Protein AF-A0A4S2LRI4-F1 (afdb_monomer_lite)

Foldseek 3Di:
DDDDDDDDDDPPPPPPPPQDFLLAQFQKFFAWDFRRQARPPDQQAKTWHDQFQKGKIKGFSQFWWQWQKKKFWAHQDPVVPCPQAPDFKWKAFDRADAARLCPCVPPPGHTQGGRDGHHDHGDMDMTGDPDTGRMIMMIHHDPPPGRGDGTNMTRYITTGGGGPGGHPQPDQDDFDDQDDDPLLVLLCLQCPPQFKDWAFQFQKAWDDDVVQPWHQQDDDPLGGAWIWGDDQLATEIEGAAQVCLVQLQPHPNCVRNNQSNLCSRLVNPCNPAGEDEQVDDHFFSHEYREEQPDDDDLVVVLVCRNVSSYYYYYHYYDDDDDGSVNVNCVVRVTDMDGHPDGDGIDMTGSVVVSPDCSRPQPLSVLLSLLVGLNSLLQPADDPPDALVSLPDPSNLVSLVSSCVPCVSVLLNQFAAQSRWRFDDSSPLSNLQSNVVNQLSHWDQFGAARHSQVRLPQAFAPPFFWDKFKDKDAAQAFAAFAFDQWKAHAGGKKKKAWPDKPDQVQVQKKKKFAQDDAQQSPDGTHNHRRDQMHIHGDHRIDMGHRSNMHTIGMGDHHGMITIMMMGRTGGAQEAELVDPVSLVCRQVRLVVRVRGQWHWYHYQAEIETDGSSVCVVLDSVLVSVLSVVVNVVVCVVCVVVVHDSNSDHHAYEYEGCDGNDDQWAADRHTYGYPVVVVVSSVPPNPPVVVVRVVVRD

Sequence (696 aa):
MLPVILLSLCCQMLAVDALENVAFKKRPAGEGQWLEQLTDGDPIRPFAPWPIEFPYYYVDLGGVYNLTSINLHLQDVWSFGDQGINETFDVHTYGEYVAPCYFRQRYPWDVLAKGIMFTRKGEEIILHPKKPVQLIIIGRENPNSPAPIKPIIMSEVQAFGTLLREAFVPAMPPEEPTPESYYVETRRAVVGTQKTLFVQPIWMEWRPRADYKDVVLGIVQNRAVAMAVKRQNARMIVIHGIQVIDELPNGTKYDDWRHTLKEWLTNGQHKCADFVRIESAYKPGDIILIKRTDKFDVEKVYSQLISGENSAVVGFIHGDAEDNLSQLLERLEIEYARNDIWTHEQDIDLQSMITNLRLIPLEYVLHQIVSSWTLFRTKRLEDQWSWDEWRKPEVQQVIQLMVERFDPFMRHIAPCHICPYRKDPHTDTAVYNYNVILLRQTGETCTTLPGLYYNSLDVAPTMKPTSITTSIHAPFHSSFFPTTAYAKPGQGFSWTILETSHPNFHDQFIRVNCQTDGIEHHDPWLRTPVVTTVMPLSAQGQVCSPHGGPIFLQLPAGVNITIRLENVYKHPYVDLRDPKSIERFPDEVEKNRGVFWTLVNGDNLITALLTGDVIRFNATSVVHSGKYMDQMIKMIHNYRGTDHTKAGQMAFACDVQISAGWGHAGYPMMGFFGMERDLFQLGRLIILWRQLLFCT

InterPro domains:
  IPR031161 Peptidase family M60 domain [PS51723] (478-696)
  IPR031161 Peptidase family M60 domain [SM01276] (478-696)
  IPR035423 M60-like domain, N-terminal [PF17291] (478-556)
  IPR051244 TRPM8 Channel-Associated Factors [PTHR15730] (443-670)

Structure (mmCIF, N/CA/C/O backbone):
data_AF-A0A4S2LRI4-F1
#
_entry.id   AF-A0A4S2LRI4-F1
#
loop_
_atom_site.group_PDB
_atom_site.id
_atom_site.type_symbol
_atom_site.label_atom_id
_atom_site.label_alt_id
_atom_site.label_comp_id
_atom_site.label_asym_id
_atom_site.label_entity_id
_atom_site.label_seq_id
_atom_site.pdbx_PDB_ins_code
_atom_site.Cartn_x
_atom_site.Cartn_y
_atom_site.Cartn_z
_atom_site.occupancy
_atom_site.B_iso_or_equiv
_atom_site.auth_seq_id
_atom_site.auth_comp_id
_atom_site.auth_asym_id
_atom_site.auth_atom_id
_atom_site.pdbx_PDB_model_num
ATOM 1 N N . MET A 1 1 ? 81.720 35.247 23.823 1.00 35.41 1 MET A N 1
ATOM 2 C CA . MET A 1 1 ? 82.323 36.135 22.805 1.00 35.41 1 MET A CA 1
ATOM 3 C C . MET A 1 1 ? 81.204 36.544 21.857 1.00 35.41 1 MET A C 1
ATOM 5 O O . MET A 1 1 ? 80.358 35.703 21.591 1.00 35.41 1 MET A O 1
ATOM 9 N N . LEU A 1 2 ? 81.138 37.831 21.508 1.00 27.44 2 LEU A N 1
ATOM 10 C CA . LEU A 1 2 ? 80.008 38.531 20.877 1.00 27.44 2 LEU A CA 1
ATOM 11 C C . LEU A 1 2 ? 79.364 37.842 19.646 1.00 27.44 2 LEU A C 1
ATOM 13 O O . LEU A 1 2 ? 80.044 37.095 18.945 1.00 27.44 2 LEU A O 1
ATOM 17 N N . PRO A 1 3 ? 78.088 38.168 19.349 1.00 43.53 3 PRO A N 1
ATOM 18 C CA . PRO A 1 3 ? 77.334 37.673 18.202 1.00 43.53 3 PRO A CA 1
ATOM 19 C C . PRO A 1 3 ? 77.607 38.506 16.940 1.00 43.53 3 PRO A C 1
ATOM 21 O O . PRO A 1 3 ? 77.890 39.700 17.024 1.00 43.53 3 PRO A O 1
ATOM 24 N N . VAL A 1 4 ? 77.438 37.896 15.765 1.00 33.84 4 VAL A N 1
ATOM 25 C CA . VAL A 1 4 ? 77.269 38.623 14.500 1.00 33.84 4 VAL A CA 1
ATOM 26 C C . VAL A 1 4 ? 75.905 38.272 13.927 1.00 33.84 4 VAL A C 1
ATOM 28 O O . VAL A 1 4 ? 75.605 37.126 13.605 1.00 33.84 4 VAL A O 1
ATOM 31 N N . ILE A 1 5 ? 75.088 39.315 13.859 1.00 42.78 5 ILE A N 1
ATOM 32 C CA . ILE A 1 5 ? 73.820 39.417 13.154 1.00 42.78 5 ILE A CA 1
ATOM 33 C C . ILE A 1 5 ? 74.109 39.368 11.652 1.00 42.78 5 ILE A C 1
ATOM 35 O O . ILE A 1 5 ? 74.934 40.142 11.170 1.00 42.78 5 ILE A O 1
ATOM 39 N N . LEU A 1 6 ? 73.365 38.557 10.901 1.00 32.94 6 LEU A N 1
ATOM 40 C CA . LEU A 1 6 ? 73.058 38.904 9.519 1.00 32.94 6 LEU A CA 1
ATOM 41 C C . LEU A 1 6 ? 71.604 38.565 9.200 1.00 32.94 6 LEU A C 1
ATOM 43 O O . LEU A 1 6 ? 71.178 37.412 9.223 1.00 32.94 6 LEU A O 1
ATOM 47 N N . LEU A 1 7 ? 70.866 39.645 8.952 1.00 35.09 7 LEU A N 1
ATOM 48 C CA . LEU A 1 7 ? 69.527 39.689 8.399 1.00 35.09 7 LEU A CA 1
ATOM 49 C C . LEU A 1 7 ? 69.433 38.842 7.124 1.00 35.09 7 LEU A C 1
ATOM 51 O O . LEU A 1 7 ? 70.172 39.087 6.173 1.00 35.09 7 LEU A O 1
ATOM 55 N N . SER A 1 8 ? 68.448 37.947 7.066 1.00 33.50 8 SER A N 1
ATOM 56 C CA . SER A 1 8 ? 67.823 37.570 5.799 1.00 33.50 8 SER A CA 1
ATOM 57 C C . SER A 1 8 ? 66.414 38.143 5.803 1.00 33.50 8 SER A C 1
ATOM 59 O O . SER A 1 8 ? 65.592 37.814 6.659 1.00 33.50 8 SER A O 1
ATOM 61 N N . LEU A 1 9 ? 66.212 39.104 4.904 1.00 37.59 9 LEU A N 1
ATOM 62 C CA . LEU A 1 9 ? 64.986 39.856 4.712 1.00 37.59 9 LEU A CA 1
ATOM 63 C C . LEU A 1 9 ? 63.798 38.931 4.430 1.00 37.59 9 LEU A C 1
ATOM 65 O O . LEU A 1 9 ? 63.885 37.995 3.637 1.00 37.59 9 LEU A O 1
ATOM 69 N N . CYS A 1 10 ? 62.666 39.300 5.028 1.00 36.06 10 CYS A N 1
ATOM 70 C CA . CYS A 1 10 ? 61.325 38.862 4.681 1.00 36.06 10 CYS A CA 1
ATOM 71 C C . CYS A 1 10 ? 61.105 38.824 3.163 1.00 36.06 10 CYS A C 1
ATOM 73 O O . CYS A 1 10 ? 60.923 39.858 2.524 1.00 36.06 10 CYS A O 1
ATOM 75 N N . CYS A 1 11 ? 61.008 37.618 2.617 1.00 34.91 11 CYS A N 1
ATOM 76 C CA . CYS A 1 11 ? 60.164 37.347 1.467 1.00 34.91 11 CYS A CA 1
ATOM 77 C C . CYS A 1 11 ? 58.939 36.608 2.017 1.00 34.91 11 CYS A C 1
ATOM 79 O O . CYS A 1 11 ? 58.895 35.381 2.044 1.00 34.91 11 CYS A O 1
ATOM 81 N N . GLN A 1 12 ? 57.960 37.357 2.535 1.00 37.62 12 GLN A N 1
ATOM 82 C CA . GLN A 1 12 ? 56.595 36.843 2.617 1.00 37.62 12 GLN A CA 1
ATOM 83 C C . GLN A 1 12 ? 56.096 36.759 1.173 1.00 37.62 12 GLN A C 1
ATOM 85 O O . GLN A 1 12 ? 55.418 37.654 0.677 1.00 37.62 12 GLN A O 1
ATOM 90 N N . MET A 1 13 ? 56.488 35.693 0.471 1.00 35.28 13 MET A N 1
ATOM 91 C CA . MET A 1 13 ? 55.622 35.178 -0.572 1.00 35.28 13 MET A CA 1
ATOM 92 C C . MET A 1 13 ? 54.312 34.870 0.136 1.00 35.28 13 MET A C 1
ATOM 94 O O . MET A 1 13 ? 54.278 34.041 1.045 1.00 35.28 13 MET A O 1
ATOM 98 N N . LEU A 1 14 ? 53.270 35.612 -0.230 1.00 38.41 14 LEU A N 1
ATOM 99 C CA . LEU A 1 14 ? 51.895 35.206 -0.018 1.00 38.41 14 LEU A CA 1
ATOM 100 C C . LEU A 1 14 ? 51.835 33.742 -0.457 1.00 38.41 14 LEU A C 1
ATOM 102 O O . LEU A 1 14 ? 51.941 33.454 -1.650 1.00 38.41 14 LEU A O 1
ATOM 106 N N . ALA A 1 15 ? 51.780 32.824 0.507 1.00 39.28 15 ALA A N 1
ATOM 107 C CA . ALA A 1 15 ? 51.351 31.474 0.229 1.00 39.28 15 ALA A CA 1
ATOM 108 C C . ALA A 1 15 ? 49.934 31.662 -0.302 1.00 39.28 15 ALA A C 1
ATOM 110 O O . ALA A 1 15 ? 49.021 31.999 0.445 1.00 39.28 15 ALA A O 1
ATOM 111 N N . VAL A 1 16 ? 49.795 31.608 -1.625 1.00 43.84 16 VAL A N 1
ATOM 112 C CA . VAL A 1 16 ? 48.506 31.368 -2.250 1.00 43.84 16 VAL A CA 1
ATOM 113 C C . VAL A 1 16 ? 48.075 30.061 -1.616 1.00 43.84 16 VAL A C 1
ATOM 115 O O . VAL A 1 16 ? 48.715 29.042 -1.879 1.00 43.84 16 VAL A O 1
ATOM 118 N N . ASP A 1 17 ? 47.114 30.123 -0.692 1.00 46.25 17 ASP A N 1
ATOM 119 C CA . ASP A 1 17 ? 46.483 28.935 -0.136 1.00 46.25 17 ASP A CA 1
ATOM 120 C C . ASP A 1 17 ? 46.138 28.065 -1.337 1.00 46.25 17 ASP A C 1
ATOM 122 O O . ASP A 1 17 ? 45.338 28.463 -2.191 1.00 46.25 17 ASP A O 1
ATOM 126 N N . ALA A 1 18 ? 46.863 26.956 -1.492 1.00 57.00 18 ALA A N 1
ATOM 127 C CA . ALA A 1 18 ? 46.636 26.046 -2.592 1.00 57.00 18 ALA A CA 1
ATOM 128 C C . ALA A 1 18 ? 45.184 25.605 -2.439 1.00 57.00 18 ALA A C 1
ATOM 130 O O . ALA A 1 18 ? 44.847 24.962 -1.446 1.00 57.00 18 ALA A O 1
ATOM 131 N N . LEU A 1 19 ? 44.325 26.053 -3.360 1.00 71.44 19 LEU A N 1
ATOM 132 C CA . LEU A 1 19 ? 42.912 25.708 -3.343 1.00 71.44 19 LEU A CA 1
ATOM 133 C C . LEU A 1 19 ? 42.833 24.184 -3.254 1.00 71.44 19 LEU A C 1
ATOM 135 O O . LEU A 1 19 ? 43.359 23.476 -4.112 1.00 71.44 19 LEU A O 1
ATOM 139 N N . GLU A 1 20 ? 42.254 23.691 -2.165 1.00 86.88 20 GLU A N 1
ATOM 140 C CA . GLU A 1 20 ? 42.134 22.262 -1.922 1.00 86.88 20 GLU A CA 1
ATOM 141 C C . GLU A 1 20 ? 41.188 21.667 -2.972 1.00 86.88 20 GLU A C 1
ATOM 143 O O . GLU A 1 20 ? 40.128 22.233 -3.257 1.00 86.88 20 GLU A O 1
ATOM 148 N N . ASN A 1 21 ? 41.576 20.539 -3.575 1.00 92.25 21 ASN A N 1
ATOM 149 C CA . ASN A 1 21 ? 40.689 19.801 -4.468 1.00 92.25 21 ASN A CA 1
ATOM 150 C C . ASN A 1 21 ? 39.564 19.175 -3.631 1.00 92.25 21 ASN A C 1
ATOM 152 O O . ASN A 1 21 ? 39.740 18.117 -3.029 1.00 92.25 21 ASN A O 1
ATOM 156 N N . VAL A 1 22 ? 38.395 19.809 -3.610 1.00 93.31 22 VAL A N 1
ATOM 157 C CA . VAL A 1 22 ? 37.240 19.377 -2.811 1.00 93.31 22 VAL A CA 1
ATOM 158 C C . VAL A 1 22 ? 36.568 18.117 -3.366 1.00 93.31 22 VAL A C 1
ATOM 160 O O . VAL A 1 22 ? 35.787 17.479 -2.659 1.00 93.31 22 VAL A O 1
ATOM 163 N N . ALA A 1 23 ? 36.884 17.724 -4.605 1.00 92.06 23 ALA A N 1
ATOM 164 C CA . ALA A 1 23 ? 36.471 16.441 -5.170 1.00 92.06 23 ALA A CA 1
ATOM 165 C C . ALA A 1 23 ? 37.386 15.282 -4.738 1.00 92.06 23 ALA A C 1
ATOM 167 O O . ALA A 1 23 ? 36.988 14.130 -4.879 1.00 92.06 23 ALA A O 1
ATOM 168 N N . PHE A 1 24 ? 38.576 15.549 -4.189 1.00 91.81 24 PHE A N 1
ATOM 169 C CA . PHE A 1 24 ? 39.562 14.515 -3.878 1.00 91.81 24 PHE A CA 1
ATOM 170 C C . PHE A 1 24 ? 39.000 13.434 -2.941 1.00 91.81 24 PHE A C 1
ATOM 172 O O . PHE A 1 24 ? 38.431 13.722 -1.886 1.00 91.81 24 PHE A O 1
ATOM 179 N N . LYS A 1 25 ? 39.165 12.167 -3.338 1.00 87.44 25 LYS A N 1
ATOM 180 C CA . LYS A 1 25 ? 38.665 10.947 -2.681 1.00 87.44 25 LYS A CA 1
ATOM 181 C C . LYS A 1 25 ? 37.146 10.887 -2.477 1.00 87.44 25 LYS A C 1
ATOM 183 O O . LYS A 1 25 ? 36.664 10.011 -1.754 1.00 87.44 25 LYS A O 1
ATOM 188 N N . LYS A 1 26 ? 36.365 11.780 -3.093 1.00 87.75 26 LYS A N 1
ATOM 189 C CA . LYS A 1 26 ? 34.899 11.717 -3.039 1.00 87.75 26 LYS A CA 1
ATOM 190 C C . LYS A 1 26 ? 34.420 10.565 -3.897 1.00 87.75 26 LYS A C 1
ATOM 192 O O . LYS A 1 26 ? 34.720 10.524 -5.081 1.00 87.75 26 LYS A O 1
ATOM 197 N N . ARG A 1 27 ? 33.662 9.631 -3.331 1.00 78.38 27 ARG A N 1
ATOM 198 C CA . ARG A 1 27 ? 33.179 8.476 -4.092 1.00 78.38 27 ARG A CA 1
ATOM 199 C C . ARG A 1 27 ? 32.194 8.946 -5.169 1.00 78.38 27 ARG A C 1
ATOM 201 O O . ARG A 1 27 ? 31.124 9.437 -4.806 1.00 78.38 27 ARG A O 1
ATOM 208 N N . PRO A 1 28 ? 32.504 8.804 -6.465 1.00 78.75 28 PRO A N 1
ATOM 209 C CA . PRO A 1 28 ? 31.514 9.078 -7.487 1.00 78.75 28 PRO A CA 1
ATOM 210 C C . PRO A 1 28 ? 30.479 7.957 -7.505 1.00 78.75 28 PRO A C 1
ATOM 212 O O . PRO A 1 28 ? 30.734 6.821 -7.095 1.00 78.75 28 PRO A O 1
ATOM 215 N N . ALA A 1 29 ? 29.304 8.282 -8.012 1.00 77.12 29 ALA A N 1
ATOM 216 C CA . ALA A 1 29 ? 28.209 7.348 -8.175 1.00 77.12 29 ALA A CA 1
ATOM 217 C C . ALA A 1 29 ? 27.674 7.415 -9.607 1.00 77.12 29 ALA A C 1
ATOM 219 O O . ALA A 1 29 ? 27.728 8.444 -10.276 1.00 77.12 29 ALA A O 1
ATOM 220 N N . GLY A 1 30 ? 27.207 6.277 -10.100 1.00 72.44 30 GLY A N 1
ATOM 221 C CA . GLY A 1 30 ? 26.843 6.058 -11.495 1.00 72.44 30 GLY A CA 1
ATOM 222 C C . GLY A 1 30 ? 26.958 4.576 -11.827 1.00 72.44 30 GLY A C 1
ATOM 223 O O . GLY A 1 30 ? 27.311 3.771 -10.969 1.00 72.44 30 GLY A O 1
ATOM 224 N N . GLU A 1 31 ? 26.679 4.198 -13.066 1.00 61.94 31 GLU A N 1
ATOM 225 C CA . GLU A 1 31 ? 26.871 2.821 -13.515 1.00 61.94 31 GLU A CA 1
ATOM 226 C C . GLU A 1 31 ? 28.151 2.727 -14.325 1.00 61.94 31 GLU A C 1
ATOM 228 O O . GLU A 1 31 ? 28.209 3.236 -15.437 1.00 61.94 31 GLU A O 1
ATOM 233 N N . GLY A 1 32 ? 29.171 2.059 -13.794 1.00 62.50 32 GLY A N 1
ATOM 234 C CA . GLY A 1 32 ? 30.417 1.819 -14.510 1.00 62.50 32 GLY A CA 1
ATOM 235 C C . GLY A 1 32 ? 31.315 0.834 -13.793 1.00 62.50 32 GLY A C 1
ATOM 236 O O . GLY A 1 32 ? 31.063 0.452 -12.652 1.00 62.50 32 GLY A O 1
ATOM 237 N N . GLN A 1 33 ? 32.365 0.405 -14.479 1.00 62.69 33 GLN A N 1
ATOM 238 C CA . GLN A 1 33 ? 33.232 -0.657 -13.978 1.00 62.69 33 GLN A CA 1
ATOM 239 C C . GLN A 1 33 ? 34.201 -0.167 -12.878 1.00 62.69 33 GLN A C 1
ATOM 241 O O . GLN A 1 33 ? 34.654 -0.978 -12.075 1.00 62.69 33 GLN A O 1
ATOM 246 N N . TRP A 1 34 ? 34.484 1.144 -12.796 1.00 67.44 34 TRP A N 1
ATOM 247 C CA . TRP A 1 34 ? 35.633 1.680 -12.038 1.00 67.44 34 TRP A CA 1
ATOM 248 C C . TRP A 1 34 ? 35.358 2.987 -11.275 1.00 67.44 34 TRP A C 1
ATOM 250 O O . TRP A 1 34 ? 36.201 3.878 -11.267 1.00 67.44 34 TRP A O 1
ATOM 260 N N . LEU A 1 35 ? 34.169 3.151 -10.683 1.00 66.19 35 LEU A N 1
ATOM 261 C CA . LEU A 1 35 ? 33.732 4.430 -10.090 1.00 66.19 35 LEU A CA 1
ATOM 262 C C . LEU A 1 35 ? 34.805 5.075 -9.189 1.00 66.19 35 LEU A C 1
ATOM 264 O O . LEU A 1 35 ? 35.143 6.229 -9.382 1.00 66.19 35 LEU A O 1
ATOM 268 N N . GLU A 1 36 ? 35.420 4.333 -8.270 1.00 62.78 36 GLU A N 1
ATOM 269 C CA . GLU A 1 36 ? 36.323 4.880 -7.236 1.00 62.78 36 GLU A CA 1
ATOM 270 C C . GLU A 1 36 ? 37.599 5.580 -7.747 1.00 62.78 36 GLU A C 1
ATOM 272 O O . GLU A 1 36 ? 38.273 6.236 -6.960 1.00 62.78 36 GLU A O 1
ATOM 277 N N . GLN A 1 37 ? 37.924 5.472 -9.037 1.00 78.56 37 GLN A N 1
ATOM 278 C CA . GLN A 1 37 ? 39.159 6.009 -9.620 1.00 78.56 37 GLN A CA 1
ATOM 279 C C . GLN A 1 37 ? 39.050 7.469 -10.083 1.00 78.56 37 GLN A C 1
ATOM 281 O O . GLN A 1 37 ? 40.056 8.149 -10.194 1.00 78.56 37 GLN A O 1
ATOM 286 N N . LEU A 1 38 ? 37.843 7.990 -10.309 1.00 81.50 38 LEU A N 1
ATOM 287 C CA . LEU A 1 38 ? 37.656 9.299 -10.952 1.00 81.50 38 LEU A CA 1
ATOM 288 C C . LEU A 1 38 ? 38.131 10.501 -10.111 1.00 81.50 38 LEU A C 1
ATOM 290 O O . LEU A 1 38 ? 38.331 11.595 -10.628 1.00 81.50 38 LEU A O 1
ATOM 294 N N . THR A 1 39 ? 38.224 10.342 -8.797 1.00 84.88 39 THR A N 1
ATOM 295 C CA . THR A 1 39 ? 38.467 11.437 -7.847 1.00 84.88 39 THR A CA 1
ATOM 296 C C . THR A 1 39 ? 39.657 11.160 -6.936 1.00 84.88 39 THR A C 1
ATOM 298 O O . THR A 1 39 ? 39.881 11.884 -5.967 1.00 84.88 39 THR A O 1
ATOM 301 N N . ASP A 1 40 ? 40.426 10.104 -7.193 1.00 82.31 40 ASP A N 1
ATOM 302 C CA . ASP A 1 40 ? 41.496 9.649 -6.300 1.00 82.31 40 ASP A CA 1
ATOM 303 C C . ASP A 1 40 ? 42.811 10.439 -6.438 1.00 82.31 40 ASP A C 1
ATOM 305 O O . ASP A 1 40 ? 43.744 10.208 -5.664 1.00 82.31 40 ASP A O 1
ATOM 309 N N . GLY A 1 41 ? 42.853 11.402 -7.366 1.00 79.69 41 GLY A N 1
ATOM 310 C CA . GLY A 1 41 ? 44.013 12.236 -7.673 1.00 79.69 41 GLY A CA 1
ATOM 311 C C . GLY A 1 41 ? 45.016 11.600 -8.637 1.00 79.69 41 GLY A C 1
ATOM 312 O O . GLY A 1 41 ? 46.127 12.118 -8.756 1.00 79.69 41 GLY A O 1
ATOM 313 N N . ASP A 1 42 ? 44.681 10.467 -9.265 1.00 82.12 42 ASP A N 1
ATOM 314 C CA . ASP A 1 42 ? 45.543 9.758 -10.211 1.00 82.12 42 ASP A CA 1
ATOM 315 C C . ASP A 1 42 ? 44.998 9.860 -11.657 1.00 82.12 42 ASP A C 1
ATOM 317 O O . ASP A 1 42 ? 44.131 9.075 -12.055 1.00 82.12 42 ASP A O 1
ATOM 321 N N . PRO A 1 43 ? 45.540 10.759 -12.505 1.00 74.25 43 PRO A N 1
ATOM 322 C CA . PRO A 1 43 ? 45.050 10.986 -13.871 1.00 74.25 43 PRO A CA 1
ATOM 323 C C . PRO A 1 43 ? 45.333 9.820 -14.838 1.00 74.25 43 PRO A C 1
ATOM 325 O O . PRO A 1 43 ? 45.012 9.898 -16.028 1.00 74.25 43 PRO A O 1
ATOM 328 N N . ILE A 1 44 ? 45.947 8.735 -14.357 1.00 77.25 44 ILE A N 1
ATOM 329 C CA . ILE A 1 44 ? 46.285 7.531 -15.126 1.00 77.25 44 ILE A CA 1
ATOM 330 C C . ILE A 1 44 ? 45.176 6.469 -15.002 1.00 77.25 44 ILE A C 1
ATOM 332 O O . ILE A 1 44 ? 45.134 5.532 -15.803 1.00 77.25 44 ILE A O 1
ATOM 336 N N . ARG A 1 45 ? 44.253 6.596 -14.041 1.00 77.38 45 ARG A N 1
ATOM 337 C CA . ARG A 1 45 ? 43.221 5.586 -13.760 1.00 77.38 45 ARG A CA 1
ATOM 338 C C . ARG A 1 45 ? 41.874 5.962 -14.387 1.00 77.38 45 ARG A C 1
ATOM 340 O O . ARG A 1 45 ? 41.277 6.949 -13.977 1.00 77.38 45 ARG A O 1
ATOM 347 N N . PRO A 1 46 ? 41.371 5.217 -15.389 1.00 76.50 46 PRO A N 1
ATOM 348 C CA . PRO A 1 46 ? 40.173 5.624 -16.105 1.00 76.50 46 PRO A CA 1
ATOM 349 C C . PRO A 1 46 ? 38.881 5.079 -15.496 1.00 76.50 46 PRO A C 1
ATOM 351 O O . PRO A 1 46 ? 38.787 3.941 -15.041 1.00 76.50 46 PRO A O 1
ATOM 354 N N . PHE A 1 47 ? 37.825 5.863 -15.656 1.00 76.12 47 PHE A N 1
ATOM 355 C CA . PHE A 1 47 ? 36.447 5.452 -15.485 1.00 76.12 47 PHE A CA 1
ATOM 356 C C . PHE A 1 47 ? 35.764 5.243 -16.839 1.00 76.12 47 PHE A C 1
ATOM 358 O O . PHE A 1 47 ? 35.916 6.049 -17.755 1.00 76.12 47 PHE A O 1
ATOM 365 N N . ALA A 1 48 ? 34.953 4.189 -16.942 1.00 75.50 48 ALA A N 1
ATOM 366 C CA . ALA A 1 48 ? 34.055 3.970 -18.068 1.00 75.50 48 ALA A CA 1
ATOM 367 C C . ALA A 1 48 ? 32.673 3.543 -17.541 1.00 75.50 48 ALA A C 1
ATOM 369 O O . ALA A 1 48 ? 32.575 2.492 -16.887 1.00 75.50 48 ALA A O 1
ATOM 370 N N . PRO A 1 49 ? 31.607 4.323 -17.802 1.00 70.56 49 PRO A N 1
ATOM 371 C CA . PRO A 1 49 ? 30.261 3.907 -17.471 1.00 70.56 49 PRO A CA 1
ATOM 372 C C . PRO A 1 49 ? 29.841 2.700 -18.316 1.00 70.56 49 PRO A C 1
ATOM 374 O O . PRO A 1 49 ? 30.365 2.474 -19.407 1.00 70.56 49 PRO A O 1
ATOM 377 N N . TRP A 1 50 ? 28.884 1.909 -17.837 1.00 66.50 50 TRP A N 1
ATOM 378 C CA . TRP A 1 50 ? 28.313 0.842 -18.652 1.00 66.50 50 TRP A CA 1
ATOM 379 C C . TRP A 1 50 ? 27.542 1.441 -19.840 1.00 66.50 50 TRP A C 1
ATOM 381 O O . TRP A 1 50 ? 27.007 2.548 -19.739 1.00 66.50 50 TRP A O 1
ATOM 391 N N . PRO A 1 51 ? 27.463 0.741 -20.985 1.00 61.84 51 PRO A N 1
ATOM 392 C CA . PRO A 1 51 ? 26.620 1.172 -22.091 1.00 61.84 51 PRO A CA 1
ATOM 393 C C . PRO A 1 51 ? 25.140 1.100 -21.680 1.00 61.84 51 PRO A C 1
ATOM 395 O O . PRO A 1 51 ? 24.544 0.022 -21.670 1.00 61.84 51 PRO A O 1
ATOM 398 N N . ILE A 1 52 ? 24.558 2.248 -21.332 1.00 62.97 52 ILE A N 1
ATOM 399 C CA . ILE A 1 52 ? 23.168 2.375 -20.868 1.00 62.97 52 ILE A CA 1
ATOM 400 C C . ILE A 1 52 ? 22.417 3.497 -21.588 1.00 62.97 52 ILE A C 1
ATOM 402 O O . ILE A 1 52 ? 22.981 4.231 -22.400 1.00 62.97 52 ILE A O 1
ATOM 406 N N . GLU A 1 53 ? 21.118 3.621 -21.304 1.00 57.47 53 GLU A N 1
ATOM 407 C CA . GLU A 1 53 ? 20.231 4.633 -21.894 1.00 57.47 53 GLU A CA 1
ATOM 408 C C . GLU A 1 53 ? 20.671 6.071 -21.625 1.00 57.47 53 GLU A C 1
ATOM 410 O O . GLU A 1 53 ? 20.287 6.976 -22.343 1.00 57.47 53 GLU A O 1
ATOM 415 N N . PHE A 1 54 ? 21.444 6.311 -20.579 1.00 66.62 54 PHE A N 1
ATOM 416 C CA . PHE A 1 54 ? 21.997 7.620 -20.282 1.00 66.62 54 PHE A CA 1
ATOM 417 C C . PHE A 1 54 ? 23.276 7.349 -19.497 1.00 66.62 54 PHE A C 1
ATOM 419 O O . PHE A 1 54 ? 23.186 7.165 -18.291 1.00 66.62 54 PHE A O 1
ATOM 426 N N . PRO A 1 55 ? 24.447 7.160 -20.132 1.00 70.81 55 PRO A N 1
ATOM 427 C CA . PRO A 1 55 ? 25.675 6.932 -19.388 1.00 70.81 55 PRO A CA 1
ATOM 428 C C . PRO A 1 55 ? 26.021 8.228 -18.664 1.00 70.81 55 PRO A C 1
ATOM 430 O O . PRO A 1 55 ? 26.305 9.247 -19.294 1.00 70.81 55 PRO A O 1
ATOM 433 N N . TYR A 1 56 ? 25.965 8.186 -17.339 1.00 79.69 56 TYR A N 1
ATOM 434 C CA . TYR A 1 56 ? 26.373 9.292 -16.493 1.00 79.69 56 TYR A CA 1
ATOM 435 C C . TYR A 1 56 ? 27.079 8.784 -15.248 1.00 79.69 56 TYR A C 1
ATOM 437 O O . TYR A 1 56 ? 26.911 7.642 -14.813 1.00 79.69 56 TYR A O 1
ATOM 445 N N . TYR A 1 57 ? 27.835 9.685 -14.656 1.00 84.12 57 TYR A N 1
ATOM 446 C CA . TYR A 1 57 ? 28.322 9.581 -13.298 1.00 84.12 57 TYR A CA 1
ATOM 447 C C . TYR A 1 57 ? 28.251 10.963 -12.671 1.00 84.12 57 TYR A C 1
ATOM 449 O O . TYR A 1 57 ? 28.175 11.988 -13.356 1.00 84.12 57 TYR A O 1
ATOM 457 N N . TYR A 1 58 ? 28.243 10.988 -11.351 1.00 87.06 58 TYR A N 1
ATOM 458 C CA . TYR A 1 58 ? 28.281 12.220 -10.603 1.00 87.06 58 TYR A CA 1
ATOM 459 C C . TYR A 1 58 ? 29.230 12.113 -9.422 1.00 87.06 58 TYR A C 1
ATOM 461 O O . TYR A 1 58 ? 29.438 11.038 -8.860 1.00 87.06 58 TYR A O 1
ATOM 469 N N . VAL A 1 59 ? 29.799 13.252 -9.052 1.00 89.19 59 VAL A N 1
ATOM 470 C CA . VAL A 1 59 ? 30.633 13.426 -7.867 1.00 89.19 59 VAL A CA 1
ATOM 471 C C . VAL A 1 59 ? 29.828 14.248 -6.870 1.00 89.19 59 VAL A C 1
ATOM 473 O O . VAL A 1 59 ? 29.490 15.395 -7.162 1.00 89.19 59 VAL A O 1
ATOM 476 N N . ASP A 1 60 ? 29.506 13.664 -5.715 1.00 89.00 60 ASP A N 1
ATOM 477 C CA . ASP A 1 60 ? 28.973 14.411 -4.573 1.00 89.00 60 ASP A CA 1
ATOM 478 C C . ASP A 1 60 ? 30.135 14.965 -3.752 1.00 89.00 60 ASP A C 1
ATOM 480 O O . ASP A 1 60 ? 30.947 14.218 -3.200 1.00 89.00 60 ASP A O 1
ATOM 484 N N . LEU A 1 61 ? 30.224 16.289 -3.680 1.00 90.56 61 LEU A N 1
ATOM 485 C CA . LEU A 1 61 ? 31.276 16.976 -2.941 1.00 90.56 61 LEU A CA 1
ATOM 486 C C . LEU A 1 61 ? 31.081 16.856 -1.418 1.00 90.56 61 LEU A C 1
ATOM 488 O O . LEU A 1 61 ? 32.003 17.143 -0.655 1.00 90.56 61 LEU A O 1
ATOM 492 N N . GLY A 1 62 ? 29.918 16.393 -0.944 1.00 87.25 62 GLY A N 1
ATOM 493 C CA . GLY A 1 62 ? 29.592 16.258 0.481 1.00 87.25 62 GLY A CA 1
ATOM 494 C C . GLY A 1 62 ? 29.273 17.587 1.174 1.00 87.25 62 GLY A C 1
ATOM 495 O O . GLY A 1 62 ? 29.066 17.620 2.381 1.00 87.25 62 GLY A O 1
ATOM 496 N N . GLY A 1 63 ? 29.202 18.672 0.406 1.00 89.69 63 GLY A N 1
ATOM 497 C CA . GLY A 1 63 ? 28.903 20.029 0.845 1.00 89.69 63 GLY A CA 1
ATOM 498 C C . GLY A 1 63 ? 28.490 20.884 -0.347 1.00 89.69 63 GLY A C 1
ATOM 499 O O . GLY A 1 63 ? 28.674 20.486 -1.496 1.00 89.69 63 GLY A O 1
ATOM 500 N N . VAL A 1 64 ? 27.921 22.057 -0.091 1.00 92.12 64 VAL A N 1
ATOM 501 C CA . VAL A 1 64 ? 27.623 23.043 -1.132 1.00 92.12 64 VAL A CA 1
ATOM 502 C C . VAL A 1 64 ? 28.793 24.016 -1.209 1.00 92.12 64 VAL A C 1
ATOM 504 O O . VAL A 1 64 ? 29.111 24.672 -0.220 1.00 92.12 64 VAL A O 1
ATOM 507 N N . TYR A 1 65 ? 29.406 24.143 -2.379 1.00 94.50 65 TYR A N 1
ATOM 508 C CA . TYR A 1 65 ? 30.611 24.938 -2.602 1.00 94.50 65 TYR A CA 1
ATOM 509 C C . TYR A 1 65 ? 30.371 26.071 -3.596 1.00 94.50 65 TYR A C 1
ATOM 511 O O . TYR A 1 65 ? 29.584 25.943 -4.534 1.00 94.50 65 TYR A O 1
ATOM 519 N N . ASN A 1 66 ? 31.105 27.168 -3.433 1.00 95.12 66 ASN A N 1
ATOM 520 C CA . ASN A 1 66 ? 31.318 28.141 -4.494 1.00 95.12 66 ASN A CA 1
ATOM 521 C C . ASN A 1 66 ? 32.590 27.745 -5.251 1.00 95.12 66 ASN A C 1
ATOM 523 O O . ASN A 1 66 ? 33.702 28.038 -4.803 1.00 95.12 66 ASN A O 1
ATOM 527 N N . LEU A 1 67 ? 32.425 27.003 -6.345 1.00 96.06 67 LEU A N 1
ATOM 528 C CA . LEU A 1 67 ? 33.555 26.469 -7.099 1.00 96.06 67 LEU A CA 1
ATOM 529 C C . LEU A 1 67 ? 34.199 27.551 -7.965 1.00 96.06 67 LEU A C 1
ATOM 531 O O . LEU A 1 67 ? 33.533 28.191 -8.773 1.00 96.06 67 LEU A O 1
ATOM 535 N N . THR A 1 68 ? 35.513 27.713 -7.834 1.00 95.81 68 THR A N 1
ATOM 536 C CA . THR A 1 68 ? 36.330 28.519 -8.742 1.00 95.81 68 THR A CA 1
ATOM 537 C C . THR A 1 68 ? 36.560 27.795 -10.062 1.00 95.81 68 THR A C 1
ATOM 539 O O . THR A 1 68 ? 36.590 28.445 -11.106 1.00 95.81 68 THR A O 1
ATOM 542 N N . SER A 1 69 ? 36.700 26.465 -10.039 1.00 96.44 69 SER A N 1
ATOM 543 C CA . SER A 1 69 ? 36.799 25.652 -11.252 1.00 96.44 69 SER A CA 1
ATOM 544 C C . SER A 1 69 ? 36.405 24.188 -11.037 1.00 96.44 69 SER A C 1
ATOM 546 O O . SER A 1 69 ? 36.447 23.664 -9.922 1.00 96.44 69 SER A O 1
ATOM 548 N N . ILE A 1 70 ? 36.025 23.544 -12.139 1.00 97.12 70 ILE A N 1
ATOM 549 C CA . ILE A 1 70 ? 35.929 22.094 -12.309 1.00 97.12 70 ILE A CA 1
ATOM 550 C C . ILE A 1 70 ? 36.891 21.729 -13.436 1.00 97.12 70 ILE A C 1
ATOM 552 O O . ILE A 1 70 ? 36.740 22.247 -14.543 1.00 97.12 70 ILE A O 1
ATOM 556 N N . ASN A 1 71 ? 37.847 20.846 -13.170 1.00 95.56 71 ASN A N 1
ATOM 557 C CA . ASN A 1 71 ? 38.841 20.423 -14.148 1.00 95.56 71 ASN A CA 1
ATOM 558 C C . ASN A 1 71 ? 38.602 18.949 -14.494 1.00 95.56 71 ASN A C 1
ATOM 560 O O . ASN A 1 71 ? 38.512 18.103 -13.602 1.00 95.56 71 ASN A O 1
ATOM 564 N N . LEU A 1 72 ? 38.462 18.657 -15.784 1.00 93.88 72 LEU A N 1
ATOM 565 C CA . LEU A 1 72 ? 38.174 17.330 -16.320 1.00 93.88 72 LEU A CA 1
ATOM 566 C C . LEU A 1 72 ? 39.362 16.851 -17.139 1.00 93.88 72 LEU A C 1
ATOM 568 O O . LEU A 1 72 ? 39.772 17.553 -18.061 1.00 93.88 72 LEU A O 1
ATOM 572 N N . HIS A 1 73 ? 39.863 15.655 -16.850 1.00 91.56 73 HIS A N 1
ATOM 573 C CA . HIS A 1 73 ? 41.048 15.109 -17.508 1.00 91.56 73 HIS A CA 1
ATOM 574 C C . HIS A 1 73 ? 40.706 13.864 -18.327 1.00 91.56 73 HIS A C 1
ATOM 576 O O . HIS A 1 73 ? 40.002 12.961 -17.855 1.00 91.56 73 HIS A O 1
ATOM 582 N N . LEU A 1 74 ? 41.224 13.802 -19.558 1.00 88.44 74 LEU A N 1
ATOM 583 C CA . LEU A 1 74 ? 41.265 12.566 -20.334 1.00 88.44 74 LEU A CA 1
ATOM 584 C C . LEU A 1 74 ? 42.552 11.797 -20.035 1.00 88.44 74 LEU A C 1
ATOM 586 O O . LEU A 1 74 ? 43.642 12.361 -19.996 1.00 88.44 74 LEU A O 1
ATOM 590 N N . GLN A 1 75 ? 42.424 10.478 -19.925 1.00 80.88 75 GLN A N 1
ATOM 591 C CA . GLN A 1 75 ? 43.541 9.575 -19.681 1.00 80.88 75 GLN A CA 1
ATOM 592 C C . GLN A 1 75 ? 44.664 9.699 -20.734 1.00 80.88 75 GLN A C 1
ATOM 594 O O . GLN A 1 75 ? 44.405 9.850 -21.933 1.00 80.88 75 GLN A O 1
ATOM 599 N N . ASP A 1 76 ? 45.916 9.588 -20.282 1.00 79.25 76 ASP A N 1
ATOM 600 C CA . ASP A 1 76 ? 47.124 9.690 -21.124 1.00 79.25 76 ASP A CA 1
ATOM 601 C C . ASP A 1 76 ? 47.847 8.341 -21.321 1.00 79.25 76 ASP A C 1
ATOM 603 O O . ASP A 1 76 ? 49.017 8.262 -21.694 1.00 79.25 76 ASP A O 1
ATOM 607 N N . VAL A 1 77 ? 47.159 7.223 -21.059 1.00 76.88 77 VAL A N 1
ATOM 608 C CA . VAL A 1 77 ? 47.783 5.894 -21.072 1.00 76.88 77 VAL A CA 1
ATOM 609 C C . VAL A 1 77 ? 47.562 5.190 -22.406 1.00 76.88 77 VAL A C 1
ATOM 611 O O . VAL A 1 77 ? 46.445 5.058 -22.917 1.00 76.88 77 VAL A O 1
ATOM 614 N N . TRP A 1 78 ? 48.654 4.669 -22.968 1.00 72.62 78 TRP A N 1
ATOM 615 C CA . TRP A 1 78 ? 48.661 3.964 -24.252 1.00 72.62 78 TRP A CA 1
ATOM 616 C C . TRP A 1 78 ? 47.746 2.725 -24.283 1.00 72.62 78 TRP A C 1
ATOM 618 O O . TRP A 1 78 ? 47.177 2.422 -25.331 1.00 72.62 78 TRP A O 1
ATOM 628 N N . SER A 1 79 ? 47.558 2.040 -23.148 1.00 72.88 79 SER A N 1
ATOM 629 C CA . SER A 1 79 ? 46.798 0.785 -23.036 1.00 72.88 79 SER A CA 1
ATOM 630 C C . SER A 1 79 ? 45.298 0.914 -23.315 1.00 72.88 79 SER A C 1
ATOM 632 O O . SER A 1 79 ? 44.648 -0.097 -23.565 1.00 72.88 79 SER A O 1
ATOM 634 N N . PHE A 1 80 ? 44.748 2.129 -23.311 1.00 69.31 80 PHE A N 1
ATOM 635 C CA . PHE A 1 80 ? 43.324 2.377 -23.566 1.00 69.31 80 PHE A CA 1
ATOM 636 C C . PHE A 1 80 ? 43.055 2.974 -24.958 1.00 69.31 80 PHE A C 1
ATOM 638 O O . PHE A 1 80 ? 41.923 3.335 -25.272 1.00 69.31 80 PHE A O 1
ATOM 645 N N . GLY A 1 81 ? 44.070 3.043 -25.831 1.00 80.12 81 GLY A N 1
ATOM 646 C CA . GLY A 1 81 ? 43.901 3.522 -27.206 1.00 80.12 81 GLY A CA 1
ATOM 647 C C . GLY A 1 81 ? 43.338 4.945 -27.262 1.00 80.12 81 GLY A C 1
ATOM 648 O O . GLY A 1 81 ? 43.725 5.785 -26.452 1.00 80.12 81 GLY A O 1
ATOM 649 N N . ASP A 1 82 ? 42.450 5.210 -28.221 1.00 82.88 82 ASP A N 1
ATOM 650 C CA . ASP A 1 82 ? 41.808 6.520 -28.433 1.00 82.88 82 ASP A CA 1
ATOM 651 C C . ASP A 1 82 ? 40.393 6.577 -27.831 1.00 82.88 82 ASP A C 1
ATOM 653 O O . ASP A 1 82 ? 39.523 7.317 -28.291 1.00 82.88 82 ASP A O 1
ATOM 657 N N . GLN A 1 83 ? 40.121 5.752 -26.818 1.00 78.69 83 GLN A N 1
ATOM 658 C CA . GLN A 1 83 ? 38.814 5.744 -26.172 1.00 78.69 83 GLN A CA 1
ATOM 659 C C . GLN A 1 83 ? 38.559 7.072 -25.436 1.00 78.69 83 GLN A C 1
ATOM 661 O O . GLN A 1 83 ? 39.455 7.622 -24.800 1.00 78.69 83 GLN A O 1
ATOM 666 N N . GLY A 1 84 ? 37.334 7.598 -25.536 1.00 79.56 84 GLY A N 1
ATOM 667 C CA . GLY A 1 84 ? 36.955 8.908 -24.986 1.00 79.56 84 GLY A CA 1
ATOM 668 C C . GLY A 1 84 ? 37.344 10.105 -25.864 1.00 79.56 84 GLY A C 1
ATOM 669 O O . GLY A 1 84 ? 36.761 11.177 -25.710 1.00 79.56 84 GLY A O 1
ATOM 670 N N . ILE A 1 85 ? 38.252 9.927 -26.834 1.00 88.12 85 ILE A N 1
ATOM 671 C CA . ILE A 1 85 ? 38.573 10.958 -27.828 1.00 88.12 85 ILE A CA 1
ATOM 672 C C . ILE A 1 85 ? 37.425 11.065 -28.827 1.00 88.12 85 ILE A C 1
ATOM 674 O O . ILE A 1 85 ? 36.909 10.070 -29.334 1.00 88.12 85 ILE A O 1
ATOM 678 N N . ASN A 1 86 ? 37.053 12.299 -29.139 1.00 89.00 86 ASN A N 1
ATOM 679 C CA . ASN A 1 86 ? 35.960 12.658 -30.027 1.00 89.00 86 ASN A CA 1
ATOM 680 C C . ASN A 1 86 ? 34.569 12.156 -29.598 1.00 89.00 86 ASN A C 1
ATOM 682 O O . ASN A 1 86 ? 33.642 12.118 -30.408 1.00 89.00 86 ASN A O 1
ATOM 686 N N . GLU A 1 87 ? 34.399 11.803 -28.326 1.00 86.62 87 GLU A N 1
ATOM 687 C CA . GLU A 1 87 ? 33.105 11.449 -27.752 1.00 86.62 87 GLU A CA 1
ATOM 688 C C . GLU A 1 87 ? 32.517 12.686 -27.060 1.00 86.62 87 GLU A C 1
ATOM 690 O O . GLU A 1 87 ? 33.085 13.199 -26.098 1.00 86.62 87 GLU A O 1
ATOM 695 N N . THR A 1 88 ? 31.382 13.188 -27.549 1.00 89.62 88 THR A N 1
ATOM 696 C CA . THR A 1 88 ? 30.729 14.366 -26.960 1.00 89.62 88 THR A CA 1
ATOM 697 C C . THR A 1 88 ? 30.047 14.021 -25.643 1.00 89.62 88 THR A C 1
ATOM 699 O O . THR A 1 88 ? 29.393 12.976 -25.558 1.00 89.62 88 THR A O 1
ATOM 702 N N . PHE A 1 89 ? 30.124 14.919 -24.666 1.00 90.75 89 PHE A N 1
ATOM 703 C CA . PHE A 1 89 ? 29.411 14.843 -23.395 1.00 90.75 89 PHE A CA 1
ATOM 704 C C . PHE A 1 89 ? 29.008 16.231 -22.882 1.00 90.75 89 PHE A C 1
ATOM 706 O O . PHE A 1 89 ? 29.486 17.265 -23.354 1.00 90.75 89 PHE A O 1
ATOM 713 N N . ASP A 1 90 ? 28.111 16.229 -21.903 1.00 91.94 90 ASP A N 1
ATOM 714 C CA . ASP A 1 90 ? 27.614 17.406 -21.211 1.00 91.94 90 ASP A CA 1
ATOM 715 C C . ASP A 1 90 ? 28.090 17.379 -19.754 1.00 91.94 90 ASP A C 1
ATOM 717 O O . ASP A 1 90 ? 28.262 16.318 -19.142 1.00 91.94 90 ASP A O 1
ATOM 721 N N . VAL A 1 91 ? 28.294 18.567 -19.189 1.00 93.19 91 VAL A N 1
ATOM 722 C CA . VAL A 1 91 ? 28.601 18.747 -17.770 1.00 93.19 91 VAL A CA 1
ATOM 723 C C . VAL A 1 91 ? 27.490 19.569 -17.162 1.00 93.19 91 VAL A C 1
ATOM 725 O O . VAL A 1 91 ? 27.180 20.668 -17.628 1.00 93.19 91 VAL A O 1
ATOM 728 N N . HIS A 1 92 ? 26.909 19.039 -16.099 1.00 92.81 92 HIS A N 1
ATOM 729 C CA . HIS A 1 92 ? 25.897 19.709 -15.310 1.00 92.81 92 HIS A CA 1
ATOM 730 C C . HIS A 1 92 ? 26.378 19.865 -13.872 1.00 92.81 92 HIS A C 1
ATOM 732 O O . HIS A 1 92 ? 27.263 19.154 -13.394 1.00 92.81 92 HIS A O 1
ATOM 738 N N . THR A 1 93 ? 25.764 20.804 -13.173 1.00 92.69 93 THR A N 1
ATOM 739 C CA . THR A 1 93 ? 25.965 21.014 -11.742 1.00 92.69 93 THR A CA 1
ATOM 740 C C . THR A 1 93 ? 24.624 20.992 -11.031 1.00 92.69 93 THR A C 1
ATOM 742 O O . THR A 1 93 ? 23.590 21.248 -11.645 1.00 92.69 93 THR A O 1
ATOM 745 N N . TYR A 1 94 ? 24.621 20.706 -9.736 1.00 89.56 94 TYR A N 1
ATOM 746 C CA . TYR A 1 94 ? 23.423 20.862 -8.920 1.00 89.56 94 TYR A CA 1
ATOM 747 C C . TYR A 1 94 ? 23.794 21.324 -7.513 1.00 89.56 94 TYR A C 1
ATOM 749 O O . TYR A 1 94 ? 24.743 20.810 -6.923 1.00 89.56 94 TYR A O 1
ATOM 757 N N . GLY A 1 95 ? 23.080 22.327 -6.999 1.00 85.44 95 GLY A N 1
ATOM 758 C CA . GLY A 1 95 ? 23.364 22.959 -5.703 1.00 85.44 95 GLY A CA 1
ATOM 759 C C . GLY A 1 95 ? 22.609 22.355 -4.515 1.00 85.44 95 GLY A C 1
ATOM 760 O O . GLY A 1 95 ? 22.765 22.834 -3.392 1.00 85.44 95 GLY A O 1
ATOM 761 N N . GLU A 1 96 ? 21.776 21.341 -4.756 1.00 81.62 96 GLU A N 1
ATOM 762 C CA . GLU A 1 96 ? 20.981 20.656 -3.734 1.00 81.62 96 GLU A CA 1
ATOM 763 C C . GLU A 1 96 ? 21.365 19.176 -3.651 1.00 81.62 96 GLU A C 1
ATOM 765 O O . GLU A 1 96 ? 21.799 18.572 -4.633 1.00 81.62 96 GLU A O 1
ATOM 770 N N . TYR A 1 97 ? 21.178 18.577 -2.476 1.00 78.31 97 TYR A N 1
ATOM 771 C CA . TYR A 1 97 ? 21.350 17.142 -2.306 1.00 78.31 97 TYR A CA 1
ATOM 772 C C . TYR A 1 97 ? 20.271 16.376 -3.077 1.00 78.31 97 TYR A C 1
ATOM 774 O O . TYR A 1 97 ? 19.081 16.696 -3.007 1.00 78.31 97 TYR A O 1
ATOM 782 N N . VAL A 1 98 ? 20.684 15.321 -3.776 1.00 77.56 98 VAL A N 1
ATOM 783 C CA . VAL A 1 98 ? 19.780 14.374 -4.425 1.00 77.56 98 VAL A CA 1
ATOM 784 C C . VAL A 1 98 ? 20.213 12.979 -4.024 1.00 77.56 98 VAL A C 1
ATOM 786 O O . VAL A 1 98 ? 21.369 12.603 -4.210 1.00 77.56 98 VAL A O 1
ATOM 789 N N . ALA A 1 99 ? 19.277 12.204 -3.484 1.00 78.81 99 ALA A N 1
ATOM 790 C CA . ALA A 1 99 ? 19.541 10.815 -3.157 1.00 78.81 99 ALA A CA 1
ATOM 791 C C . ALA A 1 99 ? 19.985 10.044 -4.421 1.00 78.81 99 ALA A C 1
ATOM 793 O O . ALA A 1 99 ? 19.393 10.249 -5.488 1.00 78.81 99 ALA A O 1
ATOM 794 N N . PRO A 1 100 ? 20.984 9.145 -4.331 1.00 74.56 100 PRO A N 1
ATOM 795 C CA . PRO A 1 100 ? 21.541 8.446 -5.492 1.00 74.56 100 PRO A CA 1
ATOM 796 C C . PRO A 1 100 ? 20.491 7.799 -6.404 1.00 74.56 100 PRO A C 1
ATOM 798 O O . PRO A 1 100 ? 20.538 7.944 -7.626 1.00 74.56 100 PRO A O 1
ATOM 801 N N . CYS A 1 101 ? 19.477 7.168 -5.807 1.00 77.88 101 CYS A N 1
ATOM 802 C CA . CYS A 1 101 ? 18.399 6.485 -6.526 1.00 77.88 101 CYS A CA 1
ATOM 803 C C . CYS A 1 101 ? 17.433 7.431 -7.276 1.00 77.88 101 CYS A C 1
ATOM 805 O O . CYS A 1 101 ? 16.577 6.968 -8.028 1.00 77.88 101 CYS A O 1
ATOM 807 N N . TYR A 1 102 ? 17.545 8.747 -7.076 1.00 76.31 102 TYR A N 1
ATOM 808 C CA . TYR A 1 102 ? 16.624 9.774 -7.584 1.00 76.31 102 TYR A CA 1
ATOM 809 C C . TYR A 1 102 ? 17.242 10.733 -8.579 1.00 76.31 102 TYR A C 1
ATOM 811 O O . TYR A 1 102 ? 16.568 11.615 -9.109 1.00 76.31 102 TYR A O 1
ATOM 819 N N . PHE A 1 103 ? 18.529 10.570 -8.832 1.00 71.19 103 PHE A N 1
ATOM 820 C CA . PHE A 1 103 ? 19.320 11.545 -9.544 1.00 71.19 103 PHE A CA 1
ATOM 821 C C . PHE A 1 103 ? 18.731 11.920 -10.915 1.00 71.19 103 PHE A C 1
ATOM 823 O O . PHE A 1 103 ? 18.570 13.102 -11.223 1.00 71.19 103 PHE A O 1
ATOM 830 N N . ARG A 1 104 ? 18.285 10.924 -11.694 1.00 66.75 104 ARG A N 1
ATOM 831 C CA . ARG A 1 104 ? 17.685 11.123 -13.025 1.00 66.75 104 ARG A CA 1
ATOM 832 C C . ARG A 1 104 ? 16.273 11.741 -12.991 1.00 66.75 104 ARG A C 1
ATOM 834 O O . ARG A 1 104 ? 15.877 12.342 -13.982 1.00 66.75 104 ARG A O 1
ATOM 841 N N . GLN A 1 105 ? 15.558 11.730 -11.857 1.00 67.00 105 GLN A N 1
ATOM 842 C CA . GLN A 1 105 ? 14.281 12.461 -11.716 1.00 67.00 105 GLN A CA 1
ATOM 843 C C . GLN A 1 105 ? 14.459 13.984 -11.701 1.00 67.00 105 GLN A C 1
ATOM 845 O O . GLN A 1 105 ? 13.506 14.717 -11.946 1.00 67.00 105 GLN A O 1
ATOM 850 N N . ARG A 1 106 ? 15.669 14.472 -11.403 1.00 71.88 106 ARG A N 1
ATOM 851 C CA . ARG A 1 106 ? 15.989 15.906 -11.420 1.00 71.88 106 ARG A CA 1
ATOM 852 C C . ARG A 1 106 ? 16.453 16.397 -12.794 1.00 71.88 106 ARG A C 1
ATOM 854 O O . ARG A 1 106 ? 16.822 17.559 -12.915 1.00 71.88 106 ARG A O 1
ATOM 861 N N . TYR A 1 107 ? 16.434 15.537 -13.814 1.00 69.25 107 TYR A N 1
ATOM 862 C CA . TYR A 1 107 ? 16.735 15.942 -15.182 1.00 69.25 107 TYR A CA 1
ATOM 863 C C . TYR A 1 107 ? 15.591 16.805 -15.766 1.00 69.25 107 TYR A C 1
ATOM 865 O O . TYR A 1 107 ? 14.425 16.431 -15.618 1.00 69.25 107 TYR A O 1
ATOM 873 N N . PRO A 1 108 ? 15.889 17.912 -16.475 1.00 71.81 108 PRO A N 1
ATOM 874 C CA . PRO A 1 108 ? 17.227 18.415 -16.792 1.00 71.81 108 PRO A CA 1
ATOM 875 C C . PRO A 1 108 ? 17.893 19.136 -15.607 1.00 71.81 108 PRO A C 1
ATOM 877 O O . PRO A 1 108 ? 17.286 19.992 -14.969 1.00 71.81 108 PRO A O 1
ATOM 880 N N . TRP A 1 109 ? 19.167 18.822 -15.349 1.00 82.06 109 TRP A N 1
ATOM 881 C CA . TRP A 1 109 ? 19.991 19.530 -14.358 1.00 82.06 109 TRP A CA 1
ATOM 882 C C . TRP A 1 109 ? 20.548 20.848 -14.917 1.00 82.06 109 TRP A C 1
ATOM 884 O O . TRP A 1 109 ? 20.536 21.065 -16.133 1.00 82.06 109 TRP A O 1
ATOM 894 N N . ASP A 1 110 ? 21.110 21.702 -14.049 1.00 89.19 110 ASP A N 1
ATOM 895 C CA . ASP A 1 110 ? 21.734 22.961 -14.472 1.00 89.19 110 ASP A CA 1
ATOM 896 C C . ASP A 1 110 ? 22.937 22.682 -15.383 1.00 89.19 110 ASP A C 1
ATOM 898 O O . ASP A 1 110 ? 23.997 22.247 -14.931 1.00 89.19 110 ASP A O 1
ATOM 902 N N . VAL A 1 111 ? 22.768 22.939 -16.680 1.00 92.69 111 VAL A N 1
ATOM 903 C CA . VAL A 1 111 ? 23.818 22.768 -17.690 1.00 92.69 111 VAL A CA 1
ATOM 904 C C . VAL A 1 111 ? 24.945 23.768 -17.428 1.00 92.69 111 VAL A C 1
ATOM 906 O O . VAL A 1 111 ? 24.721 24.979 -17.451 1.00 92.69 111 VAL A O 1
ATOM 909 N N . LEU A 1 112 ? 26.161 23.261 -17.224 1.00 95.44 112 LEU A N 1
ATOM 910 C CA . LEU A 1 112 ? 27.381 24.061 -17.137 1.00 95.44 112 LEU A CA 1
ATOM 911 C C . LEU A 1 112 ? 28.063 24.177 -18.506 1.00 95.44 112 LEU A C 1
ATOM 913 O O . LEU A 1 112 ? 28.466 25.268 -18.903 1.00 95.44 112 LEU A O 1
ATOM 917 N N . ALA A 1 113 ? 28.162 23.063 -19.234 1.00 95.56 113 ALA A N 1
ATOM 918 C CA . ALA A 1 113 ? 28.708 22.995 -20.586 1.00 95.56 113 ALA A CA 1
ATOM 919 C C . ALA A 1 113 ? 27.998 21.894 -21.387 1.00 95.56 113 ALA A C 1
ATOM 921 O O . ALA A 1 113 ? 27.645 20.858 -20.827 1.00 95.56 113 ALA A O 1
ATOM 922 N N . LYS A 1 114 ? 27.787 22.117 -22.689 1.00 93.62 114 LYS A N 1
ATOM 923 C CA . LYS A 1 114 ? 27.074 21.187 -23.575 1.00 93.62 114 LYS A CA 1
ATOM 924 C C . LYS A 1 114 ? 27.915 20.841 -24.800 1.00 93.62 114 LYS A C 1
ATOM 926 O O . LYS A 1 114 ? 28.493 21.744 -25.401 1.00 93.62 114 LYS A O 1
ATOM 931 N N . GLY A 1 115 ? 27.930 19.569 -25.189 1.00 91.50 115 GLY A N 1
ATOM 932 C CA . GLY A 1 115 ? 28.578 19.083 -26.406 1.00 91.50 115 GLY A CA 1
ATOM 933 C C . GLY A 1 115 ? 30.095 19.261 -26.410 1.00 91.50 115 GLY A C 1
ATOM 934 O O . GLY A 1 115 ? 30.676 19.451 -27.476 1.00 91.50 115 GLY A O 1
ATOM 935 N N . ILE A 1 116 ? 30.727 19.237 -25.236 1.00 94.31 116 ILE A N 1
ATOM 936 C CA . ILE A 1 116 ? 32.185 19.291 -25.132 1.00 94.31 116 ILE A CA 1
ATOM 937 C C . ILE A 1 116 ? 32.779 17.907 -25.399 1.00 94.31 116 ILE A C 1
ATOM 939 O O . ILE A 1 116 ? 32.098 16.890 -25.280 1.00 94.31 116 ILE A O 1
ATOM 943 N N . MET A 1 117 ? 34.040 17.865 -25.812 1.00 93.62 117 MET A N 1
ATOM 944 C CA . MET A 1 117 ? 34.730 16.629 -26.166 1.00 93.62 117 MET A CA 1
ATOM 945 C C . MET A 1 117 ? 36.229 16.800 -25.963 1.00 93.62 117 MET A C 1
ATOM 947 O O . MET A 1 117 ? 36.758 17.890 -26.173 1.00 93.62 117 MET A O 1
ATOM 951 N N . PHE A 1 118 ? 36.907 15.712 -25.621 1.00 92.44 118 PHE A N 1
ATOM 952 C CA . PHE A 1 118 ? 38.361 15.663 -25.685 1.00 92.44 118 PHE A CA 1
ATOM 953 C C . PHE A 1 118 ? 38.805 15.347 -27.116 1.00 92.44 118 PHE A C 1
ATOM 955 O O . PHE A 1 118 ? 38.248 14.474 -27.783 1.00 92.44 118 PHE A O 1
ATOM 962 N N . THR A 1 119 ? 39.821 16.053 -27.585 1.00 93.06 119 THR A N 1
ATOM 963 C CA . THR A 1 119 ? 40.415 15.967 -28.923 1.00 93.06 119 THR A CA 1
ATOM 964 C C . THR A 1 119 ? 41.752 15.227 -28.930 1.00 93.06 119 THR A C 1
ATOM 966 O O . THR A 1 119 ? 42.173 14.731 -29.976 1.00 93.06 119 THR A O 1
ATOM 969 N N . ARG A 1 120 ? 42.421 15.116 -27.775 1.00 90.62 120 ARG A N 1
ATOM 970 C CA . ARG A 1 120 ? 43.705 14.414 -27.617 1.00 90.62 120 ARG A CA 1
ATOM 971 C C . ARG A 1 120 ? 43.871 13.823 -26.215 1.00 90.62 120 ARG A C 1
ATOM 973 O O . ARG A 1 120 ? 43.220 14.259 -25.275 1.00 90.62 120 ARG A O 1
ATOM 980 N N . LYS A 1 121 ? 44.774 12.849 -26.079 1.00 87.81 121 LYS A N 1
ATOM 981 C CA . LYS A 1 121 ? 45.143 12.231 -24.791 1.00 87.81 121 LYS A CA 1
ATOM 982 C C . LYS A 1 121 ? 45.763 13.252 -23.838 1.00 87.81 121 LYS A C 1
ATOM 984 O O . LYS A 1 121 ? 46.424 14.183 -24.301 1.00 87.81 121 LYS A O 1
ATOM 989 N N . GLY A 1 122 ? 45.510 13.086 -22.539 1.00 86.75 122 GLY A N 1
ATOM 990 C CA . GLY A 1 122 ? 45.992 14.002 -21.501 1.00 86.75 122 GLY A CA 1
ATOM 991 C C . GLY A 1 122 ? 45.379 15.406 -21.552 1.00 86.75 122 GLY A C 1
ATOM 992 O O . GLY A 1 122 ? 45.893 16.317 -20.910 1.00 86.75 122 GLY A O 1
ATOM 993 N N . GLU A 1 123 ? 44.333 15.629 -22.355 1.00 92.62 123 GLU A N 1
ATOM 994 C CA . GLU A 1 123 ? 43.678 16.933 -22.430 1.00 92.62 123 GLU A CA 1
ATOM 995 C C . GLU A 1 123 ? 42.904 17.245 -21.146 1.00 92.62 123 GLU A C 1
ATOM 997 O O . GLU A 1 123 ? 42.180 16.399 -20.620 1.00 92.62 123 GLU A O 1
ATOM 1002 N N . GLU A 1 124 ? 43.041 18.491 -20.691 1.00 94.12 124 GLU A N 1
ATOM 1003 C CA . GLU A 1 124 ? 42.304 19.063 -19.571 1.00 94.12 124 GLU A CA 1
ATOM 1004 C C . GLU A 1 124 ? 41.259 20.058 -20.093 1.00 94.12 124 GLU A C 1
ATOM 1006 O O . GLU A 1 124 ? 41.568 20.950 -20.888 1.00 94.12 124 GLU A O 1
ATOM 1011 N N . ILE A 1 125 ? 40.025 19.934 -19.607 1.00 95.88 125 ILE A N 1
ATOM 1012 C CA . ILE A 1 125 ? 38.952 20.906 -19.824 1.00 95.88 125 ILE A CA 1
ATOM 1013 C C . ILE A 1 125 ? 38.626 21.565 -18.484 1.00 95.88 125 ILE A C 1
ATOM 1015 O O . ILE A 1 125 ? 38.223 20.891 -17.538 1.00 95.88 125 ILE A O 1
ATOM 1019 N N . ILE A 1 126 ? 38.756 22.892 -18.419 1.00 96.81 126 ILE A N 1
ATOM 1020 C CA . ILE A 1 126 ? 38.473 23.689 -17.218 1.00 96.81 126 ILE A CA 1
ATOM 1021 C C . ILE A 1 126 ? 37.149 24.433 -17.399 1.00 96.81 126 ILE A C 1
ATOM 1023 O O . ILE A 1 126 ? 36.962 25.181 -18.359 1.00 96.81 126 ILE A O 1
ATOM 1027 N N . LEU A 1 127 ? 36.229 24.242 -16.457 1.00 97.56 127 LEU A N 1
ATOM 1028 C CA . LEU A 1 127 ? 34.907 24.860 -16.431 1.00 97.56 127 LEU A CA 1
ATOM 1029 C C . LEU A 1 127 ? 34.744 25.721 -15.177 1.00 97.56 127 LEU A C 1
ATOM 1031 O O . LEU A 1 127 ? 35.278 25.399 -14.120 1.00 97.56 127 LEU A O 1
ATOM 1035 N N . HIS A 1 128 ? 33.962 26.799 -15.276 1.00 96.69 128 HIS A N 1
ATOM 1036 C CA . HIS A 1 128 ? 33.777 27.770 -14.191 1.00 96.69 128 HIS A CA 1
ATOM 1037 C C . HIS A 1 128 ? 32.295 27.905 -13.813 1.00 96.69 128 HIS A C 1
ATOM 1039 O O . HIS A 1 128 ? 31.557 28.659 -14.463 1.00 96.69 128 HIS A O 1
ATOM 1045 N N . PRO A 1 129 ? 31.827 27.175 -12.784 1.00 95.19 129 PRO A N 1
ATOM 1046 C CA . PRO A 1 129 ? 30.464 27.304 -12.281 1.00 95.19 129 PRO A CA 1
ATOM 1047 C C . PRO A 1 129 ? 30.173 28.717 -11.768 1.00 95.19 129 PRO A C 1
ATOM 1049 O O . PRO A 1 129 ? 31.007 29.351 -11.132 1.00 95.19 129 PRO A O 1
ATOM 1052 N N . LYS A 1 130 ? 28.960 29.217 -12.030 1.00 93.50 130 LYS A N 1
ATOM 1053 C CA . LYS A 1 130 ? 28.474 30.513 -11.504 1.00 93.50 130 LYS A CA 1
ATOM 1054 C C . LYS A 1 130 ? 27.472 30.366 -10.361 1.00 93.50 130 LYS A C 1
ATOM 1056 O O . LYS A 1 130 ? 27.073 31.358 -9.758 1.00 93.50 130 LYS A O 1
ATOM 1061 N N . LYS A 1 131 ? 27.008 29.141 -10.124 1.00 93.94 131 LYS A N 1
ATOM 1062 C CA . LYS A 1 131 ? 26.046 28.787 -9.083 1.00 93.94 131 LYS A CA 1
ATOM 1063 C C . LYS A 1 131 ? 26.744 27.913 -8.039 1.00 93.94 131 LYS A C 1
ATOM 1065 O O . LYS A 1 131 ? 27.700 27.226 -8.398 1.00 93.94 131 LYS A O 1
ATOM 1070 N N . PRO A 1 132 ? 26.253 27.896 -6.790 1.00 94.06 132 PRO A N 1
ATOM 1071 C CA . PRO A 1 132 ? 26.675 26.916 -5.800 1.00 94.06 132 PRO A CA 1
ATOM 1072 C C . PRO A 1 132 ? 26.551 25.479 -6.323 1.00 94.06 132 PRO A C 1
ATOM 1074 O O . PRO A 1 132 ? 25.541 25.131 -6.937 1.00 94.06 132 PRO A O 1
ATOM 1077 N N . VAL A 1 133 ? 27.564 24.653 -6.063 1.00 93.06 133 VAL A N 1
ATOM 1078 C CA . VAL A 1 133 ? 27.659 23.272 -6.551 1.00 93.06 133 VAL A CA 1
ATOM 1079 C C . VAL A 1 133 ? 27.842 22.324 -5.377 1.00 93.06 133 VAL A C 1
ATOM 1081 O O . VAL A 1 133 ? 28.743 22.502 -4.565 1.00 93.06 133 VAL A O 1
ATOM 1084 N N . GLN A 1 134 ? 27.007 21.297 -5.318 1.00 91.75 134 GLN A N 1
ATOM 1085 C CA . GLN A 1 134 ? 27.208 20.120 -4.479 1.00 91.75 134 GLN A CA 1
ATOM 1086 C C . GLN A 1 134 ? 27.484 18.881 -5.333 1.00 91.75 134 GLN A C 1
ATOM 1088 O O . GLN A 1 134 ? 28.337 18.072 -4.984 1.00 91.75 134 GLN A O 1
ATOM 1093 N N . LEU A 1 135 ? 26.780 18.743 -6.458 1.00 91.06 135 LEU A N 1
ATOM 1094 C CA . LEU A 1 135 ? 26.921 17.616 -7.374 1.00 91.06 135 LEU A CA 1
ATOM 1095 C C . LEU A 1 135 ? 27.537 18.095 -8.689 1.00 91.06 135 LEU A C 1
ATOM 1097 O O . LEU A 1 135 ? 27.032 19.040 -9.301 1.00 91.06 135 LEU A O 1
ATOM 1101 N N . ILE A 1 136 ? 28.593 17.419 -9.135 1.00 92.69 136 ILE A N 1
ATOM 1102 C CA . ILE A 1 136 ? 29.145 17.544 -10.491 1.00 92.69 136 ILE A CA 1
ATOM 1103 C C . ILE A 1 136 ? 28.656 16.347 -11.280 1.00 92.69 136 ILE A C 1
ATOM 1105 O O . ILE A 1 136 ? 28.831 15.219 -10.838 1.00 92.69 136 ILE A O 1
ATOM 1109 N N . ILE A 1 137 ? 28.044 16.584 -12.431 1.00 89.62 137 ILE A N 1
ATOM 1110 C CA . ILE A 1 137 ? 27.348 15.559 -13.198 1.00 89.62 137 ILE A CA 1
ATOM 1111 C C . ILE A 1 137 ? 27.928 15.534 -14.594 1.00 89.62 137 ILE A C 1
ATOM 1113 O O . ILE A 1 137 ? 27.956 16.562 -15.269 1.00 89.62 137 ILE A O 1
ATOM 1117 N N . ILE A 1 138 ? 28.352 14.363 -15.040 1.00 89.81 138 ILE A N 1
ATOM 1118 C CA . ILE A 1 138 ? 28.920 14.191 -16.366 1.00 89.81 138 ILE A CA 1
ATOM 1119 C C . ILE A 1 138 ? 28.156 13.079 -17.049 1.00 89.81 138 ILE A C 1
ATOM 1121 O O . ILE A 1 138 ? 28.081 11.958 -16.548 1.00 89.81 138 ILE A O 1
ATOM 1125 N N . GLY A 1 139 ? 27.559 13.400 -18.185 1.00 86.81 139 GLY A N 1
ATOM 1126 C CA . GLY A 1 139 ? 26.730 12.458 -18.912 1.00 86.81 139 GLY A CA 1
ATOM 1127 C C . GLY A 1 139 ? 26.406 12.960 -20.302 1.00 86.81 139 GLY A C 1
ATOM 1128 O O . GLY A 1 139 ? 26.831 14.037 -20.709 1.00 86.81 139 GLY A O 1
ATOM 1129 N N . ARG A 1 140 ? 25.650 12.167 -21.053 1.00 80.94 140 ARG A N 1
ATOM 1130 C CA . ARG A 1 140 ? 25.094 12.609 -22.331 1.00 80.94 140 ARG A CA 1
ATOM 1131 C C . ARG A 1 140 ? 23.754 11.959 -22.583 1.00 80.94 140 ARG A C 1
ATOM 1133 O O . ARG A 1 140 ? 23.555 10.787 -22.260 1.00 80.94 140 ARG A O 1
ATOM 1140 N N . GLU A 1 141 ? 22.857 12.722 -23.191 1.00 70.94 141 GLU A N 1
ATOM 1141 C CA . GLU A 1 141 ? 21.578 12.193 -23.638 1.00 70.94 141 GLU A CA 1
ATOM 1142 C C . GLU A 1 141 ? 21.787 11.133 -24.719 1.00 70.94 141 GLU A C 1
ATOM 1144 O O . GLU A 1 141 ? 22.623 11.287 -25.613 1.00 70.94 141 GLU A O 1
ATOM 1149 N N . ASN A 1 142 ? 21.031 10.041 -24.627 1.00 71.44 142 ASN A N 1
ATOM 1150 C CA . ASN A 1 142 ? 20.982 9.033 -25.669 1.00 71.44 142 ASN A CA 1
ATOM 1151 C C . ASN A 1 142 ? 19.723 9.241 -26.516 1.00 71.44 142 ASN A C 1
ATOM 1153 O O . ASN A 1 142 ? 18.650 8.742 -26.156 1.00 71.44 142 ASN A O 1
ATOM 1157 N N . PRO A 1 143 ? 19.832 9.918 -27.669 1.00 65.25 143 PRO A N 1
ATOM 1158 C CA . PRO A 1 143 ? 18.686 10.114 -28.551 1.00 65.25 143 PRO A CA 1
ATOM 1159 C C . PRO A 1 143 ? 18.157 8.791 -29.132 1.00 65.25 143 PRO A C 1
ATOM 1161 O O . PRO A 1 143 ? 17.053 8.757 -29.666 1.00 65.25 143 PRO A O 1
ATOM 1164 N N . ASN A 1 144 ? 18.922 7.699 -29.013 1.00 62.44 144 ASN A N 1
ATOM 1165 C CA . ASN A 1 144 ? 18.610 6.382 -29.559 1.00 62.44 144 ASN A CA 1
ATOM 1166 C C . ASN A 1 144 ? 18.198 5.362 -28.477 1.00 62.44 144 ASN A C 1
ATOM 1168 O O . ASN A 1 144 ? 18.207 4.157 -28.743 1.00 62.44 144 ASN A O 1
ATOM 1172 N N . SER A 1 145 ? 17.847 5.807 -27.260 1.00 58.34 145 SER A N 1
ATOM 1173 C CA . SER A 1 145 ? 17.412 4.919 -26.169 1.00 58.34 145 SER A CA 1
ATOM 1174 C C . SER A 1 145 ? 16.308 3.947 -26.638 1.00 58.34 145 SER A C 1
ATOM 1176 O O . SER A 1 145 ? 15.365 4.374 -27.315 1.00 58.34 145 SER A O 1
ATOM 1178 N N . PRO A 1 146 ? 16.408 2.628 -26.371 1.00 53.09 146 PRO A N 1
ATOM 1179 C CA . PRO A 1 146 ? 17.278 1.957 -25.399 1.00 53.09 146 PRO A CA 1
ATOM 1180 C C . PRO A 1 146 ? 18.560 1.355 -26.001 1.00 53.09 146 PRO A C 1
ATOM 1182 O O . PRO A 1 146 ? 19.236 0.553 -25.350 1.00 53.09 146 PRO A O 1
ATOM 1185 N N . ALA A 1 147 ? 18.908 1.692 -27.250 1.00 64.25 147 ALA A N 1
ATOM 1186 C CA . ALA A 1 147 ? 20.152 1.220 -27.849 1.00 64.25 147 ALA A CA 1
ATOM 1187 C C . ALA A 1 147 ? 21.338 1.822 -27.078 1.00 64.25 147 ALA A C 1
ATOM 1189 O O . ALA A 1 147 ? 21.405 3.043 -26.952 1.00 64.25 147 ALA A O 1
ATOM 1190 N N . PRO A 1 148 ? 22.268 1.014 -26.544 1.00 64.75 148 PRO A N 1
ATOM 1191 C CA . PRO A 1 148 ? 23.366 1.540 -25.747 1.00 64.75 148 PRO A CA 1
ATOM 1192 C C . PRO A 1 148 ? 24.272 2.436 -26.598 1.00 64.75 148 PRO A C 1
ATOM 1194 O O . PRO A 1 148 ? 24.620 2.088 -27.726 1.00 64.75 148 PRO A O 1
ATOM 1197 N N . ILE A 1 149 ? 24.691 3.570 -26.042 1.00 71.25 149 ILE A N 1
ATOM 1198 C CA . ILE A 1 149 ? 25.732 4.416 -26.637 1.00 71.25 149 ILE A CA 1
ATOM 1199 C C . ILE A 1 149 ? 27.081 4.121 -25.992 1.00 71.25 149 ILE A C 1
ATOM 1201 O O . ILE A 1 149 ? 27.159 3.534 -24.911 1.00 71.25 149 ILE A O 1
ATOM 1205 N N . LYS A 1 150 ? 28.163 4.521 -26.666 1.00 73.56 150 LYS A N 1
ATOM 1206 C CA . LYS A 1 150 ? 29.509 4.319 -26.130 1.00 73.56 150 LYS A CA 1
ATOM 1207 C C . LYS A 1 150 ? 29.663 5.002 -24.758 1.00 73.56 150 LYS A C 1
ATOM 1209 O O . LYS A 1 150 ? 29.113 6.092 -24.569 1.00 73.56 150 LYS A O 1
ATOM 1214 N N . PRO A 1 151 ? 30.414 4.402 -23.828 1.00 74.00 151 PRO A N 1
ATOM 1215 C CA . PRO A 1 151 ? 30.767 5.036 -22.563 1.00 74.00 151 PRO A CA 1
ATOM 1216 C C . PRO A 1 151 ? 31.508 6.367 -22.744 1.00 74.00 151 PRO A C 1
ATOM 1218 O O . PRO A 1 151 ? 32.280 6.522 -23.691 1.00 74.00 151 PRO A O 1
ATOM 1221 N N . ILE A 1 152 ? 31.308 7.301 -21.812 1.00 78.25 152 ILE A N 1
ATOM 1222 C CA . ILE A 1 152 ? 32.148 8.499 -21.666 1.00 78.25 152 ILE A CA 1
ATOM 1223 C C . ILE A 1 152 ? 33.346 8.106 -20.804 1.00 78.25 152 ILE A C 1
ATOM 1225 O O . ILE A 1 152 ? 33.154 7.740 -19.649 1.00 78.25 152 ILE A O 1
ATOM 1229 N N . ILE A 1 153 ? 34.561 8.159 -21.349 1.00 82.44 153 ILE A N 1
ATOM 1230 C CA . ILE A 1 153 ? 35.770 7.803 -20.594 1.00 82.44 153 ILE A CA 1
ATOM 1231 C C . ILE A 1 153 ? 36.450 9.066 -20.076 1.00 82.44 153 ILE A C 1
ATOM 1233 O O . ILE A 1 153 ? 36.718 9.979 -20.853 1.00 82.44 153 ILE A O 1
ATOM 1237 N N . MET A 1 154 ? 36.749 9.091 -18.778 1.00 84.81 154 MET A N 1
ATOM 1238 C CA . MET A 1 154 ? 37.546 10.134 -18.118 1.00 84.81 154 MET A CA 1
ATOM 1239 C C . MET A 1 154 ? 38.531 9.509 -17.144 1.00 84.81 154 MET A C 1
ATOM 1241 O O . MET A 1 154 ? 38.262 8.425 -16.632 1.00 84.81 154 MET A O 1
ATOM 1245 N N . SER A 1 155 ? 39.652 10.182 -16.885 1.00 85.88 155 SER A N 1
ATOM 1246 C CA . SER A 1 155 ? 40.583 9.769 -15.832 1.00 85.88 155 SER A CA 1
ATOM 1247 C C . SER A 1 155 ? 40.338 10.489 -14.518 1.00 85.88 155 SER A C 1
ATOM 1249 O O . SER A 1 155 ? 40.325 9.847 -13.479 1.00 85.88 155 SER A O 1
ATOM 1251 N N . GLU A 1 156 ? 40.099 11.801 -14.546 1.00 89.19 156 GLU A N 1
ATOM 1252 C CA . GLU A 1 156 ? 40.020 12.572 -13.307 1.00 89.19 156 GLU A CA 1
ATOM 1253 C C . GLU A 1 156 ? 38.997 13.710 -13.374 1.00 89.19 156 GLU A C 1
ATOM 1255 O O . GLU A 1 156 ? 38.866 14.402 -14.388 1.00 89.19 156 GLU A O 1
ATOM 1260 N N . VAL A 1 157 ? 38.294 13.920 -12.259 1.00 92.38 157 VAL A N 1
ATOM 1261 C CA . VAL A 1 157 ? 37.486 15.109 -11.978 1.00 92.38 157 VAL A CA 1
ATOM 1262 C C . VAL A 1 157 ? 38.043 15.797 -10.740 1.00 92.38 157 VAL A C 1
ATOM 1264 O O . VAL A 1 157 ? 37.997 15.256 -9.634 1.00 92.38 157 VAL A O 1
ATOM 1267 N N . GLN A 1 158 ? 38.514 17.026 -10.921 1.00 94.38 158 GLN A N 1
ATOM 1268 C CA . GLN A 1 158 ? 38.950 17.898 -9.836 1.00 94.38 158 GLN A CA 1
ATOM 1269 C C . GLN A 1 158 ? 37.972 19.060 -9.683 1.00 94.38 158 GLN A C 1
ATOM 1271 O O . GLN A 1 158 ? 37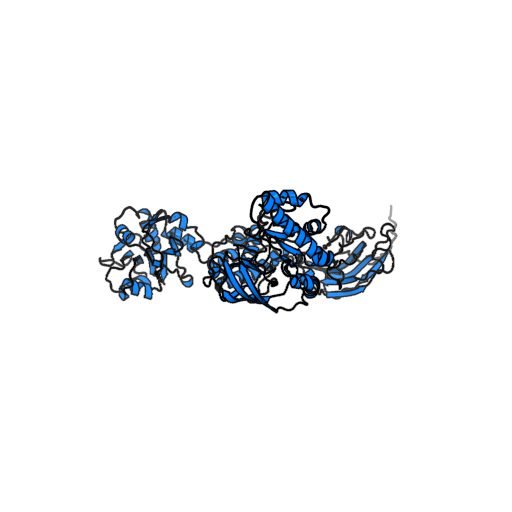.403 19.550 -10.661 1.00 94.38 158 GLN A O 1
ATOM 1276 N N . ALA A 1 159 ? 37.786 19.523 -8.452 1.00 95.75 159 ALA A N 1
ATOM 1277 C CA . ALA A 1 159 ? 36.955 20.679 -8.158 1.00 95.75 159 ALA A CA 1
ATOM 1278 C C . ALA A 1 159 ? 37.641 21.545 -7.110 1.00 95.75 159 ALA A C 1
ATOM 1280 O O . ALA A 1 159 ? 38.092 21.039 -6.088 1.00 95.75 159 ALA A O 1
ATOM 1281 N N . PHE A 1 160 ? 37.687 22.849 -7.345 1.00 96.00 160 PHE A N 1
ATOM 1282 C CA . PHE A 1 160 ? 38.357 23.806 -6.470 1.00 96.00 160 PHE A CA 1
ATOM 1283 C C . PHE A 1 160 ? 37.364 24.886 -6.068 1.00 96.00 160 PHE A C 1
ATOM 1285 O O . PHE A 1 160 ? 36.622 25.379 -6.918 1.00 96.00 160 PHE A O 1
ATOM 1292 N N . GLY A 1 161 ? 37.315 25.251 -4.788 1.00 93.94 161 GLY A N 1
ATOM 1293 C CA . GLY A 1 161 ? 36.373 26.259 -4.306 1.00 93.94 161 GLY A CA 1
ATOM 1294 C C . GLY A 1 161 ? 36.292 26.365 -2.792 1.00 93.94 161 GLY A C 1
ATOM 1295 O O . GLY A 1 161 ? 37.029 25.705 -2.065 1.00 93.94 161 GLY A O 1
ATOM 1296 N N . THR A 1 162 ? 35.366 27.197 -2.319 1.00 93.94 162 THR A N 1
ATOM 1297 C CA . THR A 1 162 ? 35.124 27.414 -0.887 1.00 93.94 162 THR A CA 1
ATOM 1298 C C . THR A 1 162 ? 33.799 26.799 -0.450 1.00 93.94 162 THR A C 1
ATOM 1300 O O . THR A 1 162 ? 32.788 26.912 -1.145 1.00 93.94 162 THR A O 1
ATOM 1303 N N . LEU A 1 163 ? 33.796 26.126 0.705 1.00 93.94 163 LEU A N 1
ATOM 1304 C CA . LEU A 1 163 ? 32.584 25.560 1.299 1.00 93.94 163 LEU A CA 1
ATOM 1305 C C . LEU A 1 163 ? 31.637 26.692 1.717 1.00 93.94 163 LEU A C 1
ATOM 1307 O O . LEU A 1 163 ? 32.029 27.598 2.449 1.00 93.94 163 LEU A O 1
ATOM 1311 N N . LEU A 1 164 ? 30.386 26.634 1.264 1.00 91.50 164 LEU A N 1
ATOM 1312 C CA . LEU A 1 164 ? 29.323 27.552 1.674 1.00 91.50 164 LEU A CA 1
ATOM 1313 C C . LEU A 1 164 ? 28.534 26.996 2.861 1.00 91.50 164 LEU A C 1
ATOM 1315 O O . LEU A 1 164 ? 28.201 27.738 3.782 1.00 91.50 164 LEU A O 1
ATOM 1319 N N . ARG A 1 165 ? 28.203 25.702 2.816 1.00 90.75 165 ARG A N 1
ATOM 1320 C CA . ARG A 1 165 ? 27.505 24.967 3.882 1.00 90.75 165 ARG A CA 1
ATOM 1321 C C . ARG A 1 165 ? 27.664 23.462 3.691 1.00 90.75 165 ARG A C 1
ATOM 1323 O O . ARG A 1 165 ? 27.840 23.007 2.563 1.00 90.75 165 ARG A O 1
ATOM 1330 N N . GLU A 1 166 ? 27.528 22.706 4.774 1.00 88.44 166 GLU A N 1
ATOM 1331 C CA . GLU A 1 166 ? 27.453 21.240 4.740 1.00 88.44 166 GLU A CA 1
ATOM 1332 C C . GLU A 1 166 ? 26.291 20.743 3.863 1.00 88.44 166 GLU A C 1
ATOM 1334 O O . GLU A 1 166 ? 25.297 21.452 3.655 1.00 88.44 166 GLU A O 1
ATOM 1339 N N . ALA A 1 167 ? 26.413 19.522 3.337 1.00 77.94 167 ALA A N 1
ATOM 1340 C CA . ALA A 1 167 ? 25.354 18.903 2.550 1.00 77.94 167 ALA A CA 1
ATOM 1341 C C . ALA A 1 167 ? 24.090 18.716 3.398 1.00 77.94 167 ALA A C 1
ATOM 1343 O O . ALA A 1 167 ? 24.142 18.241 4.534 1.00 77.94 167 ALA A O 1
ATOM 1344 N N . PHE A 1 168 ? 22.930 19.044 2.824 1.00 79.25 168 PHE A N 1
ATOM 1345 C CA . PHE A 1 168 ? 21.651 18.726 3.450 1.00 79.25 168 PHE A CA 1
ATOM 1346 C C . PHE A 1 168 ? 21.360 17.234 3.270 1.00 79.25 168 PHE A C 1
ATOM 1348 O O . PHE A 1 168 ? 20.757 16.823 2.282 1.00 79.25 168 PHE A O 1
ATOM 1355 N N . VAL A 1 169 ? 21.816 16.422 4.218 1.00 78.38 169 VAL A N 1
ATOM 1356 C CA . VAL A 1 169 ? 21.415 15.020 4.327 1.00 78.38 169 VAL A CA 1
ATOM 1357 C C . VAL A 1 169 ? 20.194 14.963 5.245 1.00 78.38 169 VAL A C 1
ATOM 1359 O O . VAL A 1 169 ? 20.312 15.368 6.405 1.00 78.38 169 VAL A O 1
ATOM 1362 N N . PRO A 1 170 ? 19.021 14.504 4.765 1.00 86.38 170 PRO A N 1
ATOM 1363 C CA . PRO A 1 170 ? 17.852 14.344 5.620 1.00 86.38 170 PRO A CA 1
ATOM 1364 C C . PRO A 1 170 ? 18.198 13.473 6.830 1.00 86.38 170 PRO A C 1
ATOM 1366 O O . PRO A 1 170 ? 18.597 12.319 6.679 1.00 86.38 170 PRO A O 1
ATOM 1369 N N . ALA A 1 171 ? 18.078 14.040 8.029 1.00 88.81 171 ALA A N 1
ATOM 1370 C CA . ALA A 1 171 ? 18.337 13.305 9.256 1.00 88.81 171 ALA A CA 1
ATOM 1371 C C . ALA A 1 171 ? 17.230 12.274 9.501 1.00 88.81 171 ALA A C 1
ATOM 1373 O O . ALA A 1 171 ? 16.067 12.495 9.152 1.00 88.81 171 ALA A O 1
ATOM 1374 N N . MET A 1 172 ? 17.590 11.166 10.150 1.00 93.25 172 MET A N 1
ATOM 1375 C CA . MET A 1 172 ? 16.598 10.249 10.700 1.00 93.25 172 MET A CA 1
ATOM 1376 C C . MET A 1 172 ? 15.697 11.018 11.678 1.00 93.25 172 MET A C 1
ATOM 1378 O O . MET A 1 172 ? 16.222 11.794 12.487 1.00 93.25 172 MET A O 1
ATOM 1382 N N . PRO A 1 173 ? 14.368 10.827 11.634 1.00 94.69 173 PRO A N 1
ATOM 1383 C CA . PRO A 1 173 ? 13.486 11.433 12.620 1.00 94.69 173 PRO A CA 1
ATOM 1384 C C . PRO A 1 173 ? 13.907 11.047 14.053 1.00 94.69 173 PRO A C 1
ATOM 1386 O O . PRO A 1 173 ? 14.381 9.928 14.274 1.00 94.69 173 PRO A O 1
ATOM 1389 N N . PRO A 1 174 ? 13.787 11.961 15.031 1.00 94.00 174 PRO A N 1
ATOM 1390 C CA . PRO A 1 174 ? 14.180 11.680 16.407 1.00 94.00 174 PRO A CA 1
ATOM 1391 C C . PRO A 1 174 ? 13.266 10.625 17.040 1.00 94.00 174 PRO A C 1
ATOM 1393 O O . PRO A 1 174 ? 12.116 10.461 16.640 1.00 94.00 174 PRO A O 1
ATOM 1396 N N . GLU A 1 175 ? 13.767 9.929 18.061 1.00 94.38 175 GLU A N 1
ATOM 1397 C CA . GLU A 1 175 ? 12.934 9.047 18.883 1.00 94.38 175 GLU A CA 1
ATOM 1398 C C . GLU A 1 175 ? 11.871 9.854 19.639 1.00 94.38 175 GLU A C 1
ATOM 1400 O O . GLU A 1 175 ? 12.144 10.935 20.165 1.00 94.38 175 GLU A O 1
ATOM 1405 N N . GLU A 1 176 ? 10.662 9.306 19.717 1.00 94.50 176 GLU A N 1
ATOM 1406 C CA . GLU A 1 176 ? 9.488 9.981 20.259 1.00 94.50 176 GLU A CA 1
ATOM 1407 C C . GLU A 1 176 ? 8.666 9.041 21.138 1.00 94.50 176 GLU A C 1
ATOM 1409 O O . GLU A 1 176 ? 8.587 7.843 20.859 1.00 94.50 176 GLU A O 1
ATOM 1414 N N . PRO A 1 177 ? 7.986 9.562 22.173 1.00 92.38 177 PRO A N 1
ATOM 1415 C CA . PRO A 1 177 ? 7.106 8.753 23.002 1.00 92.38 177 PRO A CA 1
ATOM 1416 C C . PRO A 1 177 ? 6.079 7.989 22.162 1.00 92.38 177 PRO A C 1
ATOM 1418 O O . PRO A 1 177 ? 5.478 8.536 21.235 1.00 92.38 177 PRO A O 1
ATOM 1421 N N . THR A 1 178 ? 5.856 6.720 22.495 1.00 90.19 178 THR A N 1
ATOM 1422 C CA . THR A 1 178 ? 4.794 5.928 21.877 1.00 90.19 178 THR A CA 1
ATOM 1423 C C . THR A 1 178 ? 3.453 6.345 22.483 1.00 90.19 178 THR A C 1
ATOM 1425 O O . THR A 1 178 ? 3.276 6.168 23.692 1.00 90.19 178 THR A O 1
ATOM 1428 N N . PRO A 1 179 ? 2.509 6.894 21.700 1.00 87.75 179 PRO A N 1
ATOM 1429 C CA . PRO A 1 179 ? 1.226 7.325 22.237 1.00 87.75 179 PRO A CA 1
ATOM 1430 C C . PRO A 1 179 ? 0.432 6.125 22.768 1.00 87.75 179 PRO A C 1
ATOM 1432 O O . PRO A 1 179 ? 0.311 5.099 22.095 1.00 87.75 179 PRO A O 1
ATOM 1435 N N . GLU A 1 180 ? -0.144 6.259 23.962 1.00 88.38 180 GLU A N 1
ATOM 1436 C CA . GLU A 1 180 ? -1.055 5.251 24.507 1.00 88.38 180 GLU A CA 1
ATOM 1437 C C . GLU A 1 180 ? -2.318 5.146 23.642 1.00 88.38 180 GLU A C 1
ATOM 1439 O O . GLU A 1 180 ? -2.865 6.144 23.162 1.00 88.38 180 GLU A O 1
ATOM 1444 N N . SER A 1 181 ? -2.795 3.923 23.412 1.00 92.00 181 SER A N 1
ATOM 1445 C CA . SER A 1 181 ? -4.005 3.694 22.621 1.00 92.00 181 SER A CA 1
ATOM 1446 C C . SER A 1 181 ? -5.247 3.834 23.487 1.00 92.00 181 SER A C 1
ATOM 1448 O O . SER A 1 181 ? -5.549 2.960 24.294 1.00 92.00 181 SER A O 1
ATOM 1450 N N . TYR A 1 182 ? -6.023 4.895 23.252 1.00 94.00 182 TYR A N 1
ATOM 1451 C CA . TYR A 1 182 ? -7.299 5.143 23.931 1.00 94.00 182 TYR A CA 1
ATOM 1452 C C . TYR A 1 182 ? -8.236 3.929 23.871 1.00 94.00 182 TYR A C 1
ATOM 1454 O O . TYR A 1 182 ? -8.895 3.604 24.858 1.00 94.00 182 TYR A O 1
ATOM 1462 N N . TYR A 1 183 ? -8.278 3.240 22.727 1.00 95.19 183 TYR A N 1
ATOM 1463 C CA . TYR A 1 183 ? -9.116 2.059 22.524 1.00 95.19 183 TYR A CA 1
ATOM 1464 C C . TYR A 1 183 ? -8.638 0.871 23.364 1.00 95.19 183 TYR A C 1
ATOM 1466 O O . TYR A 1 183 ? -9.453 0.230 24.024 1.00 95.19 183 TYR A O 1
ATOM 1474 N N . VAL A 1 184 ? -7.328 0.601 23.383 1.00 94.56 184 VAL A N 1
ATOM 1475 C CA . VAL A 1 184 ? -6.748 -0.495 24.181 1.00 94.56 184 VAL A CA 1
ATOM 1476 C C . VAL A 1 184 ? -6.894 -0.209 25.674 1.00 94.56 184 VAL A C 1
ATOM 1478 O O . VAL A 1 184 ? -7.334 -1.086 26.413 1.00 94.56 184 VAL A O 1
ATOM 1481 N N . GLU A 1 185 ? -6.602 1.016 26.115 1.00 95.31 185 GLU A N 1
ATOM 1482 C CA . GLU A 1 185 ? -6.744 1.409 27.520 1.00 95.31 185 GLU A CA 1
ATOM 1483 C C . GLU A 1 185 ? -8.204 1.381 27.970 1.00 95.31 185 GLU A C 1
ATOM 1485 O O . GLU A 1 185 ? -8.511 0.870 29.044 1.00 95.31 185 GLU A O 1
ATOM 1490 N N . THR A 1 186 ? -9.136 1.838 27.127 1.00 96.44 186 THR A N 1
ATOM 1491 C CA . THR A 1 186 ? -10.569 1.751 27.439 1.00 96.44 186 THR A CA 1
ATOM 1492 C C . THR A 1 186 ? -11.027 0.299 27.532 1.00 96.44 186 THR A C 1
ATOM 1494 O O . THR A 1 186 ? -11.733 -0.042 28.477 1.00 96.44 186 THR A O 1
ATOM 1497 N N . ARG A 1 187 ? -10.601 -0.586 26.618 1.00 96.69 187 ARG A N 1
ATOM 1498 C CA . ARG A 1 187 ? -10.903 -2.023 26.729 1.00 96.69 187 ARG A CA 1
ATOM 1499 C C . ARG A 1 187 ? -10.325 -2.611 28.002 1.00 96.69 187 ARG A C 1
ATOM 1501 O O . ARG A 1 187 ? -11.053 -3.291 28.710 1.00 96.69 187 ARG A O 1
ATOM 1508 N N . ARG A 1 188 ? -9.062 -2.327 28.325 1.00 96.25 188 ARG A N 1
ATOM 1509 C CA . ARG A 1 188 ? -8.419 -2.824 29.547 1.00 96.25 188 ARG A CA 1
ATOM 1510 C C . ARG A 1 188 ? -9.166 -2.358 30.798 1.00 96.25 188 ARG A C 1
ATOM 1512 O O . ARG A 1 188 ? -9.435 -3.174 31.672 1.00 96.25 188 ARG A O 1
ATOM 1519 N N . ALA A 1 189 ? -9.554 -1.084 30.845 1.00 96.12 189 ALA A N 1
ATOM 1520 C CA . ALA A 1 189 ? -10.298 -0.504 31.958 1.00 96.12 189 ALA A CA 1
ATOM 1521 C C . ALA A 1 189 ? -11.720 -1.074 32.092 1.00 96.12 189 ALA A C 1
ATOM 1523 O O . ALA A 1 189 ? -12.186 -1.277 33.205 1.00 96.12 189 ALA A O 1
ATOM 1524 N N . VAL A 1 190 ? -12.414 -1.341 30.981 1.00 96.56 190 VAL A N 1
ATOM 1525 C CA . VAL A 1 190 ? -13.776 -1.901 31.008 1.00 96.56 190 VAL A CA 1
ATOM 1526 C C . VAL A 1 190 ? -13.755 -3.401 31.297 1.00 96.56 190 VAL A C 1
ATOM 1528 O O . VAL A 1 190 ? -14.482 -3.867 32.171 1.00 96.56 190 VAL A O 1
ATOM 1531 N N . VAL A 1 191 ? -12.945 -4.163 30.559 1.00 95.75 191 VAL A N 1
ATOM 1532 C CA . VAL A 1 191 ? -12.895 -5.633 30.608 1.00 95.75 191 VAL A CA 1
ATOM 1533 C C . VAL A 1 191 ? -12.242 -6.131 31.896 1.00 95.75 191 VAL A C 1
ATOM 1535 O O . VAL A 1 191 ? -12.701 -7.120 32.465 1.00 95.75 191 VAL A O 1
ATOM 1538 N N . GLY A 1 192 ? -11.179 -5.473 32.367 1.00 94.88 192 GLY A N 1
ATOM 1539 C CA . GLY A 1 192 ? -10.430 -5.950 33.525 1.00 94.88 192 GLY A CA 1
ATOM 1540 C C . GLY A 1 192 ? -9.891 -7.365 33.312 1.00 94.88 192 GLY A C 1
ATOM 1541 O O . GLY A 1 192 ? -9.264 -7.662 32.294 1.00 94.88 192 GLY A O 1
ATOM 1542 N N . THR A 1 193 ? -10.170 -8.255 34.265 1.00 95.25 193 THR A N 1
ATOM 1543 C CA . THR A 1 193 ? -9.809 -9.681 34.206 1.00 95.25 193 THR A CA 1
ATOM 1544 C C . THR A 1 193 ? -10.921 -10.573 33.650 1.00 95.25 193 THR A C 1
ATOM 1546 O O . THR A 1 193 ? -10.728 -11.788 33.558 1.00 95.25 193 THR A O 1
ATOM 1549 N N . GLN A 1 194 ? -12.068 -10.006 33.248 1.00 95.94 194 GLN A N 1
ATOM 1550 C CA . GLN A 1 194 ? -13.181 -10.787 32.711 1.00 95.94 194 GLN A CA 1
ATOM 1551 C C . GLN A 1 194 ? -12.749 -11.517 31.439 1.00 95.94 194 GLN A C 1
ATOM 1553 O O . GLN A 1 194 ? -12.256 -10.907 30.488 1.00 95.94 194 GLN A O 1
ATOM 1558 N N . LYS A 1 195 ? -12.947 -12.838 31.414 1.00 95.12 195 LYS A N 1
ATOM 1559 C CA . LYS A 1 195 ? -12.545 -13.678 30.278 1.00 95.12 195 LYS A CA 1
ATOM 1560 C C . LYS A 1 195 ? -13.608 -13.739 29.199 1.00 95.12 195 LYS A C 1
ATOM 1562 O O . LYS A 1 195 ? -13.293 -13.546 28.033 1.00 95.12 195 LYS A O 1
ATOM 1567 N N . THR A 1 196 ? -14.852 -14.007 29.583 1.00 95.94 196 THR A N 1
ATOM 1568 C CA . THR A 1 196 ? -15.932 -14.236 28.624 1.00 95.94 196 THR A CA 1
ATOM 1569 C C . THR A 1 196 ? -17.076 -13.251 28.787 1.00 95.94 196 THR A C 1
ATOM 1571 O O . THR A 1 196 ? -17.386 -12.817 29.897 1.00 95.94 196 THR A O 1
ATOM 1574 N N . LEU A 1 197 ? -17.723 -12.924 27.672 1.00 96.38 197 LEU A N 1
ATOM 1575 C CA . LEU A 1 197 ? -18.990 -12.201 27.642 1.00 96.38 197 LEU A CA 1
ATOM 1576 C C . LEU A 1 197 ? -19.999 -12.987 26.816 1.00 96.38 197 LEU A C 1
ATOM 1578 O O . LEU A 1 197 ? -19.732 -13.287 25.654 1.00 96.38 197 LEU A O 1
ATOM 1582 N N . PHE A 1 198 ? -21.156 -13.284 27.399 1.00 96.25 198 PHE A N 1
ATOM 1583 C CA . PHE A 1 198 ? -22.244 -13.899 26.652 1.00 96.25 198 PHE A CA 1
ATOM 1584 C C . PHE A 1 198 ? -22.959 -12.855 25.799 1.00 96.25 198 PHE A C 1
ATOM 1586 O O . PHE A 1 198 ? -23.381 -11.814 26.308 1.00 96.25 198 PHE A O 1
ATOM 1593 N N . VAL A 1 199 ? -23.119 -13.151 24.512 1.00 95.94 199 VAL A N 1
ATOM 1594 C CA . VAL A 1 199 ? -23.790 -12.283 23.541 1.00 95.94 199 VAL A CA 1
ATOM 1595 C C . VAL A 1 199 ? -24.836 -13.062 22.752 1.00 95.94 199 VAL A C 1
ATOM 1597 O O . VAL A 1 199 ? -24.688 -14.255 22.490 1.00 95.94 199 VAL A O 1
ATOM 1600 N N . GLN A 1 200 ? -25.882 -12.362 22.319 1.00 93.75 200 GLN A N 1
ATOM 1601 C CA . GLN A 1 200 ? -26.964 -12.870 21.473 1.00 93.75 200 GLN A CA 1
ATOM 1602 C C . GLN A 1 200 ? -27.143 -11.939 20.259 1.00 93.75 200 GLN A C 1
ATOM 1604 O O . GLN A 1 200 ? -28.135 -11.214 20.180 1.00 93.75 200 GLN A O 1
ATOM 1609 N N . PRO A 1 201 ? -26.179 -11.911 19.315 1.00 87.31 201 PRO A N 1
ATOM 1610 C CA . PRO A 1 201 ? -26.179 -10.951 18.208 1.00 87.31 201 PRO A CA 1
ATOM 1611 C C . PRO A 1 201 ? -27.362 -11.159 17.267 1.00 87.31 201 PRO A C 1
ATOM 1613 O O . PRO A 1 201 ? -28.016 -10.204 16.856 1.00 87.31 201 PRO A O 1
ATOM 1616 N N . ILE A 1 202 ? -27.655 -12.426 16.946 1.00 87.88 202 ILE A N 1
ATOM 1617 C CA . ILE A 1 202 ? -28.706 -12.817 16.004 1.00 87.88 202 ILE A CA 1
ATOM 1618 C C . ILE A 1 202 ? -28.496 -12.050 14.683 1.00 87.88 202 ILE A C 1
ATOM 1620 O O . ILE A 1 202 ? -27.436 -12.203 14.079 1.00 87.88 202 ILE A O 1
ATOM 1624 N N . TRP A 1 203 ? -29.461 -11.234 14.251 1.00 88.44 203 TRP A N 1
ATOM 1625 C CA . TRP A 1 203 ? -29.425 -10.422 13.030 1.00 88.44 203 TRP A CA 1
ATOM 1626 C C . TRP A 1 203 ? -28.954 -8.991 13.290 1.00 88.44 203 TRP A C 1
ATOM 1628 O O . TRP A 1 203 ? -29.170 -8.135 12.447 1.00 88.44 203 TRP A O 1
ATOM 1638 N N . MET A 1 204 ? -28.387 -8.681 14.455 1.00 90.00 204 MET A N 1
ATOM 1639 C CA . MET A 1 204 ? -28.076 -7.307 14.850 1.00 90.00 204 MET A CA 1
ATOM 1640 C C . MET A 1 204 ? -26.571 -7.084 14.979 1.00 90.00 204 MET A C 1
ATOM 1642 O O . MET A 1 204 ? -25.810 -7.983 15.338 1.00 90.00 204 MET A O 1
ATOM 1646 N N . GLU A 1 205 ? -26.140 -5.860 14.698 1.00 93.25 205 GLU A N 1
ATOM 1647 C CA . GLU A 1 205 ? -24.791 -5.379 14.984 1.00 93.25 205 GLU A CA 1
ATOM 1648 C C . GLU A 1 205 ? -24.825 -3.929 15.460 1.00 93.25 205 GLU A C 1
ATOM 1650 O O . GLU A 1 205 ? -25.724 -3.167 15.104 1.00 93.25 205 GLU A O 1
ATOM 1655 N N . TRP A 1 206 ? -23.862 -3.550 16.293 1.00 95.12 206 TRP A N 1
ATOM 1656 C CA . TRP A 1 206 ? -23.638 -2.153 16.643 1.00 95.12 206 TRP A CA 1
ATOM 1657 C C . TRP A 1 206 ? -22.808 -1.449 15.565 1.00 95.12 206 TRP A C 1
ATOM 1659 O O . TRP A 1 206 ? -21.928 -2.056 14.953 1.00 95.12 206 TRP A O 1
ATOM 1669 N N . ARG A 1 207 ? -23.062 -0.158 15.351 1.00 94.12 207 ARG A N 1
ATOM 1670 C CA . ARG A 1 207 ? -22.300 0.695 14.434 1.00 94.12 207 ARG A CA 1
ATOM 1671 C C . ARG A 1 207 ? -21.451 1.670 15.260 1.00 94.12 207 ARG A C 1
ATOM 1673 O O . ARG A 1 207 ? -21.980 2.675 15.729 1.00 94.12 207 ARG A O 1
ATOM 1680 N N . PRO A 1 208 ? -20.161 1.368 15.507 1.00 93.69 208 PRO A N 1
ATOM 1681 C CA . PRO A 1 208 ? -19.305 2.261 16.281 1.00 93.69 208 PRO A CA 1
ATOM 1682 C C . PRO A 1 208 ? -19.092 3.578 15.535 1.00 93.69 208 PRO A C 1
ATOM 1684 O O . PRO A 1 208 ? -18.740 3.577 14.354 1.00 93.69 208 PRO A O 1
ATOM 1687 N N . ARG A 1 209 ? -19.241 4.698 16.245 1.00 91.88 209 ARG A N 1
ATOM 1688 C CA . ARG A 1 209 ? -18.956 6.032 15.717 1.00 91.88 209 ARG A CA 1
ATOM 1689 C C . ARG A 1 209 ? -17.547 6.485 16.088 1.00 91.88 209 ARG A C 1
ATOM 1691 O O . ARG A 1 209 ? -17.210 6.644 17.264 1.00 91.88 209 ARG A O 1
ATOM 1698 N N . ALA A 1 210 ? -16.705 6.669 15.070 1.00 86.31 210 ALA A N 1
ATOM 1699 C CA . ALA A 1 210 ? -15.302 7.044 15.244 1.00 86.31 210 ALA A CA 1
ATOM 1700 C C . ALA A 1 210 ? -15.141 8.468 15.805 1.00 86.31 210 ALA A C 1
ATOM 1702 O O . ALA A 1 210 ? -14.273 8.702 16.646 1.00 86.31 210 ALA A O 1
ATOM 1703 N N . ASP A 1 211 ? -16.020 9.392 15.415 1.00 88.06 211 ASP A N 1
ATOM 1704 C CA . ASP A 1 211 ? -16.052 10.782 15.881 1.00 88.06 211 ASP A CA 1
ATOM 1705 C C . ASP A 1 211 ? -16.363 10.894 17.382 1.00 88.06 211 ASP A C 1
ATOM 1707 O O . ASP A 1 211 ? -15.791 11.737 18.077 1.00 88.06 211 ASP A O 1
ATOM 1711 N N . TYR A 1 212 ? -17.166 9.970 17.913 1.00 92.00 212 TYR A N 1
ATOM 1712 C CA . TYR A 1 212 ? -17.386 9.831 19.354 1.00 92.00 212 TYR A CA 1
ATOM 1713 C C . TYR A 1 212 ? -16.409 8.886 20.065 1.00 92.00 212 TYR A C 1
ATOM 1715 O O . TYR A 1 212 ? -16.466 8.750 21.291 1.00 92.00 212 TYR A O 1
ATOM 1723 N N . LYS A 1 213 ? -15.480 8.265 19.328 1.00 93.75 213 LYS A N 1
ATOM 1724 C CA . LYS A 1 213 ? -14.514 7.278 19.835 1.00 93.75 213 LYS A CA 1
ATOM 1725 C C . LYS A 1 213 ? -15.191 6.102 20.545 1.00 93.75 213 LYS A C 1
ATOM 1727 O O . LYS A 1 213 ? -14.753 5.690 21.624 1.00 93.75 213 LYS A O 1
ATOM 1732 N N . ASP A 1 214 ? -16.256 5.569 19.952 1.00 96.31 214 ASP A N 1
ATOM 1733 C CA . ASP A 1 214 ? -16.922 4.374 20.471 1.00 96.31 214 ASP A CA 1
ATOM 1734 C C . ASP A 1 214 ? -15.968 3.178 20.443 1.00 96.31 214 ASP A C 1
ATOM 1736 O O . ASP A 1 214 ? -15.341 2.871 19.427 1.00 96.31 214 ASP A O 1
ATOM 1740 N N . VAL A 1 215 ? -15.842 2.486 21.575 1.00 97.31 215 VAL A N 1
ATOM 1741 C CA . VAL A 1 215 ? -14.859 1.412 21.735 1.00 97.31 215 VAL A CA 1
ATOM 1742 C C . VAL A 1 215 ? -15.560 0.068 21.658 1.00 97.31 215 VAL A C 1
ATOM 1744 O O . VAL A 1 215 ? -16.222 -0.356 22.603 1.00 97.31 215 VAL A O 1
ATOM 1747 N N . VAL A 1 216 ? -15.372 -0.642 20.547 1.00 96.69 216 VAL A N 1
ATOM 1748 C CA . VAL A 1 216 ? -15.849 -2.024 20.413 1.00 96.69 216 VAL A CA 1
ATOM 1749 C C . VAL A 1 216 ? -15.122 -2.911 21.423 1.00 96.69 216 VAL A C 1
ATOM 1751 O O . VAL A 1 216 ? -13.891 -2.917 21.480 1.00 96.69 216 VAL A O 1
ATOM 1754 N N . LEU A 1 217 ? -15.891 -3.651 22.219 1.00 96.31 217 LEU A N 1
ATOM 1755 C CA . LEU A 1 217 ? -15.397 -4.585 23.234 1.00 96.31 217 LEU A CA 1
ATOM 1756 C C . LEU A 1 217 ? -15.356 -6.025 22.717 1.00 96.31 217 LEU A C 1
ATOM 1758 O O . LEU A 1 217 ? -14.598 -6.843 23.228 1.00 96.31 217 LEU A O 1
ATOM 1762 N N . GLY A 1 218 ? -16.169 -6.335 21.706 1.00 94.12 218 GLY A N 1
ATOM 1763 C CA . GLY A 1 218 ? -16.307 -7.686 21.191 1.00 94.12 218 GLY A CA 1
ATOM 1764 C C . GLY A 1 218 ? -16.918 -7.744 19.802 1.00 94.12 218 GLY A C 1
ATOM 1765 O O . GLY A 1 218 ? -17.780 -6.928 19.458 1.00 94.12 218 GLY A O 1
ATOM 1766 N N . ILE A 1 219 ? -16.491 -8.744 19.029 1.00 92.62 219 ILE A N 1
ATOM 1767 C CA . ILE A 1 219 ? -17.025 -9.043 17.700 1.00 92.62 219 ILE A CA 1
ATOM 1768 C C . ILE A 1 219 ? -17.440 -10.502 17.563 1.00 92.62 219 ILE A C 1
ATOM 1770 O O . ILE A 1 219 ? -16.824 -11.389 18.148 1.00 92.62 219 ILE A O 1
ATOM 1774 N N . VAL A 1 220 ? -18.439 -10.749 16.719 1.00 91.75 220 VAL A N 1
ATOM 1775 C CA . VAL A 1 220 ? -18.808 -12.091 16.255 1.00 91.75 220 VAL A CA 1
ATOM 1776 C C . VAL A 1 220 ? -18.956 -12.058 14.741 1.00 91.75 220 VAL A C 1
ATOM 1778 O O . VAL A 1 220 ? -19.768 -11.301 14.208 1.00 91.75 220 VAL A O 1
ATOM 1781 N N . GLN A 1 221 ? -18.168 -12.881 14.041 1.00 87.12 221 GLN A N 1
ATOM 1782 C CA . GLN A 1 221 ? -18.121 -12.902 12.571 1.00 87.12 221 GLN A CA 1
ATOM 1783 C C . GLN A 1 221 ? -17.917 -11.488 11.984 1.00 87.12 221 GLN A C 1
ATOM 1785 O O . GLN A 1 221 ? -18.686 -11.043 11.140 1.00 87.12 221 GLN A O 1
ATOM 1790 N N . ASN A 1 222 ? -16.901 -10.767 12.480 1.00 85.00 222 ASN A N 1
ATOM 1791 C CA . ASN A 1 222 ? -16.542 -9.391 12.091 1.00 85.00 222 ASN A CA 1
ATOM 1792 C C . ASN A 1 222 ? -17.594 -8.297 12.370 1.00 85.00 222 ASN A C 1
ATOM 1794 O O . ASN A 1 222 ? -17.461 -7.194 11.852 1.00 85.00 222 ASN A O 1
ATOM 1798 N N . ARG A 1 223 ? -18.602 -8.555 13.210 1.00 88.31 223 ARG A N 1
ATOM 1799 C CA . ARG A 1 223 ? -19.628 -7.561 13.571 1.00 88.31 223 ARG A CA 1
ATOM 1800 C C . ARG A 1 223 ? -19.534 -7.178 15.033 1.00 88.31 223 ARG A C 1
ATOM 1802 O O . ARG A 1 223 ? -19.331 -8.060 15.866 1.00 88.31 223 ARG A O 1
ATOM 1809 N N . ALA A 1 224 ? -19.697 -5.896 15.353 1.00 93.62 224 ALA A N 1
ATOM 1810 C CA . ALA A 1 224 ? -19.630 -5.412 16.729 1.00 93.62 224 ALA A CA 1
ATOM 1811 C C . ALA A 1 224 ? -20.861 -5.865 17.527 1.00 93.62 224 ALA A C 1
ATOM 1813 O O . ALA A 1 224 ? -22.001 -5.581 17.161 1.00 93.62 224 ALA A O 1
ATOM 1814 N N . VAL A 1 225 ? -20.622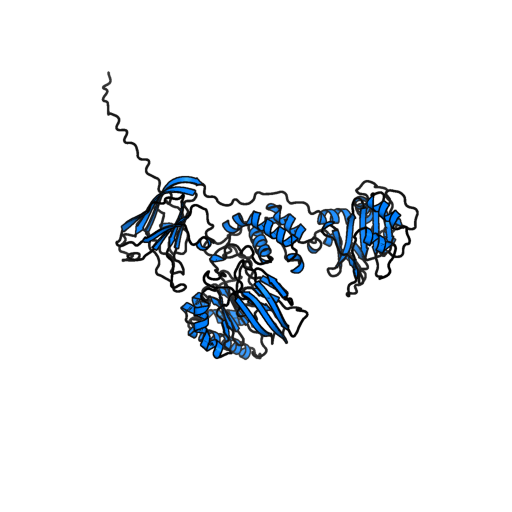 -6.567 18.634 1.00 95.44 225 VAL A N 1
ATOM 1815 C CA . VAL A 1 225 ? -21.684 -7.136 19.488 1.00 95.44 225 VAL A CA 1
ATOM 1816 C C . VAL A 1 225 ? -21.736 -6.510 20.873 1.00 95.44 225 VAL A C 1
ATOM 1818 O O . VAL A 1 225 ? -22.755 -6.607 21.550 1.00 95.44 225 VAL A O 1
ATOM 1821 N N . ALA A 1 226 ? -20.668 -5.823 21.269 1.00 97.00 226 ALA A N 1
ATOM 1822 C CA . ALA A 1 226 ? -20.615 -5.039 22.489 1.00 97.00 226 ALA A CA 1
ATOM 1823 C C . ALA A 1 226 ? -19.729 -3.805 22.292 1.00 97.00 226 ALA A C 1
ATOM 1825 O O . ALA A 1 226 ? -18.674 -3.900 21.655 1.00 97.00 226 ALA A O 1
ATOM 1826 N N . MET A 1 227 ? -20.127 -2.665 22.856 1.00 97.69 227 MET A N 1
ATOM 1827 C CA . MET A 1 227 ? -19.360 -1.419 22.799 1.00 97.69 227 MET A CA 1
ATOM 1828 C C . MET A 1 227 ? -19.407 -0.665 24.126 1.00 97.69 227 MET A C 1
ATOM 1830 O O . MET A 1 227 ? -20.414 -0.681 24.832 1.00 97.69 227 MET A O 1
ATOM 1834 N N . ALA A 1 228 ? -18.319 0.036 24.426 1.00 98.00 228 ALA A N 1
ATOM 1835 C CA . ALA A 1 228 ? -18.258 1.076 25.435 1.00 98.00 228 ALA A CA 1
ATOM 1836 C C . ALA A 1 228 ? -18.442 2.437 24.758 1.00 98.00 228 ALA A C 1
ATOM 1838 O O . ALA A 1 228 ? -17.709 2.788 23.831 1.00 98.00 228 ALA A O 1
ATOM 1839 N N . VAL A 1 229 ? -19.421 3.194 25.238 1.00 97.69 229 VAL A N 1
ATOM 1840 C CA . VAL A 1 229 ? -19.900 4.431 24.624 1.00 97.69 229 VAL A CA 1
ATOM 1841 C C . VAL A 1 229 ? -19.775 5.575 25.623 1.00 97.69 229 VAL A C 1
ATOM 1843 O O . VAL A 1 229 ? -20.077 5.414 26.812 1.00 97.69 229 VAL A O 1
ATOM 1846 N N . LYS A 1 230 ? -19.341 6.742 25.135 1.00 96.62 230 LYS A N 1
ATOM 1847 C CA . LYS A 1 230 ? -19.352 7.997 25.893 1.00 96.62 230 LYS A CA 1
ATOM 1848 C C . LYS A 1 230 ? -20.081 9.087 25.119 1.00 96.62 230 LYS A C 1
ATOM 1850 O O . LYS A 1 230 ? -19.802 9.295 23.940 1.00 96.62 230 LYS A O 1
ATOM 1855 N N . ARG A 1 231 ? -20.986 9.803 25.785 1.00 95.94 231 ARG A N 1
ATOM 1856 C CA . ARG A 1 231 ? -21.688 10.975 25.235 1.00 95.94 231 ARG A CA 1
ATOM 1857 C C . ARG A 1 231 ? -21.754 12.042 26.317 1.00 95.94 231 ARG A C 1
ATOM 1859 O O . ARG A 1 231 ? -22.448 11.861 27.308 1.00 95.94 231 ARG A O 1
ATOM 1866 N N . GLN A 1 232 ? -21.012 13.136 26.158 1.00 93.50 232 GLN A N 1
ATOM 1867 C CA . GLN A 1 232 ? -20.819 14.111 27.242 1.00 93.50 232 GLN A CA 1
ATOM 1868 C C . GLN A 1 232 ? -20.335 13.401 28.527 1.00 93.50 232 GLN A C 1
ATOM 1870 O O . GLN A 1 232 ? -19.295 12.741 28.487 1.00 93.50 232 GLN A O 1
ATOM 1875 N N . ASN A 1 233 ? -21.085 13.478 29.634 1.00 95.00 233 ASN A N 1
ATOM 1876 C CA . ASN A 1 233 ? -20.765 12.750 30.866 1.00 95.00 233 ASN A CA 1
ATOM 1877 C C . ASN A 1 233 ? -21.340 11.323 30.903 1.00 95.00 233 ASN A C 1
ATOM 1879 O O . ASN A 1 233 ? -20.939 10.542 31.767 1.00 95.00 233 ASN A O 1
ATOM 1883 N N . ALA A 1 234 ? -22.227 10.957 29.972 1.00 95.81 234 ALA A N 1
ATOM 1884 C CA . ALA A 1 234 ? -22.811 9.624 29.916 1.00 95.81 234 ALA A CA 1
ATOM 1885 C C . ALA A 1 234 ? -21.738 8.577 29.623 1.00 95.81 234 ALA A C 1
ATOM 1887 O O . ALA A 1 234 ? -20.959 8.712 28.673 1.00 95.81 234 ALA A O 1
ATOM 1888 N N . ARG A 1 235 ? -21.741 7.501 30.412 1.00 97.69 235 ARG A N 1
ATOM 1889 C CA . ARG A 1 235 ? -20.945 6.295 30.178 1.00 97.69 235 ARG A CA 1
ATOM 1890 C C . ARG A 1 235 ? -21.864 5.097 30.120 1.00 97.69 235 ARG A C 1
ATOM 1892 O O . ARG A 1 235 ? -22.663 4.870 31.031 1.00 97.69 235 ARG A O 1
ATOM 1899 N N . MET A 1 236 ? -21.760 4.344 29.034 1.00 98.06 236 MET A N 1
ATOM 1900 C CA . MET A 1 236 ? -22.648 3.218 28.789 1.00 98.06 236 MET A CA 1
ATOM 1901 C C . MET A 1 236 ? -21.905 2.040 28.191 1.00 98.06 236 MET A C 1
ATOM 1903 O O . MET A 1 236 ? -21.005 2.221 27.372 1.00 98.06 236 MET A O 1
ATOM 1907 N N . ILE A 1 237 ? -22.329 0.836 28.564 1.00 98.25 237 ILE A N 1
ATOM 1908 C CA . ILE A 1 237 ? -22.007 -0.377 27.816 1.00 98.25 237 ILE A CA 1
ATOM 1909 C C . ILE A 1 237 ? -23.266 -0.838 27.092 1.00 98.25 237 ILE A C 1
ATOM 1911 O O . ILE A 1 237 ? -24.311 -1.005 27.717 1.00 98.25 237 ILE A O 1
ATOM 1915 N N . VAL A 1 238 ? -23.164 -1.056 25.786 1.00 98.00 238 VAL A N 1
ATOM 1916 C CA . VAL A 1 238 ? -24.248 -1.600 24.960 1.00 98.00 238 VAL A CA 1
ATOM 1917 C C . VAL A 1 238 ? -23.854 -2.984 24.466 1.00 98.00 238 VAL A C 1
ATOM 1919 O O . VAL A 1 238 ? -22.717 -3.187 24.040 1.00 98.00 238 VAL A O 1
ATOM 1922 N N . ILE A 1 239 ? -24.758 -3.956 24.584 1.00 97.56 239 ILE A N 1
ATOM 1923 C CA . ILE A 1 239 ? -24.486 -5.376 24.331 1.00 97.56 239 ILE A CA 1
ATOM 1924 C C . ILE A 1 239 ? -25.677 -5.966 23.587 1.00 97.56 239 ILE A C 1
ATOM 1926 O O . ILE A 1 239 ? -26.820 -5.774 23.996 1.00 97.56 239 ILE A O 1
ATOM 1930 N N . HIS A 1 240 ? -25.420 -6.710 22.513 1.00 95.62 240 HIS A N 1
ATOM 1931 C CA . HIS A 1 240 ? -26.445 -7.576 21.936 1.00 95.62 240 HIS A CA 1
ATOM 1932 C C . HIS A 1 240 ? -26.573 -8.822 22.808 1.00 95.62 240 HIS A C 1
ATOM 1934 O O . HIS A 1 240 ? -25.671 -9.655 22.830 1.00 95.62 240 HIS A O 1
ATOM 1940 N N . GLY A 1 241 ? -27.666 -8.922 23.560 1.00 92.62 241 GLY A N 1
ATOM 1941 C CA . GLY A 1 241 ? -27.938 -9.964 24.548 1.00 92.62 241 GLY A CA 1
ATOM 1942 C C . GLY A 1 241 ? -28.488 -9.403 25.856 1.00 92.62 241 GLY A C 1
ATOM 1943 O O . GLY A 1 241 ? -28.012 -8.394 26.370 1.00 92.62 241 GLY A O 1
ATOM 1944 N N . ILE A 1 242 ? -29.502 -10.068 26.413 1.00 93.69 242 ILE A N 1
ATOM 1945 C CA . ILE A 1 242 ? -30.165 -9.625 27.653 1.00 93.69 242 ILE A CA 1
ATOM 1946 C C . ILE A 1 242 ? -29.726 -10.403 28.892 1.00 93.69 242 ILE A C 1
ATOM 1948 O O . ILE A 1 242 ? -29.874 -9.887 29.998 1.00 93.69 242 ILE A O 1
ATOM 1952 N N . GLN A 1 243 ? -29.155 -11.599 28.723 1.00 93.19 243 GLN A N 1
ATOM 1953 C CA . GLN A 1 243 ? -28.754 -12.459 29.841 1.00 93.19 243 GLN A CA 1
ATOM 1954 C C . GLN A 1 243 ? -27.715 -11.785 30.745 1.00 93.19 243 GLN A C 1
ATOM 1956 O O . GLN A 1 243 ? -27.788 -11.878 31.966 1.00 93.19 243 GLN A O 1
ATOM 1961 N N . VAL A 1 244 ? -26.790 -11.023 30.158 1.00 93.81 244 VAL A N 1
ATOM 1962 C CA . VAL A 1 244 ? -25.821 -10.224 30.917 1.00 93.81 244 VAL A CA 1
ATOM 1963 C C . VAL A 1 244 ? -26.506 -9.230 31.861 1.00 93.81 244 VAL A C 1
ATOM 1965 O O . VAL A 1 244 ? -26.063 -9.037 32.987 1.00 93.81 244 VAL A O 1
ATOM 1968 N N . ILE A 1 245 ? -27.633 -8.650 31.448 1.00 96.12 245 ILE A N 1
ATOM 1969 C CA . ILE A 1 245 ? -28.390 -7.687 32.251 1.00 96.12 245 ILE A CA 1
ATOM 1970 C C . ILE A 1 245 ? -29.115 -8.382 33.414 1.00 96.12 245 ILE A C 1
ATOM 1972 O O . ILE A 1 245 ? -29.330 -7.767 34.455 1.00 96.12 245 ILE A O 1
ATOM 1976 N N . ASP A 1 246 ? -29.479 -9.656 33.260 1.00 94.31 246 ASP A N 1
ATOM 1977 C CA . ASP A 1 246 ? -30.076 -10.457 34.338 1.00 94.31 246 ASP A CA 1
ATOM 1978 C C . ASP A 1 246 ? -29.047 -10.931 35.360 1.00 94.31 246 ASP A C 1
ATOM 1980 O O . ASP A 1 246 ? -29.330 -11.002 36.555 1.00 94.31 246 ASP A O 1
ATOM 1984 N N . GLU A 1 247 ? -27.841 -11.241 34.895 1.00 94.62 247 GLU A N 1
ATOM 1985 C CA . GLU A 1 247 ? -26.782 -11.787 35.736 1.00 94.62 247 GLU A CA 1
ATOM 1986 C C . GLU A 1 247 ? -25.942 -10.700 36.417 1.00 94.62 247 GLU A C 1
ATOM 1988 O O . GLU A 1 247 ? -25.390 -10.949 37.484 1.00 94.62 247 GLU A O 1
ATOM 1993 N N . LEU A 1 248 ? -25.858 -9.482 35.872 1.00 94.19 248 LEU A N 1
ATOM 1994 C CA . LEU A 1 248 ? -25.026 -8.416 36.444 1.00 94.19 248 LEU A CA 1
ATOM 1995 C C . LEU A 1 248 ? -25.349 -8.045 37.904 1.00 94.19 248 LEU A C 1
ATOM 1997 O O . LEU A 1 248 ? -24.396 -7.788 38.635 1.00 94.19 248 LEU A O 1
ATOM 2001 N N . PRO A 1 249 ? -26.605 -8.031 38.394 1.00 93.00 249 PRO A N 1
ATOM 2002 C CA . PRO A 1 249 ? -26.879 -7.741 39.805 1.00 93.00 249 PRO A CA 1
ATOM 2003 C C . PRO A 1 249 ? -26.373 -8.821 40.763 1.00 93.00 249 PRO A C 1
ATOM 2005 O O . PRO A 1 249 ? -25.759 -8.500 41.774 1.00 93.00 249 PRO A O 1
ATOM 2008 N N . ASN A 1 250 ? -26.601 -10.102 40.439 1.00 89.25 250 ASN A N 1
ATOM 2009 C CA . ASN A 1 250 ? -26.534 -11.196 41.422 1.00 89.25 250 ASN A CA 1
ATOM 2010 C C . ASN A 1 250 ? -25.802 -12.464 40.941 1.00 89.25 250 ASN A C 1
ATOM 2012 O O . ASN A 1 250 ? -25.501 -13.337 41.749 1.00 89.25 250 ASN A O 1
ATOM 2016 N N . GLY A 1 251 ? -25.518 -12.597 39.647 1.00 87.75 251 GLY A N 1
ATOM 2017 C CA . GLY A 1 251 ? -24.818 -13.747 39.074 1.00 87.75 251 GLY A CA 1
ATOM 2018 C C . GLY A 1 251 ? -23.320 -13.723 39.374 1.00 87.75 251 GLY A C 1
ATOM 2019 O O . GLY A 1 251 ? -22.726 -12.655 39.490 1.00 87.75 251 GLY A O 1
ATOM 2020 N N . THR A 1 252 ? -22.699 -14.898 39.483 1.00 90.81 252 THR A N 1
ATOM 2021 C CA . THR A 1 252 ? -21.252 -15.041 39.747 1.00 90.81 252 THR A CA 1
ATOM 2022 C C . THR A 1 252 ? -20.402 -15.002 38.473 1.00 90.81 252 THR A C 1
ATOM 2024 O O . THR A 1 252 ? -19.204 -14.740 38.526 1.00 90.81 252 THR A O 1
ATOM 2027 N N . LYS A 1 253 ? -21.013 -15.203 37.292 1.00 92.62 253 LYS A N 1
ATOM 2028 C CA . LYS A 1 253 ? -20.319 -15.226 35.986 1.00 92.62 253 LYS A CA 1
ATOM 2029 C C . LYS A 1 253 ? -19.541 -13.935 35.680 1.00 92.62 253 LYS A C 1
ATOM 2031 O O . LYS A 1 253 ? -18.548 -13.977 34.955 1.00 92.62 253 LYS A O 1
ATOM 2036 N N . TYR A 1 254 ? -19.990 -12.808 36.231 1.00 94.44 254 TYR A N 1
ATOM 2037 C CA . TYR A 1 254 ? -19.438 -11.475 35.982 1.00 94.44 254 TYR A CA 1
ATOM 2038 C C . TYR A 1 254 ? -18.897 -10.808 37.256 1.00 94.44 254 TYR A C 1
ATOM 2040 O O . TYR A 1 254 ? -18.820 -9.582 37.307 1.00 94.44 254 TYR A O 1
ATOM 2048 N N . ASP A 1 255 ? -18.537 -11.588 38.285 1.00 91.00 255 ASP A N 1
ATOM 2049 C CA . ASP A 1 255 ? -17.967 -11.074 39.542 1.00 91.00 255 ASP A CA 1
ATOM 2050 C C . ASP A 1 255 ? -16.763 -10.159 39.297 1.00 91.00 255 ASP A C 1
ATOM 2052 O O . ASP A 1 255 ? -16.749 -9.008 39.742 1.00 91.00 255 ASP A O 1
ATOM 2056 N N . ASP A 1 256 ? -15.799 -10.654 38.522 1.00 87.62 256 ASP A N 1
ATOM 2057 C CA . ASP A 1 256 ? -14.586 -9.924 38.159 1.00 87.62 256 ASP A CA 1
ATOM 2058 C C . ASP A 1 256 ? -14.910 -8.674 37.336 1.00 87.62 256 ASP A C 1
ATOM 2060 O O . ASP A 1 256 ? -14.360 -7.594 37.567 1.00 87.62 256 ASP A O 1
ATOM 2064 N N . TRP A 1 257 ? -15.849 -8.800 36.395 1.00 94.25 257 TRP A N 1
ATOM 2065 C CA . TRP A 1 257 ? -16.216 -7.696 35.521 1.00 94.25 257 TRP A CA 1
ATOM 2066 C C . TRP A 1 257 ? -16.934 -6.569 36.254 1.00 94.25 257 TRP A C 1
ATOM 2068 O O . TRP A 1 257 ? -16.685 -5.402 35.967 1.00 94.25 257 TRP A O 1
ATOM 2078 N N . ARG A 1 258 ? -17.806 -6.886 37.222 1.00 93.81 258 ARG A N 1
ATOM 2079 C CA . ARG A 1 258 ? -18.576 -5.889 37.983 1.00 93.81 258 ARG A CA 1
ATOM 2080 C C . ARG A 1 258 ? -17.688 -4.809 38.579 1.00 93.81 258 ARG A C 1
ATOM 2082 O O . ARG A 1 258 ? -18.099 -3.651 38.616 1.00 93.81 258 ARG A O 1
ATOM 2089 N N . HIS A 1 259 ? -16.508 -5.179 39.071 1.00 91.62 259 HIS A N 1
ATOM 2090 C CA . HIS A 1 259 ? -15.593 -4.232 39.691 1.00 91.62 259 HIS A CA 1
ATOM 2091 C C . HIS A 1 259 ? -15.070 -3.209 38.676 1.00 91.62 259 HIS A C 1
ATOM 2093 O O . HIS A 1 259 ? -15.285 -2.009 38.854 1.00 91.62 259 HIS A O 1
ATOM 2099 N N . THR A 1 260 ? -14.464 -3.676 37.584 1.00 94.56 260 THR A N 1
ATOM 2100 C CA . THR A 1 260 ? -13.872 -2.797 36.563 1.00 94.56 260 THR A CA 1
ATOM 2101 C C . THR A 1 260 ? -14.933 -2.046 35.766 1.00 94.56 260 THR A C 1
ATOM 2103 O O . THR A 1 260 ? -14.792 -0.856 35.492 1.00 94.56 260 THR A O 1
ATOM 2106 N N . LEU A 1 261 ? -16.059 -2.701 35.482 1.00 95.25 261 LEU A N 1
ATOM 2107 C CA . LEU A 1 261 ? -17.216 -2.093 34.840 1.00 95.25 261 LEU A CA 1
ATOM 2108 C C . LEU A 1 261 ? -17.781 -0.942 35.681 1.00 95.25 261 LEU A C 1
ATOM 2110 O O . LEU A 1 261 ? -18.043 0.135 35.147 1.00 95.25 261 LEU A O 1
ATOM 2114 N N . LYS A 1 262 ? -17.918 -1.136 37.000 1.00 95.56 262 LYS A N 1
ATOM 2115 C CA . LYS A 1 262 ? -18.367 -0.087 37.925 1.00 95.56 262 LYS A CA 1
ATOM 2116 C C . LYS A 1 262 ? -17.383 1.071 37.984 1.00 95.56 262 LYS A C 1
ATOM 2118 O O . LYS A 1 262 ? -17.798 2.227 37.921 1.00 95.56 262 LYS A O 1
ATOM 2123 N N . GLU A 1 263 ? -16.092 0.775 38.091 1.00 95.19 263 GLU A N 1
ATOM 2124 C CA . GLU A 1 263 ? -15.048 1.795 38.120 1.00 95.19 263 GLU A CA 1
ATOM 2125 C C . GLU A 1 263 ? -15.065 2.646 36.844 1.00 95.19 263 GLU A C 1
ATOM 2127 O O . GLU A 1 263 ? -15.079 3.876 36.922 1.00 95.19 263 GLU A O 1
ATOM 2132 N N . TRP A 1 264 ? -15.163 2.016 35.671 1.00 96.38 264 TRP A N 1
ATOM 2133 C CA . TRP A 1 264 ? -15.206 2.741 34.407 1.00 96.38 264 TRP A CA 1
ATOM 2134 C C . TRP A 1 264 ? -16.504 3.535 34.222 1.00 96.38 264 TRP A C 1
ATOM 2136 O O . TRP A 1 264 ? -16.433 4.714 33.866 1.00 96.38 264 TRP A O 1
ATOM 2146 N N . LEU A 1 265 ? -17.673 2.931 34.473 1.00 96.94 265 LEU A N 1
ATOM 2147 C CA . LEU A 1 265 ? -18.977 3.586 34.296 1.00 96.94 265 LEU A CA 1
ATOM 2148 C C . LEU A 1 265 ? -19.125 4.791 35.226 1.00 96.94 265 LEU A C 1
ATOM 2150 O O . LEU A 1 265 ? -19.478 5.873 34.779 1.00 96.94 265 LEU A O 1
ATOM 2154 N N . THR A 1 266 ? -18.739 4.652 36.492 1.00 94.50 266 THR A N 1
ATOM 2155 C CA . THR A 1 266 ? -18.850 5.736 37.484 1.00 94.50 266 THR A CA 1
ATOM 2156 C C . THR A 1 266 ? -17.667 6.706 37.466 1.00 94.50 266 THR A C 1
ATOM 2158 O O . THR A 1 266 ? -17.575 7.586 38.321 1.00 94.50 266 THR A O 1
ATOM 2161 N N . ASN A 1 267 ? -16.720 6.527 36.534 1.00 92.12 267 ASN A N 1
ATOM 2162 C CA . ASN A 1 267 ? -15.458 7.270 36.483 1.00 92.12 267 ASN A CA 1
ATOM 2163 C C . ASN A 1 267 ? -14.710 7.281 37.837 1.00 92.12 267 ASN A C 1
ATOM 2165 O O . ASN A 1 267 ? -14.129 8.291 38.233 1.00 92.12 267 ASN A O 1
ATOM 2169 N N . GLY A 1 268 ? -14.795 6.177 38.583 1.00 88.94 268 GLY A N 1
ATOM 2170 C CA . GLY A 1 268 ? -14.218 6.002 39.918 1.00 88.94 268 GLY A CA 1
ATOM 2171 C C . GLY A 1 268 ? -14.910 6.765 41.057 1.00 88.94 268 GLY A C 1
ATOM 2172 O O . GLY A 1 268 ? -14.500 6.617 42.211 1.00 88.94 268 GLY A O 1
ATOM 2173 N N . GLN A 1 269 ? -15.949 7.560 40.782 1.00 86.25 269 GLN A N 1
ATOM 2174 C CA . GLN A 1 269 ? -16.578 8.444 41.772 1.00 86.25 269 GLN A CA 1
ATOM 2175 C C . GLN A 1 269 ? -17.535 7.708 42.718 1.00 86.25 269 GLN A C 1
ATOM 2177 O O . GLN A 1 269 ? -17.675 8.095 43.878 1.00 86.25 269 GLN A O 1
ATOM 2182 N N . HIS A 1 270 ? -18.150 6.612 42.266 1.00 83.00 270 HIS A N 1
ATOM 2183 C CA . HIS A 1 270 ? -19.181 5.898 43.023 1.00 83.00 270 HIS A CA 1
ATOM 2184 C C . HIS A 1 270 ? -18.801 4.432 43.249 1.00 83.00 270 HIS A C 1
ATOM 2186 O O . HIS A 1 270 ? -19.400 3.508 42.704 1.00 83.00 270 HIS A O 1
ATOM 2192 N N . LYS A 1 271 ? -17.812 4.198 44.122 1.00 78.25 271 LYS A N 1
ATOM 2193 C CA . LYS A 1 271 ? -17.336 2.838 44.462 1.00 78.25 271 LYS A CA 1
ATOM 2194 C C . LYS A 1 271 ? -18.439 1.918 45.011 1.00 78.25 271 LYS A C 1
ATOM 2196 O O . LYS A 1 271 ? -18.369 0.703 44.835 1.00 78.25 271 LYS A O 1
ATOM 2201 N N . CYS A 1 272 ? -19.467 2.500 45.630 1.00 84.38 272 CYS A N 1
ATOM 2202 C CA . CYS A 1 272 ? -20.628 1.795 46.176 1.00 84.38 272 CYS A CA 1
ATOM 2203 C C . CYS A 1 272 ? -21.859 1.823 45.251 1.00 84.38 272 CYS A C 1
ATOM 2205 O O . CYS A 1 272 ? -22.953 1.565 45.735 1.00 84.38 272 CYS A O 1
ATOM 2207 N N . ALA A 1 273 ? -21.712 2.172 43.967 1.00 91.06 273 ALA A N 1
ATOM 2208 C CA . ALA A 1 273 ? -22.817 2.127 43.009 1.00 91.06 273 ALA A CA 1
ATOM 2209 C C . ALA A 1 273 ? -23.376 0.707 42.886 1.00 91.06 273 ALA A C 1
ATOM 2211 O O . ALA A 1 273 ? -22.601 -0.249 42.746 1.00 91.06 273 ALA A O 1
ATOM 2212 N N . ASP A 1 274 ? -24.696 0.576 42.904 1.00 95.56 274 ASP A N 1
ATOM 2213 C CA . ASP A 1 274 ? -25.371 -0.701 42.703 1.00 95.56 274 ASP A CA 1
ATOM 2214 C C . ASP A 1 274 ? -25.772 -0.865 41.228 1.00 95.56 274 ASP A C 1
ATOM 2216 O O . ASP A 1 274 ? -26.008 0.113 40.516 1.00 95.56 274 ASP A O 1
ATOM 2220 N N . PHE A 1 275 ? -25.829 -2.110 40.747 1.00 97.06 275 PHE A N 1
ATOM 2221 C CA . PHE A 1 275 ? -26.400 -2.426 39.436 1.00 97.06 275 PHE A CA 1
ATOM 2222 C C . PHE A 1 275 ? -27.899 -2.673 39.613 1.00 97.06 275 PHE A C 1
ATOM 2224 O O . PHE A 1 275 ? -28.297 -3.681 40.201 1.00 97.06 275 PHE A O 1
ATOM 2231 N N . VAL A 1 276 ? -28.733 -1.755 39.127 1.00 97.19 276 VAL A N 1
ATOM 2232 C CA . VAL A 1 276 ? -30.168 -1.723 39.440 1.00 97.19 276 VAL A CA 1
ATOM 2233 C C . VAL A 1 276 ? -30.995 -1.758 38.159 1.00 97.19 276 VAL A C 1
ATOM 2235 O O . VAL A 1 276 ? -30.724 -1.028 37.211 1.00 97.19 276 VAL A O 1
ATOM 2238 N N . ARG A 1 277 ? -32.022 -2.614 38.117 1.00 97.31 277 ARG A N 1
ATOM 2239 C CA . ARG A 1 277 ? -32.992 -2.670 37.009 1.00 97.31 277 ARG A CA 1
ATOM 2240 C C . ARG A 1 277 ? -33.706 -1.325 36.868 1.00 97.31 277 ARG A C 1
ATOM 2242 O O . ARG A 1 277 ? -34.106 -0.752 37.874 1.00 97.31 277 ARG A O 1
ATOM 2249 N N . ILE A 1 278 ? -33.927 -0.864 35.639 1.00 97.06 278 ILE A N 1
ATOM 2250 C CA . ILE A 1 278 ? -34.574 0.434 35.374 1.00 97.06 278 ILE A CA 1
ATOM 2251 C C . ILE A 1 278 ? -35.997 0.565 35.947 1.00 97.06 278 ILE A C 1
ATOM 2253 O O . ILE A 1 278 ? -36.442 1.666 36.255 1.00 97.06 278 ILE A O 1
ATOM 2257 N N . GLU A 1 279 ? -36.697 -0.555 36.124 1.00 94.31 279 GLU A N 1
ATOM 2258 C CA . GLU A 1 279 ? -38.041 -0.607 36.718 1.00 94.31 279 GLU A CA 1
ATOM 2259 C C . GLU A 1 279 ? -38.019 -0.572 38.259 1.00 94.31 279 GLU A C 1
ATOM 2261 O O . GLU A 1 279 ? -39.052 -0.364 38.896 1.00 94.31 279 GLU A O 1
ATOM 2266 N N . SER A 1 280 ? -36.847 -0.768 38.869 1.00 95.00 280 SER A N 1
ATOM 2267 C CA . SER A 1 280 ? -36.645 -0.687 40.316 1.00 95.00 280 SER A CA 1
ATOM 2268 C C . SER A 1 280 ? -36.333 0.746 40.750 1.00 95.00 280 SER A C 1
ATOM 2270 O O . SER A 1 280 ? -35.907 1.584 39.960 1.00 95.00 280 SER A O 1
ATOM 2272 N N . ALA A 1 281 ? -36.491 1.040 42.042 1.00 93.06 281 ALA A N 1
ATOM 2273 C CA . ALA A 1 281 ? -36.013 2.301 42.597 1.00 93.06 281 ALA A CA 1
ATOM 2274 C C . ALA A 1 281 ? -34.473 2.334 42.596 1.00 93.06 281 ALA A C 1
ATOM 2276 O O . ALA A 1 281 ? -33.841 1.497 43.240 1.00 93.06 281 ALA A O 1
ATOM 2277 N N . TYR A 1 282 ? -33.889 3.310 41.900 1.00 95.94 282 TYR A N 1
ATOM 2278 C CA . TYR A 1 282 ? -32.450 3.589 41.867 1.00 95.94 282 TYR A CA 1
ATOM 2279 C C . TYR A 1 282 ? -32.175 5.033 42.311 1.00 95.94 282 TYR A C 1
ATOM 2281 O O . TYR A 1 282 ? -33.053 5.899 42.232 1.00 95.94 282 TYR A O 1
ATOM 2289 N N . LYS A 1 283 ? -30.965 5.293 42.813 1.00 95.25 283 LYS A N 1
ATOM 2290 C CA . LYS A 1 283 ? -30.519 6.612 43.307 1.00 95.25 283 LYS A CA 1
ATOM 2291 C C . LYS A 1 283 ? -29.402 7.184 42.415 1.00 95.25 283 LYS A C 1
ATOM 2293 O O . LYS A 1 283 ? -28.821 6.446 41.613 1.00 95.25 283 LYS A O 1
ATOM 2298 N N . PRO A 1 284 ? -29.063 8.479 42.551 1.00 95.25 284 PRO A N 1
ATOM 2299 C CA . PRO A 1 284 ? -27.889 9.047 41.893 1.00 95.25 284 PRO A CA 1
ATOM 2300 C C . PRO A 1 284 ? -26.621 8.235 42.189 1.00 95.25 284 PRO A C 1
ATOM 2302 O O . PRO A 1 284 ? -26.370 7.853 43.335 1.00 95.25 284 PRO A O 1
ATOM 2305 N N . GLY A 1 285 ? -25.828 7.977 41.154 1.00 94.31 285 GLY A N 1
ATOM 2306 C CA . GLY A 1 285 ? -24.602 7.183 41.193 1.00 94.31 285 GLY A CA 1
ATOM 2307 C C . GLY A 1 285 ? -24.785 5.698 40.871 1.00 94.31 285 GLY A C 1
ATOM 2308 O O . GLY A 1 285 ? -23.794 5.047 40.549 1.00 94.31 285 GLY A O 1
ATOM 2309 N N . ASP A 1 286 ? -26.009 5.157 40.910 1.00 97.44 286 ASP A N 1
ATOM 2310 C CA . ASP A 1 286 ? -26.267 3.763 40.522 1.00 97.44 286 ASP A CA 1
ATOM 2311 C C . ASP A 1 286 ? -26.095 3.543 39.011 1.00 97.44 286 ASP A C 1
ATOM 2313 O O . ASP A 1 286 ? -26.227 4.463 38.193 1.00 97.44 286 ASP A O 1
ATOM 2317 N N . ILE A 1 287 ? -25.831 2.290 38.639 1.00 98.12 287 ILE A N 1
ATOM 2318 C CA . ILE A 1 287 ? -25.725 1.848 37.251 1.00 98.12 287 ILE A CA 1
ATOM 2319 C C . ILE A 1 287 ? -27.048 1.205 36.845 1.00 98.12 287 ILE A C 1
ATOM 2321 O O . ILE A 1 287 ? -27.434 0.153 37.357 1.00 98.12 287 ILE A O 1
ATOM 2325 N N . ILE A 1 288 ? -27.727 1.832 35.892 1.00 98.31 288 ILE A N 1
ATOM 2326 C CA . ILE A 1 288 ? -29.044 1.429 35.417 1.00 98.31 288 ILE A CA 1
ATOM 2327 C C . ILE A 1 288 ? -28.898 0.283 34.412 1.00 98.31 288 ILE A C 1
ATOM 2329 O O . ILE A 1 288 ? -28.180 0.371 33.417 1.00 98.31 288 ILE A O 1
ATOM 2333 N N . LEU A 1 289 ? -29.609 -0.803 34.667 1.00 98.38 289 LEU A N 1
ATOM 2334 C CA . LEU A 1 289 ? -29.674 -1.978 33.818 1.00 98.38 289 LEU A CA 1
ATOM 2335 C C . LEU A 1 289 ? -30.943 -1.932 32.971 1.00 98.38 289 LEU A C 1
ATOM 2337 O O . LEU A 1 289 ? -32.050 -2.011 33.511 1.00 98.38 289 LEU A O 1
ATOM 2341 N N . ILE A 1 290 ? -30.769 -1.820 31.653 1.00 98.00 290 ILE A N 1
ATOM 2342 C CA . ILE A 1 290 ? -31.862 -1.604 30.699 1.00 98.00 290 ILE A CA 1
ATOM 2343 C C . ILE A 1 290 ? -31.911 -2.759 29.704 1.00 98.00 290 ILE A C 1
ATOM 2345 O O . ILE A 1 290 ? -30.903 -3.117 29.095 1.00 98.00 290 ILE A O 1
ATOM 2349 N N . LYS A 1 291 ? -33.097 -3.324 29.505 1.00 95.50 291 LYS A N 1
ATOM 2350 C CA . LYS A 1 291 ? -33.428 -4.191 28.376 1.00 95.50 291 LYS A CA 1
ATOM 2351 C C . LYS A 1 291 ? -34.404 -3.486 27.453 1.00 95.50 291 LYS A C 1
ATOM 2353 O O . LYS A 1 291 ? -35.178 -2.631 27.871 1.00 95.50 291 LYS A O 1
ATOM 2358 N N . ARG A 1 292 ? -34.444 -3.941 26.205 1.00 90.31 292 ARG A N 1
ATOM 2359 C CA . ARG A 1 292 ? -35.406 -3.465 25.204 1.00 90.31 292 ARG A CA 1
ATOM 2360 C C . ARG A 1 292 ? -36.877 -3.579 25.635 1.00 90.31 292 ARG A C 1
ATOM 2362 O O . ARG A 1 292 ? -37.696 -2.749 25.265 1.00 90.31 292 ARG A O 1
ATOM 2369 N N . THR A 1 293 ? -37.216 -4.604 26.414 1.00 89.88 293 THR A N 1
ATOM 2370 C CA . THR A 1 293 ? -38.590 -4.850 26.881 1.00 89.88 293 THR A CA 1
ATOM 2371 C C . THR A 1 293 ? -39.039 -3.928 28.013 1.00 89.88 293 THR A C 1
ATOM 2373 O O . THR A 1 293 ? -40.232 -3.897 28.311 1.00 89.88 293 THR A O 1
ATOM 2376 N N . ASP A 1 294 ? -38.114 -3.206 28.646 1.00 94.25 294 ASP A N 1
ATOM 2377 C CA . ASP A 1 294 ? -38.402 -2.403 29.832 1.00 94.25 294 ASP A CA 1
ATOM 2378 C C . ASP A 1 294 ? -39.140 -1.104 29.455 1.00 94.25 294 ASP A C 1
ATOM 2380 O O . ASP A 1 294 ? -38.948 -0.540 28.372 1.00 94.25 294 ASP A O 1
ATOM 2384 N N . LYS A 1 295 ? -39.991 -0.601 30.358 1.00 94.44 295 LYS A N 1
ATOM 2385 C CA . LYS A 1 295 ? -40.732 0.660 30.169 1.00 94.44 295 LYS A CA 1
ATOM 2386 C C . LYS A 1 295 ? -40.220 1.746 31.109 1.00 94.44 295 LYS A C 1
ATOM 2388 O O . LYS A 1 295 ? -40.152 1.541 32.315 1.00 94.44 295 LYS A O 1
ATOM 2393 N N . PHE A 1 296 ? -39.885 2.914 30.559 1.00 96.88 296 PHE A N 1
ATOM 2394 C CA . PHE A 1 296 ? -39.305 4.026 31.318 1.00 96.88 296 PHE A CA 1
ATOM 2395 C C . PHE A 1 296 ? -39.491 5.382 30.625 1.00 96.88 296 PHE A C 1
ATOM 2397 O O . PHE A 1 296 ? -39.736 5.457 29.425 1.00 96.88 296 PHE A O 1
ATOM 2404 N N . ASP A 1 297 ? -39.347 6.472 31.375 1.00 97.38 297 ASP A N 1
ATOM 2405 C CA . ASP A 1 297 ? -39.346 7.829 30.820 1.00 97.38 297 ASP A CA 1
ATOM 2406 C C . ASP A 1 297 ? -38.006 8.116 30.119 1.00 97.38 297 ASP A C 1
ATOM 2408 O O . ASP A 1 297 ? -36.962 8.224 30.769 1.00 97.38 297 ASP A O 1
ATOM 2412 N N . VAL A 1 298 ? -38.041 8.210 28.786 1.00 97.88 298 VAL A N 1
ATOM 2413 C CA . VAL A 1 298 ? -36.853 8.398 27.940 1.00 97.88 298 VAL A CA 1
ATOM 2414 C C . VAL A 1 298 ? -36.147 9.717 28.249 1.00 97.88 298 VAL A C 1
ATOM 2416 O O . VAL A 1 298 ? -34.923 9.730 28.345 1.00 97.88 298 VAL A O 1
ATOM 2419 N N . GLU A 1 299 ? -36.887 10.811 28.454 1.00 97.88 299 GLU A N 1
ATOM 2420 C CA . GLU A 1 299 ? -36.301 12.134 28.714 1.00 97.88 299 GLU A CA 1
ATOM 2421 C C . GLU A 1 299 ? -35.616 12.184 30.070 1.00 97.88 299 GLU A C 1
ATOM 2423 O O . GLU A 1 299 ? -34.514 12.726 30.201 1.00 97.88 299 GLU A O 1
ATOM 2428 N N . LYS A 1 300 ? -36.250 11.581 31.079 1.00 97.50 300 LYS A N 1
ATOM 2429 C CA . LYS A 1 300 ? -35.666 11.477 32.413 1.00 97.50 300 LYS A CA 1
ATOM 2430 C C . LYS A 1 300 ? -34.350 10.704 32.365 1.00 97.50 300 LYS A C 1
ATOM 2432 O O . LYS A 1 300 ? -33.337 11.204 32.847 1.00 97.50 300 LYS A O 1
ATOM 2437 N N . VAL A 1 301 ? -34.351 9.510 31.770 1.00 98.06 301 VAL A N 1
ATOM 2438 C CA . VAL A 1 301 ? -33.160 8.646 31.717 1.00 98.06 301 VAL A CA 1
ATOM 2439 C C . VAL A 1 301 ? -32.063 9.284 30.871 1.00 98.06 301 VAL A C 1
ATOM 2441 O O . VAL A 1 301 ? -30.915 9.330 31.304 1.00 98.06 301 VAL A O 1
ATOM 2444 N N . TYR A 1 302 ? -32.407 9.851 29.714 1.00 98.38 302 TYR A N 1
ATOM 2445 C CA . TYR A 1 302 ? -31.471 10.606 28.882 1.00 98.38 302 TYR A CA 1
ATOM 2446 C C . TYR A 1 302 ? -30.802 11.743 29.669 1.00 98.38 302 TYR A C 1
ATOM 2448 O O . TYR A 1 302 ? -29.576 11.853 29.672 1.00 98.38 302 TYR A O 1
ATOM 2456 N N . SER A 1 303 ? -31.589 12.540 30.400 1.00 97.88 303 SER A N 1
ATOM 2457 C CA . SER A 1 303 ? -31.078 13.651 31.212 1.00 97.88 303 SER A CA 1
ATOM 2458 C C . SER A 1 303 ? -30.146 13.175 32.331 1.00 97.88 303 SER A C 1
ATOM 2460 O O . SER A 1 303 ? -29.106 13.792 32.553 1.00 97.88 303 SER A O 1
ATOM 2462 N N . GLN A 1 304 ? -30.480 12.064 33.001 1.00 97.56 304 GLN A N 1
ATOM 2463 C CA . GLN A 1 304 ? -29.647 11.464 34.055 1.00 97.56 304 GLN A CA 1
ATOM 2464 C C . GLN A 1 304 ? -28.320 10.914 33.516 1.00 97.56 304 GLN A C 1
ATOM 2466 O O . GLN A 1 304 ? -27.286 11.029 34.173 1.00 97.56 304 GLN A O 1
ATOM 2471 N N . LEU A 1 305 ? -28.332 10.324 32.318 1.00 97.69 305 LEU A N 1
ATOM 2472 C CA . LEU A 1 305 ? -27.122 9.813 31.680 1.00 97.69 305 LEU A CA 1
ATOM 2473 C C . LEU A 1 305 ? -26.220 10.961 31.221 1.00 97.69 305 LEU A C 1
ATOM 2475 O O . LEU A 1 305 ? -25.041 10.992 31.562 1.00 97.69 305 LEU A O 1
ATOM 2479 N N . ILE A 1 306 ? -26.766 11.930 30.484 1.00 97.50 306 ILE A N 1
ATOM 2480 C CA . ILE A 1 306 ? -25.995 13.049 29.925 1.00 97.50 306 ILE A CA 1
ATOM 2481 C C . ILE A 1 306 ? -25.410 13.952 31.016 1.00 97.50 306 ILE A C 1
ATOM 2483 O O . ILE A 1 306 ? -24.294 14.449 30.851 1.00 97.50 306 ILE A O 1
ATOM 2487 N N . SER A 1 307 ? -26.109 14.134 32.142 1.00 96.19 307 SER A N 1
ATOM 2488 C CA . SER A 1 307 ? -25.577 14.873 33.293 1.00 96.19 307 SER A CA 1
ATOM 2489 C C . SER A 1 307 ? -24.438 14.131 34.003 1.00 96.19 307 SER A C 1
ATOM 2491 O O . SER A 1 307 ? -23.594 14.775 34.629 1.00 96.19 307 SER A O 1
ATOM 2493 N N . GLY A 1 308 ? -24.372 12.801 33.864 1.00 95.06 308 GLY A N 1
ATOM 2494 C CA . GLY A 1 308 ? -23.473 11.921 34.611 1.00 95.06 308 GLY A CA 1
ATOM 2495 C C . GLY A 1 308 ? -24.014 11.517 35.986 1.00 95.06 308 GLY A C 1
ATOM 2496 O O . GLY A 1 308 ? -23.275 10.925 36.767 1.00 95.06 308 GLY A O 1
ATOM 2497 N N . GLU A 1 309 ? -25.280 11.827 36.296 1.00 95.94 309 GLU A N 1
ATOM 2498 C CA . GLU A 1 309 ? -25.943 11.412 37.541 1.00 95.94 309 GLU A CA 1
ATOM 2499 C C . GLU A 1 309 ? -26.012 9.887 37.656 1.00 95.94 309 GLU A C 1
ATOM 2501 O O . GLU A 1 309 ? -25.813 9.333 38.735 1.00 95.94 309 GLU A O 1
ATOM 2506 N N . ASN A 1 310 ? -26.259 9.203 36.539 1.00 97.56 310 ASN A N 1
ATOM 2507 C CA . ASN A 1 310 ? -26.262 7.750 36.451 1.00 97.56 310 ASN A CA 1
ATOM 2508 C C . ASN A 1 310 ? -25.491 7.282 35.210 1.00 97.56 310 ASN A C 1
ATOM 2510 O O . ASN A 1 310 ? -25.195 8.042 34.291 1.00 97.56 310 ASN A O 1
ATOM 2514 N N . SER A 1 311 ? -25.166 5.995 35.182 1.00 97.81 311 SER A N 1
ATOM 2515 C CA . SER A 1 311 ? -24.594 5.303 34.019 1.00 97.81 311 SER A CA 1
ATOM 2516 C C . SER A 1 311 ? -25.467 4.112 33.653 1.00 97.81 311 SER A C 1
ATOM 2518 O O . SER A 1 311 ? -26.350 3.756 34.431 1.00 97.81 311 SER A O 1
ATOM 2520 N N . ALA A 1 312 ? -25.238 3.475 32.503 1.00 98.19 312 ALA A N 1
ATOM 2521 C CA . ALA A 1 312 ? -26.078 2.347 32.102 1.00 98.19 312 ALA A CA 1
ATOM 2522 C C . ALA A 1 312 ? -25.334 1.172 31.466 1.00 98.19 312 ALA A C 1
ATOM 2524 O O . ALA A 1 312 ? -24.314 1.327 30.795 1.00 98.19 312 ALA A O 1
ATOM 2525 N N . VAL A 1 313 ? -25.908 -0.017 31.641 1.00 98.31 313 VAL A N 1
ATOM 2526 C CA . VAL A 1 313 ? -25.611 -1.196 30.825 1.00 98.31 313 VAL A CA 1
ATOM 2527 C C . VAL A 1 313 ? -26.893 -1.601 30.114 1.00 98.31 313 VAL A C 1
ATOM 2529 O O . VAL A 1 313 ? -27.931 -1.814 30.743 1.00 98.31 313 VAL A O 1
ATOM 2532 N N . VAL A 1 314 ? -26.814 -1.687 28.793 1.00 97.94 314 VAL A N 1
ATOM 2533 C CA . VAL A 1 314 ? -27.947 -1.918 27.905 1.00 97.94 314 VAL A CA 1
ATOM 2534 C C . VAL A 1 314 ? -27.808 -3.282 27.248 1.00 97.94 314 VAL A C 1
ATOM 2536 O O . VAL A 1 314 ? -26.830 -3.541 26.546 1.00 97.94 314 VAL A O 1
ATOM 2539 N N . GLY A 1 315 ? -28.817 -4.127 27.440 1.00 96.12 315 GLY A N 1
ATOM 2540 C CA . GLY A 1 315 ? -28.996 -5.372 26.705 1.00 96.12 315 GLY A CA 1
ATOM 2541 C C . GLY A 1 315 ? -30.023 -5.187 25.602 1.00 96.12 315 GLY A C 1
ATOM 2542 O O . GLY A 1 315 ? -31.195 -4.896 25.859 1.00 96.12 315 GLY A O 1
ATOM 2543 N N . PHE A 1 316 ? -29.585 -5.375 24.367 1.00 93.06 316 PHE A N 1
ATOM 2544 C CA . PHE A 1 316 ? -30.398 -5.212 23.175 1.00 93.06 316 PHE A CA 1
ATOM 2545 C C . PHE A 1 316 ? -30.609 -6.563 22.489 1.00 93.06 316 PHE A C 1
ATOM 2547 O O . PHE A 1 316 ? -29.693 -7.373 22.403 1.00 93.06 316 PHE A O 1
ATOM 2554 N N . ILE A 1 317 ? -31.824 -6.824 22.014 1.00 88.75 317 ILE A N 1
ATOM 2555 C CA . ILE A 1 317 ? -32.171 -8.014 21.222 1.00 88.75 317 ILE A CA 1
ATOM 2556 C C . ILE A 1 317 ? -32.971 -7.588 19.989 1.00 88.75 317 ILE A C 1
ATOM 2558 O O . ILE A 1 317 ? -33.441 -6.448 19.900 1.00 88.75 317 ILE A O 1
ATOM 2562 N N . HIS A 1 318 ? -33.099 -8.501 19.025 1.00 82.00 318 HIS A N 1
ATOM 2563 C CA . HIS A 1 318 ? -33.758 -8.243 17.745 1.00 82.00 318 HIS A CA 1
ATOM 2564 C C . HIS A 1 318 ? -35.186 -7.685 17.899 1.00 82.00 318 HIS A C 1
ATOM 2566 O O . HIS A 1 318 ? -35.906 -8.008 18.843 1.00 82.00 318 HIS A O 1
ATOM 2572 N N . GLY A 1 319 ? -35.610 -6.882 16.923 1.00 72.94 319 GLY A N 1
ATOM 2573 C CA . GLY A 1 319 ? -36.952 -6.304 16.852 1.00 72.94 319 GLY A CA 1
ATOM 2574 C C . GLY A 1 319 ? -36.960 -5.019 16.027 1.00 72.94 319 GLY A C 1
ATOM 2575 O O . GLY A 1 319 ? -36.007 -4.244 16.087 1.00 72.94 319 GLY A O 1
ATOM 2576 N N . ASP A 1 320 ? -38.040 -4.788 15.288 1.00 69.44 320 ASP A N 1
ATOM 2577 C CA . ASP A 1 320 ? -38.203 -3.598 14.435 1.00 69.44 320 ASP A CA 1
ATOM 2578 C C . ASP A 1 320 ? -39.187 -2.581 15.053 1.00 69.44 320 ASP A C 1
ATOM 2580 O O . ASP A 1 320 ? -39.518 -1.572 14.441 1.00 69.44 320 ASP A O 1
ATOM 2584 N N . ALA A 1 321 ? -39.685 -2.851 16.266 1.00 76.88 321 ALA A N 1
ATOM 2585 C CA . ALA A 1 321 ? -40.614 -1.966 16.957 1.00 76.88 321 ALA A CA 1
ATOM 2586 C C . ALA A 1 321 ? -39.882 -0.760 17.557 1.00 76.88 321 ALA A C 1
ATOM 2588 O O . ALA A 1 321 ? -38.843 -0.921 18.202 1.00 76.88 321 ALA A O 1
ATOM 2589 N N . GLU A 1 322 ? -40.462 0.423 17.373 1.00 83.56 322 GLU A N 1
ATOM 2590 C CA . GLU A 1 322 ? -40.059 1.627 18.090 1.00 83.56 322 GLU A CA 1
ATOM 2591 C C . GLU A 1 322 ? -40.463 1.488 19.566 1.00 83.56 322 GLU A C 1
ATOM 2593 O O . GLU A 1 322 ? -41.631 1.267 19.899 1.00 83.56 322 GLU A O 1
ATOM 2598 N N . ASP A 1 323 ? -39.483 1.559 20.459 1.00 92.69 323 ASP A N 1
ATOM 2599 C CA . ASP A 1 323 ? -39.652 1.421 21.898 1.00 92.69 323 ASP A CA 1
ATOM 2600 C C . ASP A 1 323 ? -38.812 2.450 22.666 1.00 92.69 323 ASP A C 1
ATOM 2602 O O . ASP A 1 323 ? -38.040 3.229 22.107 1.00 92.69 323 ASP A O 1
ATOM 2606 N N . ASN A 1 324 ? -38.992 2.478 23.986 1.00 95.81 324 ASN A N 1
ATOM 2607 C CA . ASN A 1 324 ? -38.318 3.426 24.866 1.00 95.81 324 ASN A CA 1
ATOM 2608 C C . ASN A 1 324 ? -36.785 3.333 24.741 1.00 95.81 324 ASN A C 1
ATOM 2610 O O . ASN A 1 324 ? -36.099 4.353 24.810 1.00 95.81 324 ASN A O 1
ATOM 2614 N N . LEU A 1 325 ? -36.237 2.128 24.530 1.00 95.81 325 LEU A N 1
ATOM 2615 C CA . LEU A 1 325 ? -34.800 1.945 24.367 1.00 95.81 325 LEU A CA 1
ATOM 2616 C C . LEU A 1 325 ? -34.325 2.412 22.990 1.00 95.81 325 LEU A C 1
ATOM 2618 O O . LEU A 1 325 ? -33.295 3.077 22.924 1.00 95.81 325 LEU A O 1
ATOM 2622 N N . SER A 1 326 ? -35.053 2.126 21.907 1.00 94.62 326 SER A N 1
ATOM 2623 C CA . SER A 1 326 ? -34.679 2.623 20.578 1.00 94.62 326 SER A CA 1
ATOM 2624 C C . SER A 1 326 ? -34.664 4.154 20.533 1.00 94.62 326 SER A C 1
ATOM 2626 O O . SER A 1 326 ? -33.704 4.720 20.019 1.00 94.62 326 SER A O 1
ATOM 2628 N N . GLN A 1 327 ? -35.648 4.816 21.153 1.00 96.50 327 GLN A N 1
ATOM 2629 C CA . GLN A 1 327 ? -35.690 6.282 21.270 1.00 96.50 327 GLN A CA 1
ATOM 2630 C C . GLN A 1 327 ? -34.527 6.833 22.110 1.00 96.50 327 GLN A C 1
ATOM 2632 O O . GLN A 1 327 ? -33.938 7.858 21.767 1.00 96.50 327 GLN A O 1
ATOM 2637 N N . LEU A 1 328 ? -34.155 6.153 23.202 1.00 97.56 328 LEU A N 1
ATOM 2638 C CA . LEU A 1 328 ? -33.001 6.547 24.015 1.00 97.56 328 LEU A CA 1
ATOM 2639 C C . LEU A 1 328 ? -31.683 6.428 23.232 1.00 97.56 328 LEU A C 1
ATOM 2641 O O . LEU A 1 328 ? -30.861 7.342 23.283 1.00 97.56 328 LEU A O 1
ATOM 2645 N N . LEU A 1 329 ? -31.479 5.316 22.518 1.00 96.38 329 LEU A N 1
ATOM 2646 C CA . LEU A 1 329 ? -30.282 5.087 21.703 1.00 96.38 329 LEU A CA 1
ATOM 2647 C C . LEU A 1 329 ? -30.171 6.116 20.571 1.00 96.38 329 LEU A C 1
ATOM 2649 O O . LEU A 1 329 ? -29.085 6.644 20.352 1.00 96.38 329 LEU A O 1
ATOM 2653 N N . GLU A 1 330 ? -31.286 6.452 19.918 1.00 96.06 330 GLU A N 1
ATOM 2654 C CA . GLU A 1 330 ? -31.341 7.490 18.884 1.00 96.06 330 GLU A CA 1
ATOM 2655 C C . GLU A 1 330 ? -30.924 8.862 19.434 1.00 96.06 330 GLU A C 1
ATOM 2657 O O . GLU A 1 330 ? -30.040 9.505 18.871 1.00 96.06 330 GLU A O 1
ATOM 2662 N N . ARG A 1 331 ? -31.466 9.283 20.587 1.00 96.88 331 ARG A N 1
ATOM 2663 C CA . ARG A 1 331 ? -31.073 10.553 21.233 1.00 96.88 331 ARG A CA 1
ATOM 2664 C C . ARG A 1 331 ? -29.609 10.596 21.659 1.00 96.88 331 ARG A C 1
ATOM 2666 O O . ARG A 1 331 ? -29.026 11.672 21.730 1.00 96.88 331 ARG A O 1
ATOM 2673 N N . LEU A 1 332 ? -29.033 9.445 21.992 1.00 97.12 332 LEU A N 1
ATOM 2674 C CA . LEU A 1 332 ? -27.621 9.314 22.345 1.00 97.12 332 LEU A CA 1
ATOM 2675 C C . LEU A 1 332 ? -26.725 9.108 21.119 1.00 97.12 332 LEU A C 1
ATOM 2677 O O . LEU A 1 332 ? -25.518 8.935 21.285 1.00 97.12 332 LEU A O 1
ATOM 2681 N N . GLU A 1 333 ? -27.283 9.112 19.906 1.00 97.31 333 GLU A N 1
ATOM 2682 C CA . GLU A 1 333 ? -26.555 8.848 18.665 1.00 97.31 333 GLU A CA 1
ATOM 2683 C C . GLU A 1 333 ? -25.765 7.526 18.736 1.00 97.31 333 GLU A C 1
ATOM 2685 O O . GLU A 1 333 ? -24.573 7.457 18.414 1.00 97.31 333 GLU A O 1
ATOM 2690 N N . ILE A 1 334 ? -26.417 6.478 19.249 1.00 96.75 334 ILE A N 1
ATOM 2691 C CA . ILE A 1 334 ? -25.890 5.113 19.306 1.00 96.75 334 ILE A CA 1
ATOM 2692 C C . ILE A 1 334 ? -26.603 4.291 18.243 1.00 96.75 334 ILE A C 1
ATOM 2694 O O . ILE A 1 334 ? -27.789 3.982 18.353 1.00 96.75 334 ILE A O 1
ATOM 2698 N N . GLU A 1 335 ? -25.853 3.910 17.219 1.00 94.94 335 GLU A N 1
ATOM 2699 C CA . GLU A 1 335 ? -26.404 3.265 16.038 1.00 94.94 335 GLU A CA 1
ATOM 2700 C C . GLU A 1 335 ? -26.277 1.741 16.097 1.00 94.94 335 GLU A C 1
ATOM 2702 O O . GLU A 1 335 ? -25.294 1.166 16.578 1.00 94.94 335 GLU A O 1
ATOM 2707 N N . TYR A 1 336 ? -27.282 1.069 15.547 1.00 93.62 336 TYR A N 1
ATOM 2708 C CA . TYR A 1 336 ? -27.298 -0.369 15.332 1.00 93.62 336 TYR A CA 1
ATOM 2709 C C . TYR A 1 336 ? -27.968 -0.676 13.994 1.00 93.62 336 TYR A C 1
ATOM 2711 O O . TYR A 1 336 ? -28.762 0.112 13.485 1.00 93.62 336 TYR A O 1
ATOM 2719 N N . ALA A 1 337 ? -27.647 -1.827 13.413 1.00 91.88 337 ALA A N 1
ATOM 2720 C CA . ALA A 1 337 ? -28.200 -2.246 12.135 1.00 91.88 337 ALA A CA 1
ATOM 2721 C C . ALA A 1 337 ? -28.645 -3.705 12.180 1.00 91.88 337 ALA A C 1
ATOM 2723 O O . ALA A 1 337 ? -28.035 -4.535 12.860 1.00 91.88 337 ALA A O 1
ATOM 2724 N N . ARG A 1 338 ? -29.698 -4.005 11.416 1.00 89.62 338 ARG A N 1
ATOM 2725 C CA . ARG A 1 338 ? -30.062 -5.377 11.077 1.00 89.62 338 ARG A CA 1
ATOM 2726 C C . ARG A 1 338 ? -29.195 -5.859 9.913 1.00 89.62 338 ARG A C 1
ATOM 2728 O O . ARG A 1 338 ? -28.895 -5.095 9.002 1.00 89.62 338 ARG A O 1
ATOM 2735 N N . ASN A 1 339 ? -28.811 -7.124 9.946 1.00 80.31 339 ASN A N 1
ATOM 2736 C CA . ASN A 1 339 ? -28.072 -7.817 8.905 1.00 80.31 339 ASN A CA 1
ATOM 2737 C C . ASN A 1 339 ? -28.784 -9.125 8.523 1.00 80.31 339 ASN A C 1
ATOM 2739 O O . ASN A 1 339 ? -29.610 -9.649 9.272 1.00 80.31 339 ASN A O 1
ATOM 2743 N N . ASP A 1 340 ? -28.435 -9.670 7.360 1.00 83.31 340 ASP A N 1
ATOM 2744 C CA . ASP A 1 340 ? -29.050 -10.892 6.822 1.00 83.31 340 ASP A CA 1
ATOM 2745 C C . ASP A 1 340 ? -28.406 -12.184 7.358 1.00 83.31 340 ASP A C 1
ATOM 2747 O O . ASP A 1 340 ? -28.751 -13.289 6.936 1.00 83.31 340 ASP A O 1
ATOM 2751 N N . ILE A 1 341 ? -27.461 -12.073 8.299 1.00 81.81 341 ILE A N 1
ATOM 2752 C CA . ILE A 1 341 ? -26.670 -13.200 8.799 1.00 81.81 341 ILE A CA 1
ATOM 2753 C C . ILE A 1 341 ? -27.161 -13.577 10.189 1.00 81.81 341 ILE A C 1
ATOM 2755 O O . ILE A 1 341 ? -26.888 -12.896 11.177 1.00 81.81 341 ILE A O 1
ATOM 2759 N N . TRP A 1 342 ? -27.845 -14.713 10.286 1.00 86.06 342 TRP A N 1
ATOM 2760 C CA . TRP A 1 342 ? -28.239 -15.244 11.583 1.00 86.06 342 TRP A CA 1
ATOM 2761 C C . TRP A 1 342 ? -27.033 -15.787 12.350 1.00 86.06 342 TRP A C 1
ATOM 2763 O O . TRP A 1 342 ? -26.158 -16.453 11.795 1.00 86.06 342 TRP A O 1
ATOM 2773 N N . THR A 1 343 ? -26.963 -15.503 13.647 1.00 87.69 343 THR A N 1
ATOM 2774 C CA . THR A 1 343 ? -25.837 -15.919 14.484 1.00 87.69 343 THR A CA 1
ATOM 2775 C C . THR A 1 343 ? -26.302 -16.374 15.843 1.00 87.69 343 THR A C 1
ATOM 2777 O O . THR A 1 343 ? -27.018 -15.658 16.540 1.00 87.69 343 THR A O 1
ATOM 2780 N N . HIS A 1 344 ? -25.860 -17.577 16.199 1.00 89.81 344 HIS A N 1
ATOM 2781 C CA . HIS A 1 344 ? -26.153 -18.185 17.481 1.00 89.81 344 HIS A CA 1
ATOM 2782 C C . HIS A 1 344 ? -25.572 -17.358 18.626 1.00 89.81 344 HIS A C 1
ATOM 2784 O O . HIS A 1 344 ? -24.510 -16.732 18.508 1.00 89.81 344 HIS A O 1
ATOM 2790 N N . GLU A 1 345 ? -26.273 -17.420 19.746 1.00 92.88 345 GLU A N 1
ATOM 2791 C CA . GLU A 1 345 ? -25.755 -16.992 21.032 1.00 92.88 345 GLU A CA 1
ATOM 2792 C C . GLU A 1 345 ? -24.481 -17.756 21.403 1.00 92.88 345 GLU A C 1
ATOM 2794 O O . GLU A 1 345 ? -24.340 -18.943 21.102 1.00 92.88 345 GLU A O 1
ATOM 2799 N N . GLN A 1 346 ? -23.520 -17.051 21.993 1.00 95.62 346 GLN A N 1
ATOM 2800 C CA . GLN A 1 346 ? -22.210 -17.607 22.322 1.00 95.62 346 GLN A CA 1
ATOM 2801 C C . GLN A 1 346 ? -21.473 -16.735 23.337 1.00 95.62 346 GLN A C 1
ATOM 2803 O O . GLN A 1 346 ? -21.787 -15.558 23.514 1.00 95.62 346 GLN A O 1
ATOM 2808 N N . ASP A 1 347 ? -20.449 -17.312 23.960 1.00 95.94 347 ASP A N 1
ATOM 2809 C CA . ASP A 1 347 ? -19.458 -16.562 24.724 1.00 95.94 347 ASP A CA 1
ATOM 2810 C C . ASP A 1 347 ? -18.340 -16.060 23.795 1.00 95.94 347 ASP A C 1
ATOM 2812 O O . ASP A 1 347 ? -17.799 -16.822 22.993 1.00 95.94 347 ASP A O 1
ATOM 2816 N N . ILE A 1 348 ? -17.966 -14.787 23.927 1.00 95.38 348 ILE A N 1
ATOM 2817 C CA . ILE A 1 348 ? -16.783 -14.206 23.275 1.00 95.38 348 ILE A CA 1
ATOM 2818 C C . ILE A 1 348 ? -15.628 -14.058 24.270 1.00 95.38 348 ILE A C 1
ATOM 2820 O O . ILE A 1 348 ? -15.860 -13.731 25.432 1.00 95.38 348 ILE A O 1
ATOM 2824 N N . ASP A 1 349 ? -14.388 -14.262 23.818 1.00 95.50 349 ASP A N 1
ATOM 2825 C CA . ASP A 1 349 ? -13.177 -14.052 24.626 1.00 95.50 349 ASP A CA 1
ATOM 2826 C C . ASP A 1 349 ? -12.782 -12.569 24.636 1.00 95.50 349 ASP A C 1
ATOM 2828 O O . ASP A 1 349 ? -12.200 -12.068 23.673 1.00 95.50 349 ASP A O 1
ATOM 2832 N N . LEU A 1 350 ? -13.067 -11.874 25.736 1.00 94.75 350 LEU A N 1
ATOM 2833 C CA . LEU A 1 350 ? -12.767 -10.453 25.898 1.00 94.75 350 LEU A CA 1
ATOM 2834 C C . LEU A 1 350 ? -11.266 -10.160 26.022 1.00 94.75 350 LEU A C 1
ATOM 2836 O O . LEU A 1 350 ? -10.828 -9.089 25.601 1.00 94.75 350 LEU A O 1
ATOM 2840 N N . GLN A 1 351 ? -10.462 -11.080 26.563 1.00 94.88 351 GLN A N 1
ATOM 2841 C CA . GLN A 1 351 ? -9.029 -10.840 26.772 1.00 94.88 351 GLN A CA 1
ATOM 2842 C C . GLN A 1 351 ? -8.294 -10.770 25.434 1.00 94.88 351 GLN A C 1
ATOM 2844 O O . GLN A 1 351 ? -7.482 -9.868 25.216 1.00 94.88 351 GLN A O 1
ATOM 2849 N N . SER A 1 352 ? -8.657 -11.648 24.495 1.00 93.19 352 SER A N 1
ATOM 2850 C CA . SER A 1 352 ? -8.141 -11.602 23.120 1.00 93.19 352 SER A CA 1
ATOM 2851 C C . SER A 1 352 ? -8.513 -10.312 22.367 1.00 93.19 352 SER A C 1
ATOM 2853 O O . SER A 1 352 ? -7.812 -9.908 21.438 1.00 93.19 352 SER A O 1
ATOM 2855 N N . MET A 1 353 ? -9.590 -9.626 22.773 1.00 92.69 353 MET A N 1
ATOM 2856 C CA . MET A 1 353 ? -10.094 -8.421 22.100 1.00 92.69 353 MET A CA 1
ATOM 2857 C C . MET A 1 353 ? -9.378 -7.138 22.535 1.00 92.69 353 MET A C 1
ATOM 2859 O O . MET A 1 353 ? -9.410 -6.147 21.800 1.00 92.69 353 MET A O 1
ATOM 2863 N N . ILE A 1 354 ? -8.698 -7.134 23.690 1.00 93.12 354 ILE A N 1
ATOM 2864 C CA . ILE A 1 354 ? -8.042 -5.934 24.240 1.00 93.12 354 ILE A CA 1
ATOM 2865 C C . ILE A 1 354 ? -7.037 -5.352 23.238 1.00 93.12 354 ILE A C 1
ATOM 2867 O O . ILE A 1 354 ? -7.090 -4.160 22.939 1.00 93.12 354 ILE A O 1
ATOM 2871 N N . THR A 1 355 ? -6.165 -6.187 22.671 1.00 89.38 355 THR A N 1
ATOM 2872 C CA . THR A 1 355 ? -5.099 -5.766 21.744 1.00 89.38 355 THR A CA 1
ATOM 2873 C C . THR A 1 355 ? -5.469 -5.911 20.266 1.00 89.38 355 THR A C 1
ATOM 2875 O O . THR A 1 355 ? -4.651 -5.604 19.399 1.00 89.38 355 THR A O 1
ATOM 2878 N N . ASN A 1 356 ? -6.694 -6.346 19.955 1.00 88.75 356 ASN A N 1
ATOM 2879 C CA . ASN A 1 356 ? -7.123 -6.585 18.581 1.00 88.75 356 ASN A CA 1
ATOM 2880 C C . ASN A 1 356 ? -7.271 -5.263 17.801 1.00 88.75 356 ASN A C 1
ATOM 2882 O O . ASN A 1 356 ? -8.110 -4.413 18.128 1.00 88.75 356 ASN A O 1
ATOM 2886 N N . LEU A 1 357 ? -6.452 -5.101 16.757 1.00 85.75 357 LEU A N 1
ATOM 2887 C CA . LEU A 1 357 ? -6.394 -3.889 15.936 1.00 85.75 357 LEU A CA 1
ATOM 2888 C C . LEU A 1 357 ? -7.601 -3.731 15.008 1.00 85.75 357 LEU A C 1
ATOM 2890 O O . LEU A 1 357 ? -7.974 -2.598 14.724 1.00 85.75 357 LEU A O 1
ATOM 2894 N N . ARG A 1 358 ? -8.274 -4.824 14.613 1.00 82.44 358 ARG A N 1
ATOM 2895 C CA . ARG A 1 358 ? -9.485 -4.771 13.764 1.00 82.44 358 ARG A CA 1
ATOM 2896 C C . ARG A 1 358 ? -10.641 -4.008 14.401 1.00 82.44 358 ARG A C 1
ATOM 2898 O O . ARG A 1 358 ? -11.578 -3.611 13.723 1.00 82.44 358 ARG A O 1
ATOM 2905 N N . LEU A 1 359 ? -10.585 -3.839 15.717 1.00 86.38 359 LEU A N 1
ATOM 2906 C CA . LEU A 1 359 ? -11.587 -3.128 16.500 1.00 86.38 359 LEU A CA 1
ATOM 2907 C C . LEU A 1 359 ? -11.260 -1.638 16.665 1.00 86.38 359 LEU A C 1
ATOM 2909 O O . LEU A 1 359 ? -11.957 -0.937 17.397 1.00 86.38 359 LEU A O 1
ATOM 2913 N N . ILE A 1 360 ? -10.150 -1.173 16.094 1.00 90.00 360 ILE A N 1
ATOM 2914 C CA . ILE A 1 360 ? -9.693 0.212 16.160 1.00 90.00 360 ILE A CA 1
ATOM 2915 C C . ILE A 1 360 ? -9.826 0.809 14.751 1.00 90.00 360 ILE A C 1
ATOM 2917 O O . ILE A 1 360 ? -9.390 0.166 13.790 1.00 90.00 360 ILE A O 1
ATOM 2921 N N . PRO A 1 361 ? -10.407 2.014 14.599 1.00 91.19 361 PRO A N 1
ATOM 2922 C CA . PRO A 1 361 ? -10.455 2.693 13.308 1.00 91.19 361 PRO A CA 1
ATOM 2923 C C . PRO A 1 361 ? -9.062 2.818 12.683 1.00 91.19 361 PRO A C 1
ATOM 2925 O O . PRO A 1 361 ? -8.094 3.149 13.375 1.00 91.19 361 PRO A O 1
ATOM 2928 N N . LEU A 1 362 ? -8.962 2.556 11.377 1.00 92.94 362 LEU A N 1
ATOM 2929 C CA . LEU A 1 362 ? -7.691 2.597 10.650 1.00 92.94 362 LEU A CA 1
ATOM 2930 C C . LEU A 1 362 ? -7.019 3.972 10.756 1.00 92.94 362 LEU A C 1
ATOM 2932 O O . LEU A 1 362 ? -5.824 4.044 11.029 1.00 92.94 362 LEU A O 1
ATOM 2936 N N . GLU A 1 363 ? -7.791 5.048 10.586 1.00 94.31 363 GLU A N 1
ATOM 2937 C CA . GLU A 1 363 ? -7.311 6.432 10.705 1.00 94.31 363 GLU A CA 1
ATOM 2938 C C . GLU A 1 363 ? -6.616 6.668 12.051 1.00 94.31 363 GLU A C 1
ATOM 2940 O O . GLU A 1 363 ? -5.473 7.123 12.073 1.00 94.31 363 GLU A O 1
ATOM 2945 N N . TYR A 1 364 ? -7.227 6.243 13.158 1.00 93.88 364 TYR A N 1
ATOM 2946 C CA . TYR A 1 364 ? -6.618 6.331 14.483 1.00 93.88 364 TYR A CA 1
ATOM 2947 C C . TYR A 1 364 ? -5.301 5.548 14.586 1.00 93.88 364 TYR A C 1
ATOM 2949 O O . TYR A 1 364 ? -4.311 6.066 15.110 1.00 93.88 364 TYR A O 1
ATOM 2957 N N . VAL A 1 365 ? -5.262 4.301 14.094 1.00 93.38 365 VAL A N 1
ATOM 2958 C CA . VAL A 1 365 ? -4.044 3.469 14.136 1.00 93.38 365 VAL A CA 1
ATOM 2959 C C . VAL A 1 365 ? -2.919 4.107 13.327 1.00 93.38 365 VAL A C 1
ATOM 2961 O O . VAL A 1 365 ? -1.794 4.206 13.823 1.00 93.38 365 VAL A O 1
ATOM 2964 N N . LEU A 1 366 ? -3.218 4.568 12.111 1.00 95.44 366 LEU A N 1
ATOM 2965 C CA . LEU A 1 366 ? -2.247 5.249 11.264 1.00 95.44 366 LEU A CA 1
ATOM 2966 C C . LEU A 1 366 ? -1.785 6.551 11.903 1.00 95.44 366 LEU A C 1
ATOM 2968 O O . LEU A 1 366 ? -0.587 6.795 11.937 1.00 95.44 366 LEU A O 1
ATOM 2972 N N . HIS A 1 367 ? -2.688 7.354 12.470 1.00 95.25 367 HIS A N 1
ATOM 2973 C CA . HIS A 1 367 ? -2.315 8.615 13.099 1.00 95.25 367 HIS A CA 1
ATOM 2974 C C . HIS A 1 367 ? -1.351 8.376 14.264 1.00 95.25 367 HIS A C 1
ATOM 2976 O O . HIS A 1 367 ? -0.338 9.061 14.372 1.00 95.25 367 HIS A O 1
ATOM 2982 N N . GLN A 1 368 ? -1.600 7.369 15.110 1.00 93.69 368 GLN A N 1
ATOM 2983 C CA . GLN A 1 368 ? -0.659 6.998 16.171 1.00 93.69 368 GLN A CA 1
ATOM 2984 C C . GLN A 1 368 ? 0.714 6.622 15.614 1.00 93.69 368 GLN A C 1
ATOM 2986 O O . GLN A 1 368 ? 1.729 7.156 16.062 1.00 93.69 368 GLN A O 1
ATOM 2991 N N . ILE A 1 369 ? 0.733 5.726 14.627 1.00 94.56 369 ILE A N 1
ATOM 2992 C CA . ILE A 1 369 ? 1.954 5.227 13.991 1.00 94.56 369 ILE A CA 1
ATOM 2993 C C . ILE A 1 369 ? 2.731 6.368 13.320 1.00 94.56 369 ILE A C 1
ATOM 2995 O O . ILE A 1 369 ? 3.939 6.460 13.486 1.00 94.56 369 ILE A O 1
ATOM 2999 N N . VAL A 1 370 ? 2.051 7.282 12.633 1.00 95.62 370 VAL A N 1
ATOM 3000 C CA . VAL A 1 370 ? 2.658 8.432 11.949 1.00 95.62 370 VAL A CA 1
ATOM 3001 C C . VAL A 1 370 ? 3.091 9.520 12.930 1.00 95.62 370 VAL A C 1
ATOM 3003 O O . VAL A 1 370 ? 4.050 10.234 12.653 1.00 95.62 370 VAL A O 1
ATOM 3006 N N . SER A 1 371 ? 2.433 9.644 14.086 1.00 95.19 371 SER A N 1
ATOM 3007 C CA . SER A 1 371 ? 2.757 10.648 15.110 1.00 95.19 371 SER A CA 1
ATOM 3008 C C . SER A 1 371 ? 4.003 10.332 15.942 1.00 95.19 371 SER A C 1
ATOM 3010 O O . SER A 1 371 ? 4.534 11.241 16.570 1.00 95.19 371 SER A O 1
ATOM 3012 N N . SER A 1 372 ? 4.514 9.097 15.906 1.00 96.00 372 SER A N 1
ATOM 3013 C CA . SER A 1 372 ? 5.707 8.683 16.654 1.00 96.00 372 SER A CA 1
ATOM 3014 C C . SER A 1 372 ? 6.663 7.913 15.751 1.00 96.00 372 SER A C 1
ATOM 3016 O O . SER A 1 372 ? 6.346 6.800 15.334 1.00 96.00 372 SER A O 1
ATOM 3018 N N . TRP A 1 373 ? 7.854 8.459 15.490 1.00 96.25 373 TRP A N 1
ATOM 3019 C CA . TRP A 1 373 ? 8.888 7.733 14.739 1.00 96.25 373 TRP A CA 1
ATOM 3020 C C . TRP A 1 373 ? 9.225 6.386 15.384 1.00 96.25 373 TRP A C 1
ATOM 3022 O O . TRP A 1 373 ? 9.290 5.367 14.697 1.00 96.25 373 TRP A O 1
ATOM 3032 N N . THR A 1 374 ? 9.368 6.359 16.713 1.00 96.31 374 THR A N 1
ATOM 3033 C CA . THR A 1 374 ? 9.637 5.137 17.476 1.00 96.31 374 THR A CA 1
ATOM 3034 C C . THR A 1 374 ? 8.570 4.082 17.212 1.00 96.31 374 THR A C 1
ATOM 3036 O O . THR A 1 374 ? 8.910 2.931 16.949 1.00 96.31 374 THR A O 1
ATOM 3039 N N . LEU A 1 375 ? 7.285 4.454 17.212 1.00 95.31 375 LEU A N 1
ATOM 3040 C CA . LEU A 1 375 ? 6.210 3.520 16.881 1.00 95.31 375 LEU A CA 1
ATOM 3041 C C . LEU A 1 375 ? 6.254 3.111 15.401 1.00 95.31 375 LEU A C 1
ATOM 3043 O O . LEU A 1 375 ? 6.141 1.924 15.102 1.00 95.31 375 LEU A O 1
ATOM 3047 N N . PHE A 1 376 ? 6.482 4.064 14.494 1.00 96.56 376 PHE A N 1
ATOM 3048 C CA . PHE A 1 376 ? 6.589 3.836 13.051 1.00 96.56 376 PHE A CA 1
ATOM 3049 C C . PHE A 1 376 ? 7.665 2.813 12.679 1.00 96.56 376 PHE A C 1
ATOM 3051 O O . PHE A 1 376 ? 7.445 1.985 11.796 1.00 96.56 376 PHE A O 1
ATOM 3058 N N . ARG A 1 377 ? 8.811 2.838 13.367 1.00 95.69 377 ARG A N 1
ATOM 3059 C CA . ARG A 1 377 ? 9.933 1.925 13.114 1.00 95.69 377 ARG A CA 1
ATOM 3060 C C . ARG A 1 377 ? 9.921 0.639 13.940 1.00 95.69 377 ARG A C 1
ATOM 3062 O O . ARG A 1 377 ? 10.778 -0.202 13.722 1.00 95.69 377 ARG A O 1
ATOM 3069 N N . THR A 1 378 ? 9.041 0.491 14.930 1.00 94.94 378 THR A N 1
ATOM 3070 C CA . THR A 1 378 ? 9.016 -0.713 15.792 1.00 94.94 378 THR A CA 1
ATOM 3071 C C . THR A 1 378 ? 7.756 -1.544 15.619 1.00 94.94 378 THR A C 1
ATOM 3073 O O . THR A 1 378 ? 7.796 -2.763 15.785 1.00 94.94 378 THR A O 1
ATOM 3076 N N . LYS A 1 379 ? 6.628 -0.915 15.279 1.00 92.62 379 LYS A N 1
ATOM 3077 C CA . LYS A 1 379 ? 5.354 -1.599 15.095 1.00 92.62 379 LYS A CA 1
ATOM 3078 C C . LYS A 1 379 ? 5.089 -1.813 13.616 1.00 92.62 379 LYS A C 1
ATOM 3080 O O . LYS A 1 379 ? 4.776 -0.878 12.883 1.00 92.62 379 LYS A O 1
ATOM 3085 N N . ARG A 1 380 ? 5.160 -3.071 13.190 1.00 91.88 380 ARG A N 1
ATOM 3086 C CA . ARG A 1 380 ? 4.775 -3.474 11.840 1.00 91.88 380 ARG A CA 1
ATOM 3087 C C . ARG A 1 380 ? 3.286 -3.219 11.610 1.00 91.88 380 ARG A C 1
ATOM 3089 O O . ARG A 1 380 ? 2.452 -3.626 12.421 1.00 91.88 380 ARG A O 1
ATOM 3096 N N . LEU A 1 381 ? 2.960 -2.572 10.496 1.00 90.31 381 LEU A N 1
ATOM 3097 C CA . LEU A 1 381 ? 1.586 -2.459 10.038 1.00 90.31 381 LEU A CA 1
ATOM 3098 C C . LEU A 1 381 ? 1.187 -3.747 9.314 1.00 90.31 381 LEU A C 1
ATOM 3100 O O . LEU A 1 381 ? 1.783 -4.133 8.306 1.00 90.31 381 LEU A O 1
ATOM 3104 N N . GLU A 1 382 ? 0.169 -4.412 9.841 1.00 84.19 382 GLU A N 1
ATOM 3105 C CA . GLU A 1 382 ? -0.469 -5.548 9.187 1.00 84.19 382 GLU A CA 1
ATOM 3106 C C . GLU A 1 382 ? -1.663 -5.058 8.369 1.00 84.19 382 GLU A C 1
ATOM 3108 O O . GLU A 1 382 ? -2.436 -4.222 8.834 1.00 84.19 382 GLU A O 1
ATOM 3113 N N . ASP A 1 383 ? -1.840 -5.581 7.158 1.00 80.00 383 ASP A N 1
ATOM 3114 C CA . ASP A 1 383 ? -2.972 -5.212 6.307 1.00 80.00 383 ASP A CA 1
ATOM 3115 C C . ASP A 1 383 ? -4.234 -5.970 6.739 1.00 80.00 383 ASP A C 1
ATOM 3117 O O . ASP A 1 383 ? -4.553 -7.046 6.234 1.00 80.00 383 ASP A O 1
ATOM 3121 N N . GLN A 1 384 ? -4.909 -5.439 7.759 1.00 84.62 384 GLN A N 1
ATOM 3122 C CA . GLN A 1 384 ? -6.106 -6.044 8.351 1.00 84.62 384 GLN A CA 1
ATOM 3123 C C . GLN A 1 384 ? -7.415 -5.347 7.944 1.00 84.62 384 GLN A C 1
ATOM 3125 O O . GLN A 1 384 ? -8.486 -5.791 8.365 1.00 84.62 384 GLN A O 1
ATOM 3130 N N . TRP A 1 385 ? -7.343 -4.269 7.156 1.00 89.94 385 TRP A N 1
ATOM 3131 C CA . TRP A 1 385 ? -8.482 -3.414 6.808 1.00 89.94 385 TRP A CA 1
ATOM 3132 C C . TRP A 1 385 ? -8.888 -3.568 5.341 1.00 89.94 385 TRP A C 1
ATOM 3134 O O . TRP A 1 385 ? -8.072 -3.888 4.479 1.00 89.94 385 TRP A O 1
ATOM 3144 N N . SER A 1 386 ? -10.170 -3.340 5.052 1.00 90.06 386 SER A N 1
ATOM 3145 C CA . SER A 1 386 ? -10.684 -3.383 3.683 1.00 90.06 386 SER A CA 1
ATOM 3146 C C . SER A 1 386 ? -10.214 -2.173 2.871 1.00 90.06 386 SER A C 1
ATOM 3148 O O . SER A 1 386 ? -9.833 -1.134 3.412 1.00 90.06 386 SER A O 1
ATOM 3150 N N . TRP A 1 387 ? -10.301 -2.274 1.545 1.00 90.44 387 TRP A N 1
ATOM 3151 C CA . TRP A 1 387 ? -10.034 -1.135 0.664 1.00 90.44 387 TRP A CA 1
ATOM 3152 C C . TRP A 1 387 ? -10.979 0.047 0.890 1.00 90.44 387 TRP A C 1
ATOM 3154 O O . TRP A 1 387 ? -10.579 1.182 0.647 1.00 90.44 387 TRP A O 1
ATOM 3164 N N . ASP A 1 388 ? -12.196 -0.194 1.375 1.00 90.44 388 ASP A N 1
ATOM 3165 C CA . ASP A 1 388 ? -13.143 0.879 1.685 1.00 90.44 388 ASP A CA 1
ATOM 3166 C C . ASP A 1 388 ? -12.691 1.692 2.901 1.00 90.44 388 ASP A C 1
ATOM 3168 O O . ASP A 1 388 ? -12.791 2.914 2.877 1.00 90.44 388 ASP A O 1
ATOM 3172 N N . GLU A 1 389 ? -12.106 1.045 3.916 1.00 91.31 389 GLU A N 1
ATOM 3173 C CA . GLU A 1 389 ? -11.465 1.745 5.037 1.00 91.31 389 GLU A CA 1
ATOM 3174 C C . GLU A 1 389 ? -10.266 2.569 4.561 1.00 91.31 389 GLU A C 1
ATOM 3176 O O . GLU A 1 389 ? -10.146 3.741 4.906 1.00 91.31 389 GLU A O 1
ATOM 3181 N N . TRP A 1 390 ? -9.409 1.991 3.713 1.00 93.69 390 TRP A N 1
ATOM 3182 C CA . TRP A 1 390 ? -8.262 2.702 3.144 1.00 93.69 390 TRP A CA 1
ATOM 3183 C C . TRP A 1 390 ? -8.670 3.919 2.301 1.00 93.69 390 TRP A C 1
ATOM 3185 O O . TRP A 1 390 ? -7.956 4.917 2.298 1.00 93.69 390 TRP A O 1
ATOM 3195 N N . ARG A 1 391 ? -9.815 3.869 1.609 1.00 93.06 391 ARG A N 1
ATOM 3196 C CA . ARG A 1 391 ? -10.334 4.949 0.748 1.00 93.06 391 ARG A CA 1
ATOM 3197 C C . ARG A 1 391 ? -10.931 6.133 1.508 1.00 93.06 391 ARG A C 1
ATOM 3199 O O . ARG A 1 391 ? -11.215 7.152 0.879 1.00 93.06 391 ARG A O 1
ATOM 3206 N N . LYS A 1 392 ? -11.147 6.020 2.821 1.00 93.69 392 LYS A N 1
ATOM 3207 C CA . LYS A 1 392 ? -11.751 7.100 3.609 1.00 93.69 392 LYS A CA 1
ATOM 3208 C C . LYS A 1 392 ? -10.901 8.381 3.543 1.00 93.69 392 LYS A C 1
ATOM 3210 O O . LYS A 1 392 ? -9.677 8.292 3.690 1.00 93.69 392 LYS A O 1
ATOM 3215 N N . PRO A 1 393 ? -11.503 9.571 3.340 1.00 95.38 393 PRO A N 1
ATOM 3216 C CA . PRO A 1 393 ? -10.760 10.829 3.226 1.00 95.38 393 PRO A CA 1
ATOM 3217 C C . PRO A 1 393 ? -9.821 11.103 4.406 1.00 95.38 393 PRO A C 1
ATOM 3219 O O . PRO A 1 393 ? -8.684 11.521 4.205 1.00 95.38 393 PRO A O 1
ATOM 3222 N N . GLU A 1 394 ? -10.263 10.820 5.627 1.00 94.81 394 GLU A N 1
ATOM 3223 C CA . GLU A 1 394 ? -9.484 10.977 6.854 1.00 94.81 394 GLU A CA 1
ATOM 3224 C C . GLU A 1 394 ? -8.260 10.046 6.901 1.00 94.81 394 GLU A C 1
ATOM 3226 O O . GLU A 1 394 ? -7.190 10.453 7.346 1.00 94.81 394 GLU A O 1
ATOM 3231 N N . VAL A 1 395 ? -8.356 8.833 6.343 1.00 96.38 395 VAL A N 1
ATOM 3232 C CA . VAL A 1 395 ? -7.208 7.923 6.201 1.00 96.38 395 VAL A CA 1
ATOM 3233 C C . VAL A 1 395 ? -6.207 8.484 5.193 1.00 96.38 395 VAL A C 1
ATOM 3235 O O . VAL A 1 395 ? -5.010 8.528 5.474 1.00 96.38 395 VAL A O 1
ATOM 3238 N N . GLN A 1 396 ? -6.681 8.972 4.045 1.00 96.81 396 GLN A N 1
ATOM 3239 C CA . GLN A 1 396 ? -5.817 9.567 3.020 1.00 96.81 396 GLN A CA 1
ATOM 3240 C C . GLN A 1 396 ? -5.097 10.829 3.529 1.00 96.81 396 GLN A C 1
ATOM 3242 O O . GLN A 1 396 ? -3.928 11.036 3.206 1.00 96.81 396 GLN A O 1
ATOM 3247 N N . GLN A 1 397 ? -5.737 11.629 4.390 1.00 96.94 397 GLN A N 1
ATOM 3248 C CA . GLN A 1 397 ? -5.095 12.769 5.060 1.00 96.94 397 GLN A CA 1
ATOM 3249 C C . GLN A 1 397 ? -3.931 12.332 5.960 1.00 96.94 397 GLN A C 1
ATOM 3251 O O . GLN A 1 397 ? -2.868 12.950 5.936 1.00 96.94 397 GLN A O 1
ATOM 3256 N N . VAL A 1 398 ? -4.086 11.239 6.713 1.00 97.81 398 VAL A N 1
ATOM 3257 C CA . VAL A 1 398 ? -2.998 10.702 7.545 1.00 97.81 398 VAL A CA 1
ATOM 3258 C C . VAL A 1 398 ? -1.847 10.158 6.690 1.00 97.81 398 VAL A C 1
ATOM 3260 O O . VAL A 1 398 ? -0.681 10.342 7.046 1.00 97.81 398 VAL A O 1
ATOM 3263 N N . ILE A 1 399 ? -2.140 9.536 5.541 1.00 97.75 399 ILE A N 1
ATOM 3264 C CA . ILE A 1 399 ? -1.103 9.113 4.583 1.00 97.75 399 ILE A CA 1
ATOM 3265 C C . ILE A 1 399 ? -0.319 10.328 4.069 1.00 97.75 399 ILE A C 1
ATOM 3267 O O . ILE A 1 399 ? 0.908 10.274 3.987 1.00 97.75 399 ILE A O 1
ATOM 3271 N N . GLN A 1 400 ? -0.994 11.440 3.780 1.00 97.12 400 GLN A N 1
ATOM 3272 C CA . GLN A 1 400 ? -0.330 12.673 3.363 1.00 97.12 400 GLN A CA 1
ATOM 3273 C C . GLN A 1 400 ? 0.560 13.255 4.476 1.00 97.12 400 GLN A C 1
ATOM 3275 O O . GLN A 1 400 ? 1.704 13.616 4.204 1.00 97.12 400 GLN A O 1
ATOM 3280 N N . LEU A 1 401 ? 0.106 13.245 5.736 1.00 97.44 401 LEU A N 1
ATOM 3281 C CA . LEU A 1 401 ? 0.953 13.605 6.884 1.00 97.44 401 LEU A CA 1
ATOM 3282 C C . LEU A 1 401 ? 2.203 12.715 6.980 1.00 97.44 401 LEU A C 1
ATOM 3284 O O . LEU A 1 401 ? 3.297 13.207 7.253 1.00 97.44 401 LEU A O 1
ATOM 3288 N N . MET A 1 402 ? 2.062 11.404 6.747 1.00 98.00 402 MET A N 1
ATOM 3289 C CA . MET A 1 402 ? 3.197 10.474 6.725 1.00 98.00 402 MET A CA 1
ATOM 3290 C C . MET A 1 402 ? 4.211 10.858 5.643 1.00 98.00 402 MET A C 1
ATOM 3292 O O . MET A 1 402 ? 5.415 10.843 5.899 1.00 98.00 402 MET A O 1
ATOM 3296 N N . VAL A 1 403 ? 3.734 11.197 4.441 1.00 97.00 403 VAL A N 1
ATOM 3297 C CA . VAL A 1 403 ? 4.580 11.646 3.328 1.00 97.00 403 VAL A CA 1
ATOM 3298 C C . VAL A 1 403 ? 5.319 12.922 3.711 1.00 97.00 403 VAL A C 1
ATOM 3300 O O . VAL A 1 403 ? 6.544 12.938 3.664 1.00 97.00 403 VAL A O 1
ATOM 3303 N N . GLU A 1 404 ? 4.610 13.961 4.147 1.00 95.75 404 GLU A N 1
ATOM 3304 C CA . GLU A 1 404 ? 5.210 15.248 4.528 1.00 95.75 404 GLU A CA 1
ATOM 3305 C C . GLU A 1 404 ? 6.298 15.091 5.590 1.00 95.75 404 GLU A C 1
ATOM 3307 O O . GLU A 1 404 ? 7.328 15.765 5.554 1.00 95.75 404 GLU A O 1
ATOM 3312 N N . ARG A 1 405 ? 6.081 14.159 6.517 1.00 95.12 405 ARG A N 1
ATOM 3313 C CA . ARG A 1 405 ? 6.968 13.932 7.645 1.00 95.12 405 ARG A CA 1
ATOM 3314 C C . ARG A 1 405 ? 8.180 13.063 7.315 1.00 95.12 405 ARG A C 1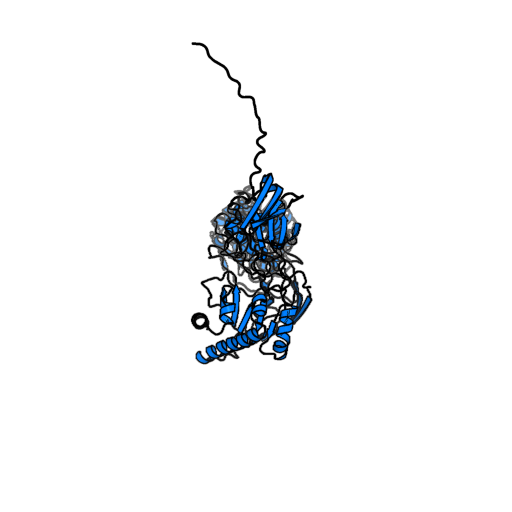
ATOM 3316 O O . ARG A 1 405 ? 9.282 13.359 7.774 1.00 95.12 405 ARG A O 1
ATOM 3323 N N . PHE A 1 406 ? 7.982 11.965 6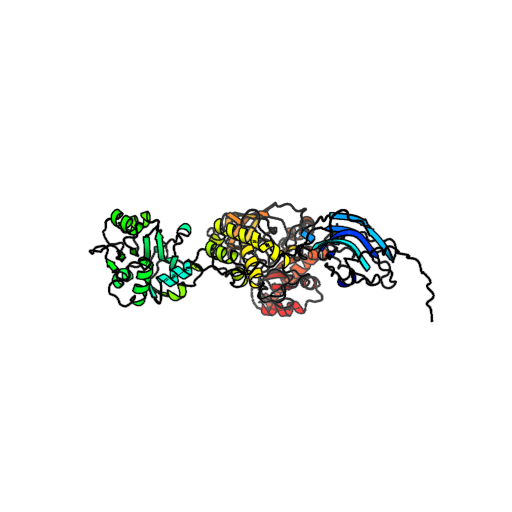.588 1.00 96.06 406 PHE A N 1
ATOM 3324 C CA . PHE A 1 406 ? 9.000 10.921 6.441 1.00 96.06 406 PHE A CA 1
ATOM 3325 C C . PHE A 1 406 ? 9.596 10.822 5.037 1.00 96.06 406 PHE A C 1
ATOM 3327 O O . PHE A 1 406 ? 10.702 10.298 4.914 1.00 96.06 406 PHE A O 1
ATOM 3334 N N . ASP A 1 407 ? 8.936 11.335 3.991 1.00 93.31 407 ASP A N 1
ATOM 3335 C CA . ASP A 1 407 ? 9.399 11.196 2.601 1.00 93.31 407 ASP A CA 1
ATOM 3336 C C . ASP A 1 407 ? 10.854 11.662 2.404 1.00 93.31 407 ASP A C 1
ATOM 3338 O O . ASP A 1 407 ? 11.630 10.860 1.887 1.00 93.31 407 ASP A O 1
ATOM 3342 N N . PRO A 1 408 ? 11.312 12.837 2.895 1.00 90.38 408 PRO A N 1
ATOM 3343 C CA . PRO A 1 408 ? 12.698 13.267 2.688 1.00 90.38 408 PRO A CA 1
ATOM 3344 C C . PRO A 1 408 ? 13.739 12.244 3.167 1.00 90.38 408 PRO A C 1
ATOM 3346 O O . PRO A 1 408 ? 14.701 11.954 2.453 1.00 90.38 408 PRO A O 1
ATOM 3349 N N . PHE A 1 409 ? 13.526 11.656 4.349 1.00 93.69 409 PHE A N 1
ATOM 3350 C CA . PHE A 1 409 ? 14.400 10.618 4.893 1.00 93.69 409 PHE A CA 1
ATOM 3351 C C . PHE A 1 409 ? 14.230 9.285 4.154 1.00 93.69 409 PHE A C 1
ATOM 3353 O O . PHE A 1 409 ? 15.220 8.656 3.787 1.00 93.69 409 PHE A O 1
ATOM 3360 N N . MET A 1 410 ? 12.995 8.883 3.843 1.00 94.25 410 MET A N 1
ATOM 3361 C CA . MET A 1 410 ? 12.710 7.643 3.109 1.00 94.25 410 MET A CA 1
ATOM 3362 C C . MET A 1 410 ? 13.320 7.637 1.707 1.00 94.25 410 MET A C 1
ATOM 3364 O O . MET A 1 410 ? 13.821 6.606 1.266 1.00 94.25 410 MET A O 1
ATOM 3368 N N . ARG A 1 411 ? 13.332 8.782 1.011 1.00 89.75 411 ARG A N 1
ATOM 3369 C CA . ARG A 1 411 ? 14.016 8.928 -0.282 1.00 89.75 411 ARG A CA 1
ATOM 3370 C C . ARG A 1 411 ? 15.529 8.824 -0.144 1.00 89.75 411 ARG A C 1
ATOM 3372 O O . ARG A 1 411 ? 16.175 8.278 -1.035 1.00 89.75 411 ARG A O 1
ATOM 3379 N N . HIS A 1 412 ? 16.088 9.344 0.949 1.00 88.38 412 HIS A N 1
ATOM 3380 C CA . HIS A 1 412 ? 17.521 9.282 1.224 1.00 88.38 412 HIS A CA 1
ATOM 3381 C C . HIS A 1 412 ? 18.010 7.838 1.404 1.00 88.38 412 HIS A C 1
ATOM 3383 O O . HIS A 1 412 ? 19.027 7.471 0.818 1.00 88.38 412 HIS A O 1
ATOM 3389 N N . ILE A 1 413 ? 17.259 7.013 2.139 1.00 91.75 413 ILE A N 1
ATOM 3390 C CA . ILE A 1 413 ? 17.613 5.609 2.420 1.00 91.75 413 ILE A CA 1
ATOM 3391 C C . ILE A 1 413 ? 16.950 4.599 1.471 1.00 91.75 413 ILE A C 1
ATOM 3393 O O . ILE A 1 413 ? 16.951 3.398 1.742 1.00 91.75 413 ILE A O 1
ATOM 3397 N N . ALA A 1 414 ? 16.342 5.070 0.380 1.00 89.94 414 ALA A N 1
ATOM 3398 C CA . ALA A 1 414 ? 15.545 4.235 -0.507 1.00 89.94 414 ALA A CA 1
ATOM 3399 C C . ALA A 1 414 ? 16.378 3.102 -1.135 1.00 89.94 414 ALA A C 1
ATOM 3401 O O . ALA A 1 414 ? 17.443 3.378 -1.690 1.00 89.94 414 ALA A O 1
ATOM 3402 N N . PRO A 1 415 ? 15.888 1.851 -1.135 1.00 90.25 415 PRO A N 1
ATOM 3403 C CA . PRO A 1 415 ? 16.560 0.760 -1.828 1.00 90.25 415 PRO A CA 1
ATOM 3404 C C . PRO A 1 415 ? 16.552 0.967 -3.347 1.00 90.25 415 PRO A C 1
ATOM 3406 O O . PRO A 1 415 ? 15.496 1.169 -3.953 1.00 90.25 415 PRO A O 1
ATOM 3409 N N . CYS A 1 416 ? 17.719 0.834 -3.973 1.00 84.81 416 CYS A N 1
ATOM 3410 C CA . CYS A 1 416 ? 17.857 0.634 -5.415 1.00 84.81 416 CYS A CA 1
ATOM 3411 C C . CYS A 1 416 ? 19.068 -0.266 -5.722 1.00 84.81 416 CYS A C 1
ATOM 3413 O O . CYS A 1 416 ? 19.887 -0.540 -4.847 1.00 84.81 416 CYS A O 1
ATOM 3415 N N . HIS A 1 417 ? 19.221 -0.736 -6.959 1.00 76.88 417 HIS A N 1
ATOM 3416 C CA . HIS A 1 417 ? 20.304 -1.660 -7.330 1.00 76.88 417 HIS A CA 1
ATOM 3417 C C . HIS A 1 417 ? 21.717 -1.058 -7.177 1.00 76.88 417 HIS A C 1
ATOM 3419 O O . HIS A 1 417 ? 22.640 -1.782 -6.811 1.00 76.88 417 HIS A O 1
ATOM 3425 N N . ILE A 1 418 ? 21.891 0.254 -7.398 1.00 74.94 418 ILE A N 1
ATOM 3426 C CA . ILE A 1 418 ? 23.167 0.976 -7.195 1.00 74.94 418 ILE A CA 1
ATOM 3427 C C . ILE A 1 418 ? 23.433 1.318 -5.726 1.00 74.94 418 ILE A C 1
ATOM 3429 O O . ILE A 1 418 ? 24.583 1.503 -5.332 1.00 74.94 418 ILE A O 1
ATOM 3433 N N . CYS A 1 419 ? 22.384 1.420 -4.910 1.00 82.00 419 CYS A N 1
ATOM 3434 C CA . CYS A 1 419 ? 22.470 1.693 -3.477 1.00 82.00 419 CYS A CA 1
ATOM 3435 C C . CYS A 1 419 ? 21.557 0.716 -2.726 1.00 82.00 419 CYS A C 1
ATOM 3437 O O . CYS A 1 419 ? 20.469 1.102 -2.291 1.00 82.00 419 CYS A O 1
ATOM 3439 N N . PRO A 1 420 ? 21.977 -0.559 -2.597 1.00 89.12 420 PRO A N 1
ATOM 3440 C CA . PRO A 1 420 ? 21.214 -1.551 -1.858 1.00 89.12 420 PRO A CA 1
ATOM 3441 C C . PRO A 1 420 ? 21.004 -1.102 -0.413 1.00 89.12 420 PRO A C 1
ATOM 3443 O O . PRO A 1 420 ? 21.968 -0.770 0.282 1.00 89.12 420 PRO A O 1
ATOM 3446 N N . TYR A 1 421 ? 19.762 -1.133 0.055 1.00 93.25 421 TYR A N 1
ATOM 3447 C CA . TYR A 1 421 ? 19.446 -0.876 1.453 1.00 93.25 421 TYR A CA 1
ATOM 3448 C C . TYR A 1 421 ? 19.822 -2.104 2.281 1.00 93.25 421 TYR A C 1
ATOM 3450 O O . TYR A 1 421 ? 19.292 -3.193 2.063 1.00 93.25 421 TYR A O 1
ATOM 3458 N N . ARG A 1 422 ? 20.744 -1.940 3.228 1.00 95.62 422 ARG A N 1
ATOM 3459 C CA . ARG A 1 422 ? 21.053 -2.976 4.218 1.00 95.62 422 ARG A CA 1
ATOM 3460 C C . ARG A 1 422 ? 20.109 -2.822 5.390 1.00 95.62 422 ARG A C 1
ATOM 3462 O O . ARG A 1 422 ? 19.919 -1.703 5.862 1.00 95.62 422 ARG A O 1
ATOM 3469 N N . LYS A 1 423 ? 19.538 -3.930 5.849 1.00 93.81 423 LYS A N 1
ATOM 3470 C CA . LYS A 1 423 ? 18.593 -3.887 6.960 1.00 93.81 423 LYS A CA 1
ATOM 3471 C C . LYS A 1 423 ? 19.243 -3.313 8.206 1.00 93.81 423 LYS A C 1
ATOM 3473 O O . LYS A 1 423 ? 20.303 -3.760 8.639 1.00 93.81 423 LYS A O 1
ATOM 3478 N N . ASP A 1 424 ? 18.549 -2.352 8.794 1.00 94.31 424 ASP A N 1
ATOM 3479 C CA . ASP A 1 424 ? 18.943 -1.704 10.030 1.00 94.31 424 ASP A CA 1
ATOM 3480 C C . ASP A 1 424 ? 17.736 -1.710 10.988 1.00 94.31 424 ASP A C 1
ATOM 3482 O O . ASP A 1 424 ? 16.666 -1.238 10.594 1.00 94.31 424 ASP A O 1
ATOM 3486 N N . PRO A 1 425 ? 17.873 -2.207 12.235 1.00 91.88 425 PRO A N 1
ATOM 3487 C CA . PRO A 1 425 ? 16.773 -2.271 13.208 1.00 91.88 425 PRO A CA 1
ATOM 3488 C C . PRO A 1 425 ? 16.113 -0.922 13.548 1.00 91.88 425 PRO A C 1
ATOM 3490 O O . PRO A 1 425 ? 15.049 -0.880 14.169 1.00 91.88 425 PRO A O 1
ATOM 3493 N N . HIS A 1 426 ? 16.749 0.197 13.202 1.00 94.12 426 HIS A N 1
ATOM 3494 C CA . HIS A 1 426 ? 16.209 1.539 13.378 1.00 94.12 426 HIS A CA 1
ATOM 3495 C C . HIS A 1 426 ? 15.398 2.025 12.171 1.00 94.12 426 HIS A C 1
ATOM 3497 O O . HIS A 1 426 ? 14.713 3.041 12.285 1.00 94.12 426 HIS A O 1
ATOM 3503 N N . THR A 1 427 ? 15.446 1.342 11.024 1.00 96.00 427 THR A N 1
ATOM 3504 C CA . THR A 1 427 ? 14.792 1.822 9.795 1.00 96.00 427 THR A CA 1
ATOM 3505 C C . THR A 1 427 ? 14.070 0.750 8.976 1.00 96.00 427 THR A C 1
ATOM 3507 O O . THR A 1 427 ? 13.197 1.113 8.193 1.00 96.00 427 THR A O 1
ATOM 3510 N N . ASP A 1 428 ? 14.335 -0.544 9.156 1.00 95.44 428 ASP A N 1
ATOM 3511 C CA . ASP A 1 428 ? 13.825 -1.608 8.276 1.00 95.44 428 ASP A CA 1
ATOM 3512 C C . ASP A 1 428 ? 12.290 -1.691 8.257 1.00 95.44 428 ASP A C 1
ATOM 3514 O O . ASP A 1 428 ? 11.651 -1.649 7.202 1.00 95.44 428 ASP A O 1
ATOM 3518 N N . THR A 1 429 ? 11.684 -1.703 9.439 1.00 96.56 429 THR A N 1
ATOM 3519 C CA . THR A 1 429 ? 10.238 -1.718 9.648 1.00 96.56 429 THR A CA 1
ATOM 3520 C C . THR A 1 429 ? 9.618 -0.406 9.186 1.00 96.56 429 THR A C 1
ATOM 3522 O O . THR A 1 429 ? 8.523 -0.412 8.631 1.00 96.56 429 THR A O 1
ATOM 3525 N N . ALA A 1 430 ? 10.326 0.716 9.346 1.00 97.06 430 ALA A N 1
ATOM 3526 C CA . ALA A 1 430 ? 9.868 2.019 8.879 1.00 97.06 430 ALA A CA 1
ATOM 3527 C C . ALA A 1 430 ? 9.808 2.072 7.342 1.00 97.06 430 ALA A C 1
ATOM 3529 O O . ALA A 1 430 ? 8.804 2.506 6.783 1.00 97.06 430 ALA A O 1
ATOM 3530 N N . VAL A 1 431 ? 10.840 1.573 6.653 1.00 96.00 431 VAL A N 1
ATOM 3531 C CA . VAL A 1 431 ? 10.876 1.477 5.185 1.00 96.00 431 VAL A CA 1
ATOM 3532 C C . VAL A 1 431 ? 9.771 0.548 4.677 1.00 96.00 431 VAL A C 1
ATOM 3534 O O . VAL A 1 431 ? 9.076 0.893 3.718 1.00 96.00 431 VAL A O 1
ATOM 3537 N N . TYR A 1 432 ? 9.553 -0.597 5.334 1.00 95.62 432 TYR A N 1
ATOM 3538 C CA . TYR A 1 432 ? 8.451 -1.504 5.000 1.00 95.62 432 TYR A CA 1
ATOM 3539 C C . TYR A 1 432 ? 7.079 -0.845 5.206 1.00 95.62 432 TYR A C 1
ATOM 3541 O O . TYR A 1 432 ? 6.258 -0.842 4.288 1.00 95.62 432 TYR A O 1
ATOM 3549 N N . ASN A 1 433 ? 6.838 -0.251 6.379 1.00 96.88 433 ASN A N 1
ATOM 3550 C CA . ASN A 1 433 ? 5.586 0.433 6.709 1.00 96.88 433 ASN A CA 1
ATOM 3551 C C . ASN A 1 433 ? 5.295 1.551 5.706 1.00 96.88 433 ASN A C 1
ATOM 3553 O O . ASN A 1 433 ? 4.197 1.620 5.155 1.00 96.88 433 ASN A O 1
ATOM 3557 N N . TYR A 1 434 ? 6.297 2.380 5.408 1.00 97.38 434 TYR A N 1
ATOM 3558 C CA . TYR A 1 434 ? 6.192 3.436 4.410 1.00 97.38 434 TYR A CA 1
ATOM 3559 C C . TYR A 1 434 ? 5.812 2.867 3.038 1.00 97.38 434 TYR A C 1
ATOM 3561 O O . TYR A 1 434 ? 4.869 3.343 2.407 1.00 97.38 434 TYR A O 1
ATOM 3569 N N . ASN A 1 435 ? 6.476 1.790 2.602 1.00 95.44 435 ASN A N 1
ATOM 3570 C CA . ASN A 1 435 ? 6.161 1.123 1.344 1.00 95.44 435 ASN A CA 1
ATOM 3571 C C . ASN A 1 435 ? 4.709 0.632 1.290 1.00 95.44 435 ASN A C 1
ATOM 3573 O O . ASN A 1 435 ? 4.021 0.972 0.329 1.00 95.44 435 ASN A O 1
ATOM 3577 N N . VAL A 1 436 ? 4.234 -0.132 2.279 1.00 94.81 436 VAL A N 1
ATOM 3578 C CA . VAL A 1 436 ? 2.879 -0.712 2.233 1.00 94.81 436 VAL A CA 1
ATOM 3579 C C . VAL A 1 436 ? 1.778 0.339 2.369 1.00 94.81 436 VAL A C 1
ATOM 3581 O O . VAL A 1 436 ? 0.743 0.205 1.721 1.00 94.81 436 VAL A O 1
ATOM 3584 N N . ILE A 1 437 ? 2.006 1.411 3.136 1.00 96.56 437 ILE A N 1
ATOM 3585 C CA . ILE A 1 437 ? 1.044 2.513 3.272 1.00 96.56 437 ILE A CA 1
ATOM 3586 C C . ILE A 1 437 ? 0.932 3.294 1.955 1.00 96.56 437 ILE A C 1
ATOM 3588 O O . ILE A 1 437 ? -0.178 3.587 1.511 1.00 96.56 437 ILE A O 1
ATOM 3592 N N . LEU A 1 438 ? 2.047 3.573 1.263 1.00 95.88 438 LEU A N 1
ATOM 3593 C CA . LEU A 1 438 ? 1.997 4.257 -0.036 1.00 95.88 438 LEU A CA 1
ATOM 3594 C C . LEU A 1 438 ? 1.203 3.474 -1.095 1.00 95.88 438 LEU A C 1
ATOM 3596 O O . LEU A 1 438 ? 0.586 4.093 -1.964 1.00 95.88 438 LEU A O 1
ATOM 3600 N N . LEU A 1 439 ? 1.167 2.137 -1.024 1.00 94.38 439 LEU A N 1
ATOM 3601 C CA . LEU A 1 439 ? 0.371 1.287 -1.929 1.00 94.38 439 LEU A CA 1
ATOM 3602 C C . LEU A 1 439 ? -1.148 1.455 -1.759 1.00 94.38 439 LEU A C 1
ATOM 3604 O O . LEU A 1 439 ? -1.908 0.885 -2.545 1.00 94.38 439 LEU A O 1
ATOM 3608 N N . ARG A 1 440 ? -1.594 2.193 -0.736 1.00 94.75 440 ARG A N 1
ATOM 3609 C CA . ARG A 1 440 ? -3.005 2.415 -0.387 1.00 94.75 440 ARG A CA 1
ATOM 3610 C C . ARG A 1 440 ? -3.484 3.839 -0.692 1.00 94.75 440 ARG A C 1
ATOM 3612 O O . ARG A 1 440 ? -4.600 4.205 -0.330 1.00 94.75 440 ARG A O 1
ATOM 3619 N N . GLN A 1 441 ? -2.661 4.637 -1.370 1.00 93.75 441 GLN A N 1
ATOM 3620 C CA . GLN A 1 441 ? -3.032 5.977 -1.818 1.00 93.75 441 GLN A CA 1
ATOM 3621 C C . GLN A 1 441 ? -4.107 5.940 -2.912 1.00 93.75 441 GLN A C 1
ATOM 3623 O O . GLN A 1 441 ? -4.164 5.036 -3.749 1.00 93.75 441 GLN A O 1
ATOM 3628 N N . THR A 1 442 ? -4.946 6.968 -2.926 1.00 92.00 442 THR A N 1
ATOM 3629 C CA . THR A 1 442 ? -6.013 7.170 -3.910 1.00 92.00 442 THR A CA 1
ATOM 3630 C C . THR A 1 442 ? -6.018 8.619 -4.395 1.00 92.00 442 THR A C 1
ATOM 3632 O O . THR A 1 442 ? -5.341 9.465 -3.819 1.00 92.00 442 THR A O 1
ATOM 3635 N N . GLY A 1 443 ? -6.758 8.905 -5.468 1.00 89.75 443 GLY A N 1
ATOM 3636 C CA . GLY A 1 443 ? -6.843 10.240 -6.066 1.00 89.75 443 GLY A CA 1
ATOM 3637 C C . GLY A 1 443 ? -6.223 10.327 -7.460 1.00 89.75 443 GLY A C 1
ATOM 3638 O O . GLY A 1 443 ? -5.846 9.319 -8.061 1.00 89.75 443 GLY A O 1
ATOM 3639 N N . GLU A 1 444 ? -6.164 11.546 -8.000 1.00 92.94 444 GLU A N 1
ATOM 3640 C CA . GLU A 1 444 ? -5.612 11.836 -9.334 1.00 92.94 444 GLU A CA 1
ATOM 3641 C C . GLU A 1 444 ? -4.085 11.752 -9.381 1.00 92.94 444 GLU A C 1
ATOM 3643 O O . GLU A 1 444 ? -3.509 11.450 -10.427 1.00 92.94 444 GLU A O 1
ATOM 3648 N N . THR A 1 445 ? -3.428 11.993 -8.250 1.00 94.88 445 THR A N 1
ATOM 3649 C CA . THR A 1 445 ? -1.981 11.886 -8.073 1.00 94.88 445 THR A CA 1
ATOM 3650 C C . THR A 1 445 ? -1.672 11.268 -6.716 1.00 94.88 445 THR A C 1
ATOM 3652 O O . THR A 1 445 ? -2.501 11.283 -5.807 1.00 94.88 445 THR A O 1
ATOM 3655 N N . CYS A 1 446 ? -0.482 10.691 -6.582 1.00 95.25 446 CYS A N 1
ATOM 3656 C CA . CYS A 1 446 ? 0.003 10.146 -5.321 1.00 95.25 446 CYS A CA 1
ATOM 3657 C C . CYS A 1 446 ? 1.529 10.164 -5.255 1.00 95.25 446 CYS A C 1
ATOM 3659 O O . CYS A 1 446 ? 2.224 10.296 -6.266 1.00 95.25 446 CYS A O 1
ATOM 3661 N N . THR A 1 447 ? 2.062 9.987 -4.051 1.00 94.75 447 THR A N 1
ATOM 3662 C CA . THR A 1 447 ? 3.502 9.900 -3.824 1.00 94.75 447 THR A CA 1
ATOM 3663 C C . THR A 1 447 ? 4.037 8.589 -4.382 1.00 94.75 447 THR A C 1
ATOM 3665 O O . THR A 1 447 ? 3.615 7.506 -3.974 1.00 94.75 447 THR A O 1
ATOM 3668 N N . THR A 1 448 ? 4.980 8.678 -5.318 1.00 92.44 448 THR A N 1
ATOM 3669 C CA . THR A 1 448 ? 5.643 7.513 -5.917 1.00 92.44 448 THR A CA 1
ATOM 3670 C C . THR A 1 448 ? 6.455 6.736 -4.882 1.00 92.44 448 THR A C 1
ATOM 3672 O O . THR A 1 448 ? 7.059 7.361 -4.006 1.00 92.44 448 THR A O 1
ATOM 3675 N N . LEU A 1 449 ? 6.585 5.411 -5.031 1.00 91.50 449 LEU A N 1
ATOM 3676 C CA . LEU A 1 449 ? 7.476 4.646 -4.151 1.00 91.50 449 LEU A CA 1
ATOM 3677 C C . LEU A 1 449 ? 8.922 5.144 -4.262 1.00 91.50 449 LEU A C 1
ATOM 3679 O O . LEU A 1 449 ? 9.374 5.524 -5.353 1.00 91.50 449 LEU A O 1
ATOM 3683 N N . PRO A 1 450 ? 9.681 5.085 -3.159 1.00 88.38 450 PRO A N 1
ATOM 3684 C CA . PRO A 1 450 ? 11.083 5.396 -3.242 1.00 88.38 450 PRO A CA 1
ATOM 3685 C C . PRO A 1 450 ? 11.915 4.438 -4.086 1.00 88.38 450 PRO A C 1
ATOM 3687 O O . PRO A 1 450 ? 11.621 3.252 -4.159 1.00 88.38 450 PRO A O 1
ATOM 3690 N N . GLY A 1 451 ? 12.938 4.966 -4.766 1.00 80.19 451 GLY A N 1
ATOM 3691 C CA . GLY A 1 451 ? 13.884 4.159 -5.550 1.00 80.19 451 GLY A CA 1
ATOM 3692 C C . GLY A 1 451 ? 13.373 3.606 -6.892 1.00 80.19 451 GLY A C 1
ATOM 3693 O O . GLY A 1 451 ? 14.101 2.876 -7.559 1.00 80.19 451 GLY A O 1
ATOM 3694 N N . LEU A 1 452 ? 12.162 3.963 -7.342 1.00 75.44 452 LEU A N 1
ATOM 3695 C CA . LEU A 1 452 ? 11.554 3.407 -8.569 1.00 75.44 452 LEU A CA 1
ATOM 3696 C C . LEU A 1 452 ? 12.318 3.673 -9.863 1.00 75.44 452 LEU A C 1
ATOM 3698 O O . LEU A 1 452 ? 12.225 2.885 -10.801 1.00 75.44 452 LEU A O 1
ATOM 3702 N N . TYR A 1 453 ? 13.027 4.797 -9.945 1.00 58.78 453 TYR A N 1
ATOM 3703 C CA . TYR A 1 453 ? 13.511 5.312 -11.223 1.00 58.78 453 TYR A CA 1
ATOM 3704 C C . TYR A 1 453 ? 14.618 4.443 -11.846 1.00 58.78 453 TYR A C 1
ATOM 3706 O O . TYR A 1 453 ? 14.824 4.495 -13.053 1.00 58.78 453 TYR A O 1
ATOM 3714 N N . TYR A 1 454 ? 15.285 3.598 -11.054 1.00 53.06 454 TYR A N 1
ATOM 3715 C CA . TYR A 1 454 ? 16.278 2.654 -11.573 1.00 53.06 454 TYR A CA 1
ATOM 3716 C C . TYR A 1 454 ? 15.738 1.252 -11.878 1.00 53.06 454 TYR A C 1
ATOM 3718 O O . TYR A 1 454 ? 16.322 0.544 -12.690 1.00 53.06 454 TYR A O 1
ATOM 3726 N N . ASN A 1 455 ? 14.567 0.896 -11.346 1.00 52.84 455 ASN A N 1
ATOM 3727 C CA . ASN A 1 455 ? 13.831 -0.322 -11.718 1.00 52.84 455 ASN A CA 1
ATOM 3728 C C . ASN A 1 455 ? 12.739 -0.003 -12.757 1.00 52.84 455 ASN A C 1
ATOM 3730 O O . ASN A 1 455 ? 11.665 -0.593 -12.742 1.00 52.84 455 ASN A O 1
ATOM 3734 N N . SER A 1 456 ? 13.016 1.013 -13.580 1.00 57.97 456 SER A N 1
ATOM 3735 C CA . SER A 1 456 ? 12.131 2.045 -14.131 1.00 57.97 456 SER A CA 1
ATOM 3736 C C . SER A 1 456 ? 10.739 1.612 -14.602 1.00 57.97 456 SER A C 1
ATOM 3738 O O . SER A 1 456 ? 10.471 1.634 -15.792 1.00 57.97 456 SER A O 1
ATOM 3740 N N . LEU A 1 457 ? 9.798 1.390 -13.681 1.00 70.88 457 LEU A N 1
ATOM 3741 C CA . LEU A 1 457 ? 8.364 1.206 -13.969 1.00 70.88 457 LEU A CA 1
ATOM 3742 C C . LEU A 1 457 ? 7.659 2.479 -14.504 1.00 70.88 457 LEU A C 1
ATOM 3744 O O . LEU A 1 457 ? 6.432 2.497 -14.623 1.00 70.88 457 LEU A O 1
ATOM 3748 N N . ASP A 1 458 ? 8.395 3.550 -14.801 1.00 80.38 458 ASP A N 1
ATOM 3749 C CA . ASP A 1 458 ? 7.849 4.836 -15.242 1.00 80.38 458 ASP A CA 1
ATOM 3750 C C . ASP A 1 458 ? 7.552 4.868 -16.751 1.00 80.38 458 ASP A C 1
ATOM 3752 O O . ASP A 1 458 ? 7.870 3.947 -17.508 1.00 80.38 458 ASP A O 1
ATOM 3756 N N . VAL A 1 459 ? 6.902 5.945 -17.182 1.00 84.69 459 VAL A N 1
ATOM 3757 C CA . VAL A 1 459 ? 6.537 6.216 -18.567 1.00 84.69 459 VAL A CA 1
ATOM 3758 C C . VAL A 1 459 ? 7.294 7.443 -19.066 1.00 84.69 459 VAL A C 1
ATOM 3760 O O . VAL A 1 459 ? 7.303 8.490 -18.413 1.00 84.69 459 VAL A O 1
ATOM 3763 N N . ALA A 1 460 ? 7.885 7.338 -20.256 1.00 80.12 460 ALA A N 1
ATOM 3764 C CA . ALA A 1 460 ? 8.646 8.409 -20.883 1.00 80.12 460 ALA A CA 1
ATOM 3765 C C . ALA A 1 460 ? 7.830 9.719 -20.964 1.00 80.12 460 ALA A C 1
ATOM 3767 O O . ALA A 1 460 ? 6.656 9.685 -21.351 1.00 80.12 460 ALA A O 1
ATOM 3768 N N . PRO A 1 461 ? 8.441 10.890 -20.687 1.00 76.56 461 PRO A N 1
ATOM 3769 C CA . PRO A 1 461 ? 7.742 12.182 -20.680 1.00 76.56 461 PRO A CA 1
ATOM 3770 C C . PRO A 1 461 ? 7.036 12.550 -21.993 1.00 76.56 461 PRO A C 1
ATOM 3772 O O . PRO A 1 461 ? 6.125 13.373 -21.999 1.00 76.56 461 PRO A O 1
ATOM 3775 N N . THR A 1 462 ? 7.457 11.960 -23.114 1.00 78.12 462 THR A N 1
ATOM 3776 C CA . THR A 1 462 ? 6.890 12.196 -24.448 1.00 78.12 462 THR A CA 1
ATOM 3777 C C . THR A 1 462 ? 5.573 11.459 -24.692 1.00 78.12 462 THR A C 1
ATOM 3779 O O . THR A 1 462 ? 4.838 11.811 -25.618 1.00 78.12 462 THR A O 1
ATOM 3782 N N . MET A 1 463 ? 5.249 10.446 -23.884 1.00 85.94 463 MET A N 1
ATOM 3783 C CA . MET A 1 463 ? 4.000 9.705 -24.017 1.00 85.94 463 MET A CA 1
ATOM 3784 C C . MET A 1 463 ? 2.840 10.468 -23.381 1.00 85.94 463 MET A C 1
ATOM 3786 O O . MET A 1 463 ? 2.984 11.139 -22.359 1.00 85.94 463 MET A O 1
ATOM 3790 N N . LYS A 1 464 ? 1.653 10.332 -23.977 1.00 91.56 464 LYS A N 1
ATOM 3791 C CA . LYS A 1 464 ? 0.421 10.962 -23.491 1.00 91.56 464 LYS A CA 1
ATOM 3792 C C . LYS A 1 464 ? -0.526 9.911 -22.908 1.00 91.56 464 LYS A C 1
ATOM 3794 O O . LYS A 1 464 ? -0.605 8.819 -23.477 1.00 91.56 464 LYS A O 1
ATOM 3799 N N . PRO A 1 465 ? -1.252 10.236 -21.824 1.00 96.12 465 PRO A N 1
ATOM 3800 C CA . PRO A 1 465 ? -2.296 9.361 -21.317 1.00 96.12 465 PRO A CA 1
ATOM 3801 C C . PRO A 1 465 ? -3.427 9.236 -22.346 1.00 96.12 465 PRO A C 1
ATOM 3803 O O . PRO A 1 465 ? -3.632 10.103 -23.200 1.00 96.12 465 PRO A O 1
ATOM 3806 N N . THR A 1 466 ? -4.161 8.135 -22.277 1.00 97.31 466 THR A N 1
ATOM 3807 C CA . THR A 1 466 ? -5.231 7.777 -23.203 1.00 97.31 466 THR A CA 1
ATOM 3808 C C . THR A 1 466 ? -6.333 6.990 -22.487 1.00 97.31 466 THR A C 1
ATOM 3810 O O . THR A 1 466 ? -6.267 6.755 -21.277 1.00 97.31 466 THR A O 1
ATOM 3813 N N . SER A 1 467 ? -7.362 6.598 -23.240 1.00 98.06 467 SER A N 1
ATOM 3814 C CA . SER A 1 467 ? -8.398 5.673 -22.790 1.00 98.06 467 SER A CA 1
ATOM 3815 C C . SER A 1 467 ? -8.312 4.369 -23.575 1.00 98.06 467 SER A C 1
ATOM 3817 O O . SER A 1 467 ? -8.143 4.372 -24.796 1.00 98.06 467 SER A O 1
ATOM 3819 N N . ILE A 1 468 ? -8.414 3.248 -22.866 1.00 97.94 468 ILE A N 1
ATOM 3820 C CA . ILE A 1 468 ? -8.323 1.900 -23.426 1.00 97.94 468 ILE A CA 1
ATOM 3821 C C . ILE A 1 468 ? -9.578 1.140 -23.024 1.00 97.94 468 ILE A C 1
ATOM 3823 O O . ILE A 1 468 ? -9.888 1.032 -21.843 1.00 97.94 468 ILE A O 1
ATOM 3827 N N . THR A 1 469 ? -10.289 0.591 -24.006 1.00 98.31 469 THR A N 1
ATOM 3828 C CA . THR A 1 469 ? -11.386 -0.353 -23.762 1.00 98.31 469 THR A CA 1
ATOM 3829 C C . THR A 1 469 ? -10.915 -1.749 -24.129 1.00 98.31 469 THR A C 1
ATOM 3831 O O . THR A 1 469 ? -10.434 -1.958 -25.242 1.00 98.31 469 THR A O 1
ATOM 3834 N N . THR A 1 470 ? -11.042 -2.695 -23.203 1.00 95.81 470 THR A N 1
ATOM 3835 C CA . THR A 1 470 ? -10.696 -4.101 -23.435 1.00 95.81 470 THR A CA 1
ATOM 3836 C C . THR A 1 470 ? -11.853 -5.005 -23.039 1.00 95.81 470 THR A C 1
ATOM 3838 O O . THR A 1 470 ? -12.567 -4.719 -22.078 1.00 95.81 470 THR A O 1
ATOM 3841 N N . SER A 1 471 ? -12.041 -6.082 -23.799 1.00 96.94 471 SER A N 1
ATOM 3842 C CA . SER A 1 471 ? -13.007 -7.138 -23.499 1.00 96.94 471 SER A CA 1
ATOM 3843 C C . SER A 1 471 ? -12.245 -8.422 -23.216 1.00 96.94 471 SER A C 1
ATOM 3845 O O . SER A 1 471 ? -11.428 -8.848 -24.032 1.00 96.94 471 SER A O 1
ATOM 3847 N N . ILE A 1 472 ? -12.495 -9.019 -22.056 1.00 95.50 472 ILE A N 1
ATOM 3848 C CA . ILE A 1 472 ? -11.804 -10.208 -21.568 1.00 95.50 472 ILE A CA 1
ATOM 3849 C C . ILE A 1 472 ? -12.844 -11.294 -21.294 1.00 95.50 472 ILE A C 1
ATOM 3851 O O . ILE A 1 472 ? -13.827 -11.073 -20.587 1.00 95.50 472 ILE A O 1
ATOM 3855 N N . HIS A 1 473 ? -12.593 -12.476 -21.855 1.00 94.69 473 HIS A N 1
ATOM 3856 C CA . HIS A 1 473 ? -13.241 -13.725 -21.474 1.00 94.69 473 HIS A CA 1
ATOM 3857 C C . HIS A 1 473 ? -12.260 -14.510 -20.604 1.00 94.69 473 HIS A C 1
ATOM 3859 O O . HIS A 1 473 ? -11.147 -14.792 -21.048 1.00 94.69 473 HIS A O 1
ATOM 3865 N N . ALA A 1 474 ? -12.663 -14.847 -19.381 1.00 94.12 474 ALA A N 1
ATOM 3866 C CA . ALA A 1 474 ? -11.878 -15.635 -18.443 1.00 94.12 474 ALA A CA 1
ATOM 3867 C C . ALA A 1 474 ? -12.338 -17.104 -18.469 1.00 94.12 474 ALA A C 1
ATOM 3869 O O . ALA A 1 474 ? -13.225 -17.474 -17.704 1.00 94.12 474 ALA A O 1
ATOM 3870 N N . PRO A 1 475 ? -11.778 -17.979 -19.324 1.00 90.75 475 PRO A N 1
ATOM 3871 C CA . PRO A 1 475 ? -12.181 -19.390 -19.367 1.00 90.75 475 PRO A CA 1
ATOM 3872 C C . PRO A 1 475 ? -11.740 -20.180 -18.121 1.00 90.75 475 PRO A C 1
ATOM 3874 O O . PRO A 1 475 ? -12.279 -21.245 -17.836 1.00 90.75 475 PRO A O 1
ATOM 3877 N N . PHE A 1 476 ? -10.781 -19.651 -17.361 1.00 90.44 476 PHE A N 1
ATOM 3878 C CA . PHE A 1 476 ? -10.251 -20.211 -16.119 1.00 90.44 476 PHE A CA 1
ATOM 3879 C C . PHE A 1 476 ? -10.043 -19.095 -15.087 1.00 90.44 476 PHE A C 1
ATOM 3881 O O . PHE A 1 476 ? -10.050 -17.916 -15.427 1.00 90.44 476 PHE A O 1
ATOM 3888 N N . HIS A 1 477 ? -9.836 -19.457 -13.821 1.00 91.56 477 HIS A N 1
ATOM 3889 C CA . HIS A 1 477 ? -9.436 -18.492 -12.797 1.00 91.56 477 HIS A CA 1
ATOM 3890 C C . HIS A 1 477 ? -7.963 -18.099 -12.993 1.00 91.56 477 HIS A C 1
ATOM 3892 O O . HIS A 1 477 ? -7.100 -18.975 -13.081 1.00 91.56 477 HIS A O 1
ATOM 3898 N N . SER A 1 478 ? -7.656 -16.800 -13.031 1.00 92.62 478 SER A N 1
ATOM 3899 C CA . SER A 1 478 ? -6.278 -16.294 -13.125 1.00 92.62 478 SER A CA 1
ATOM 3900 C C . SER A 1 478 ? -6.154 -14.878 -12.565 1.00 92.62 478 SER A C 1
ATOM 3902 O O . SER A 1 478 ? -7.111 -14.106 -12.577 1.00 92.62 478 SER A O 1
ATOM 3904 N N . SER A 1 479 ? -4.946 -14.535 -12.111 1.00 91.75 479 SER A N 1
ATOM 3905 C CA . SER A 1 479 ? -4.557 -13.197 -11.650 1.00 91.75 479 SER A CA 1
ATOM 3906 C C . SER A 1 479 ? -3.939 -12.305 -12.733 1.00 91.75 479 SER A C 1
ATOM 3908 O O . SER A 1 479 ? -3.572 -11.171 -12.425 1.00 91.75 479 SER A O 1
ATOM 3910 N N . PHE A 1 480 ? -3.776 -12.806 -13.962 1.00 95.12 480 PHE A N 1
ATOM 3911 C CA . PHE A 1 480 ? -2.938 -12.176 -14.989 1.00 95.12 480 PHE A CA 1
ATOM 3912 C C . PHE A 1 480 ? -3.632 -12.033 -16.345 1.00 95.12 480 PHE A C 1
ATOM 3914 O O . PHE A 1 480 ? -2.959 -12.088 -17.372 1.00 95.12 480 PHE A O 1
ATOM 3921 N N . PHE A 1 481 ? -4.951 -11.816 -16.389 1.00 95.88 481 PHE A N 1
ATOM 3922 C CA . PHE A 1 481 ? -5.598 -11.478 -17.659 1.00 95.88 481 PHE A CA 1
ATOM 3923 C C . PHE A 1 481 ? -5.094 -10.110 -18.135 1.00 95.88 481 PHE A C 1
ATOM 3925 O O . PHE A 1 481 ? -5.374 -9.104 -17.474 1.00 95.88 481 PHE A O 1
ATOM 3932 N N . PRO A 1 482 ? -4.325 -10.042 -19.238 1.00 95.12 482 PRO A N 1
ATOM 3933 C CA . PRO A 1 482 ? -3.675 -8.805 -19.626 1.00 95.12 482 PRO A CA 1
ATOM 3934 C C . PRO A 1 482 ? -4.684 -7.818 -20.186 1.00 95.12 482 PRO A C 1
ATOM 3936 O O . PRO A 1 482 ? -5.545 -8.158 -21.000 1.00 95.12 482 PRO A O 1
ATOM 3939 N N . THR A 1 483 ? -4.517 -6.562 -19.801 1.00 95.56 483 THR A N 1
ATOM 3940 C CA . THR A 1 483 ? -5.006 -5.446 -20.605 1.00 95.56 483 THR A CA 1
ATOM 3941 C C . THR A 1 483 ? -3.874 -4.964 -21.521 1.00 95.56 483 THR A C 1
ATOM 3943 O O . THR A 1 483 ? -2.761 -5.484 -21.474 1.00 95.56 483 THR A O 1
ATOM 3946 N N . THR A 1 484 ? -4.141 -3.969 -22.367 1.00 94.88 484 THR A N 1
ATOM 3947 C CA . THR A 1 484 ? -3.081 -3.238 -23.089 1.00 94.88 484 THR A CA 1
ATOM 3948 C C . THR A 1 484 ? -2.721 -1.919 -22.396 1.00 94.88 484 THR A C 1
ATOM 3950 O O . THR A 1 484 ? -2.150 -1.025 -23.026 1.00 94.88 484 THR A O 1
ATOM 3953 N N . ALA A 1 485 ? -3.153 -1.751 -21.142 1.00 97.50 485 ALA A N 1
ATOM 3954 C CA . ALA A 1 485 ? -3.050 -0.521 -20.376 1.00 97.50 485 ALA A CA 1
ATOM 3955 C C . ALA A 1 485 ? -1.937 -0.597 -19.329 1.00 97.50 485 ALA A C 1
ATOM 3957 O O . ALA A 1 485 ? -1.665 -1.638 -18.734 1.00 97.50 485 ALA A O 1
ATOM 3958 N N . TYR A 1 486 ? -1.306 0.545 -19.099 1.00 97.00 486 TYR A N 1
ATOM 3959 C CA . TYR A 1 486 ? -0.172 0.730 -18.213 1.00 97.00 486 TYR A CA 1
ATOM 3960 C C . TYR A 1 486 ? -0.465 1.895 -17.269 1.00 97.00 486 TYR A C 1
ATOM 3962 O O . TYR A 1 486 ? -0.818 2.991 -17.716 1.00 97.00 486 TYR A O 1
ATOM 3970 N N . ALA A 1 487 ? -0.317 1.665 -15.968 1.00 96.31 487 ALA A N 1
ATOM 3971 C CA . ALA A 1 487 ? -0.420 2.699 -14.950 1.00 96.31 487 ALA A CA 1
ATOM 3972 C C . ALA A 1 487 ? 0.92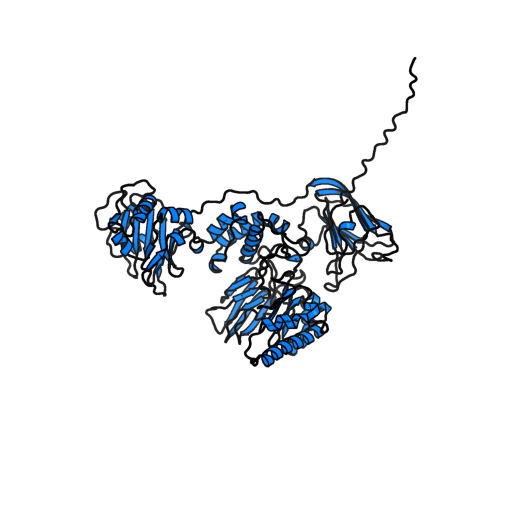6 3.419 -14.817 1.00 96.31 487 ALA A C 1
ATOM 3974 O O . ALA A 1 487 ? 1.958 2.775 -14.619 1.00 96.31 487 ALA A O 1
ATOM 3975 N N . LYS A 1 488 ? 0.925 4.751 -14.900 1.00 94.12 488 LYS A N 1
ATOM 3976 C CA . LYS A 1 488 ? 2.127 5.541 -14.629 1.00 94.12 488 LYS A CA 1
ATOM 3977 C C . LYS A 1 488 ? 2.308 5.707 -13.111 1.00 94.12 488 LYS A C 1
ATOM 3979 O O . LYS A 1 488 ? 1.327 6.024 -12.437 1.00 94.12 488 LYS A O 1
ATOM 3984 N N . PRO A 1 489 ? 3.520 5.516 -12.559 1.00 93.06 489 PRO A N 1
ATOM 3985 C CA . PRO A 1 489 ? 3.777 5.746 -11.142 1.00 93.06 489 PRO A CA 1
ATOM 3986 C C . PRO A 1 489 ? 3.376 7.167 -10.721 1.00 93.06 489 PRO A C 1
ATOM 3988 O O . PRO A 1 489 ? 3.731 8.140 -11.383 1.00 93.06 489 PRO A O 1
ATOM 3991 N N . GLY A 1 490 ? 2.643 7.293 -9.614 1.00 93.44 490 GLY A N 1
ATOM 3992 C CA . GLY A 1 490 ? 2.243 8.584 -9.043 1.00 93.44 490 GLY A CA 1
ATOM 3993 C C . GLY A 1 490 ? 1.091 9.294 -9.762 1.00 93.44 490 GLY A C 1
ATOM 3994 O O . GLY A 1 490 ? 0.673 10.363 -9.319 1.00 93.44 490 GLY A O 1
ATOM 3995 N N . GLN A 1 491 ? 0.550 8.707 -10.834 1.00 94.75 491 GLN A N 1
ATOM 3996 C CA . GLN A 1 491 ? -0.607 9.225 -11.562 1.00 94.75 491 GLN A CA 1
ATOM 3997 C C . GLN A 1 491 ? -1.791 8.263 -11.426 1.00 94.75 491 GLN A C 1
ATOM 3999 O O . GLN A 1 491 ? -1.681 7.060 -11.674 1.00 94.75 491 GLN A O 1
ATOM 4004 N N . GLY A 1 492 ? -2.933 8.804 -11.015 1.00 95.88 492 GLY A N 1
ATOM 4005 C CA . GLY A 1 492 ? -4.166 8.060 -10.826 1.00 95.88 492 GLY A CA 1
ATOM 4006 C C . GLY A 1 492 ? -4.846 7.718 -12.141 1.00 95.88 492 GLY A C 1
ATOM 4007 O O . GLY A 1 492 ? -4.888 8.540 -13.052 1.00 95.88 492 GLY A O 1
ATOM 4008 N N . PHE A 1 493 ? -5.426 6.527 -12.231 1.00 97.38 493 PHE A N 1
ATOM 4009 C CA . PHE A 1 493 ? -6.276 6.118 -13.345 1.00 97.38 493 PHE A CA 1
ATOM 4010 C C . PHE A 1 493 ? -7.643 5.673 -12.831 1.00 97.38 493 PHE A C 1
ATOM 4012 O O . PHE A 1 493 ? -7.792 5.275 -11.672 1.00 97.38 493 PHE A O 1
ATOM 4019 N N . SER A 1 494 ? -8.646 5.742 -13.699 1.00 97.31 494 SER A N 1
ATOM 4020 C CA . SER A 1 494 ? -10.008 5.315 -13.385 1.00 97.31 494 SER A CA 1
ATOM 4021 C C . SER A 1 494 ? -10.468 4.204 -14.313 1.00 97.31 494 SER A C 1
ATOM 4023 O O . SER A 1 494 ? -9.898 3.968 -15.384 1.00 97.31 494 SER A O 1
ATOM 4025 N N . TRP A 1 495 ? -11.502 3.493 -13.879 1.00 97.75 495 TRP A N 1
ATOM 4026 C CA . TRP A 1 495 ? -12.153 2.473 -14.679 1.00 97.75 495 TRP A CA 1
ATOM 4027 C C . TRP A 1 495 ? -13.670 2.592 -14.639 1.00 97.75 495 TRP A C 1
ATOM 4029 O O . TRP A 1 495 ? -14.263 3.054 -13.664 1.00 97.75 495 TRP A O 1
ATOM 4039 N N . THR A 1 496 ? -14.297 2.122 -15.712 1.00 98.38 496 THR A N 1
ATOM 4040 C CA . THR A 1 496 ? -15.741 1.912 -15.819 1.00 98.38 496 THR A CA 1
ATOM 4041 C C . THR A 1 496 ? -15.991 0.549 -16.451 1.00 98.38 496 THR A C 1
ATOM 4043 O O . THR A 1 496 ? -15.479 0.260 -17.535 1.00 98.38 496 THR A O 1
ATOM 4046 N N . ILE A 1 497 ? -16.788 -0.288 -15.793 1.00 98.12 497 ILE A N 1
ATOM 4047 C CA . ILE A 1 497 ? -17.276 -1.542 -16.365 1.00 98.12 497 ILE A CA 1
ATOM 4048 C C . ILE A 1 497 ? -18.435 -1.215 -17.298 1.00 98.12 497 ILE A C 1
ATOM 4050 O O . ILE A 1 497 ? -19.457 -0.687 -16.867 1.00 98.12 497 ILE A O 1
ATOM 4054 N N . LEU A 1 498 ? -18.248 -1.499 -18.584 1.00 98.12 498 LEU A N 1
ATOM 4055 C CA . LEU A 1 498 ? -19.260 -1.281 -19.614 1.00 98.12 498 LEU A CA 1
ATOM 4056 C C . LEU A 1 498 ? -20.220 -2.469 -19.680 1.00 98.12 498 LEU A C 1
ATOM 4058 O O . LEU A 1 498 ? -21.429 -2.285 -19.762 1.00 98.12 498 LEU A O 1
ATOM 4062 N N . GLU A 1 499 ? -19.674 -3.684 -19.603 1.00 97.50 499 GLU A N 1
ATOM 4063 C CA . GLU A 1 499 ? -20.433 -4.932 -19.645 1.00 97.50 499 GLU A CA 1
ATOM 4064 C C . GLU A 1 499 ? -19.789 -5.953 -18.704 1.00 97.50 499 GLU A C 1
ATOM 4066 O O . GLU A 1 499 ? -18.564 -6.049 -18.621 1.00 97.50 499 GLU A O 1
ATOM 4071 N N . THR A 1 500 ? -20.600 -6.729 -17.984 1.00 96.94 500 THR A N 1
ATOM 4072 C CA . THR A 1 500 ? -20.117 -7.867 -17.196 1.00 96.94 500 THR A CA 1
ATOM 4073 C C . THR A 1 500 ? -21.188 -8.940 -17.072 1.00 96.94 500 THR A C 1
ATOM 4075 O O . THR A 1 500 ? -22.372 -8.657 -16.910 1.00 96.94 500 THR A O 1
ATOM 4078 N N . SER A 1 501 ? -20.751 -10.191 -17.114 1.00 96.56 501 SER A N 1
ATOM 4079 C CA . SER A 1 501 ? -21.578 -11.360 -16.784 1.00 96.56 501 SER A CA 1
ATOM 4080 C C . SER A 1 501 ? -21.811 -11.536 -15.275 1.00 96.56 501 SER A C 1
ATOM 4082 O O . SER A 1 501 ? -22.712 -12.274 -14.889 1.00 96.56 501 SER A O 1
ATOM 4084 N N . HIS A 1 502 ? -21.013 -10.877 -14.426 1.00 93.56 502 HIS A N 1
ATOM 4085 C CA . HIS A 1 502 ? -21.015 -11.043 -12.967 1.00 93.56 502 HIS A CA 1
ATOM 4086 C C . HIS A 1 502 ? -21.007 -9.668 -12.268 1.00 93.56 502 HIS A C 1
ATOM 4088 O O . HIS A 1 502 ? -19.941 -9.170 -11.895 1.00 93.56 502 HIS A O 1
ATOM 4094 N N . PRO A 1 503 ? -22.181 -9.031 -12.089 1.00 90.62 503 PRO A N 1
ATOM 4095 C CA . PRO A 1 503 ? -22.292 -7.636 -11.645 1.00 90.62 503 PRO A CA 1
ATOM 4096 C C . PRO A 1 503 ? -22.028 -7.407 -10.149 1.00 90.62 503 PRO A C 1
ATOM 4098 O O . PRO A 1 503 ? -21.993 -6.262 -9.712 1.00 90.62 503 PRO A O 1
ATOM 4101 N N . ASN A 1 504 ? -21.849 -8.466 -9.352 1.00 91.31 504 ASN A N 1
ATOM 4102 C CA . ASN A 1 504 ? -21.510 -8.351 -7.929 1.00 91.31 504 ASN A CA 1
ATOM 4103 C C . ASN A 1 504 ? -20.000 -8.196 -7.671 1.00 91.31 504 ASN A C 1
ATOM 4105 O O . ASN A 1 504 ? -19.614 -7.975 -6.528 1.00 91.31 504 ASN A O 1
ATOM 4109 N N . PHE A 1 505 ? -19.160 -8.340 -8.705 1.00 93.69 505 PHE A N 1
ATOM 4110 C CA . PHE A 1 505 ? -17.696 -8.224 -8.641 1.00 93.69 505 PHE A CA 1
ATOM 4111 C C . PHE A 1 505 ? -17.006 -9.105 -7.584 1.00 93.69 505 PHE A C 1
ATOM 4113 O O . PHE A 1 505 ? -15.852 -8.866 -7.231 1.00 93.69 505 PHE A O 1
ATOM 4120 N N . HIS A 1 506 ? -17.681 -10.152 -7.102 1.00 92.06 506 HIS A N 1
ATOM 4121 C CA . HIS A 1 506 ? -17.105 -11.079 -6.131 1.00 92.06 506 HIS A CA 1
ATOM 4122 C C . HIS A 1 506 ? -15.873 -11.770 -6.734 1.00 92.06 506 HIS A C 1
ATOM 4124 O O . HIS A 1 506 ? -15.918 -12.221 -7.881 1.00 92.06 506 HIS A O 1
ATOM 4130 N N . ASP A 1 507 ? -14.780 -11.825 -5.971 1.00 93.69 507 ASP A N 1
ATOM 4131 C CA . ASP A 1 507 ? -13.467 -12.351 -6.377 1.00 93.69 507 ASP A CA 1
ATOM 4132 C C . ASP A 1 507 ? -12.861 -11.729 -7.653 1.00 93.69 507 ASP A C 1
ATOM 4134 O O . ASP A 1 507 ? -12.007 -12.337 -8.301 1.00 93.69 507 ASP A O 1
ATOM 4138 N N . GLN A 1 508 ? -13.268 -10.510 -8.022 1.00 97.12 508 GLN A N 1
ATOM 4139 C CA . GLN A 1 508 ? -12.721 -9.779 -9.167 1.00 97.12 508 GLN A CA 1
ATOM 4140 C C . GLN A 1 508 ? -11.850 -8.613 -8.694 1.00 97.12 508 GLN A C 1
ATOM 4142 O O . GLN A 1 508 ? -12.272 -7.810 -7.863 1.00 97.12 508 GLN A O 1
ATOM 4147 N N . PHE A 1 509 ? -10.637 -8.492 -9.238 1.00 97.38 509 PHE A N 1
ATOM 4148 C CA . PHE A 1 509 ? -9.674 -7.470 -8.818 1.00 97.38 509 PHE A CA 1
ATOM 4149 C C . PHE A 1 509 ? -8.952 -6.837 -10.010 1.00 97.38 509 PHE A C 1
ATOM 4151 O O . PHE A 1 509 ? -8.708 -7.485 -11.028 1.00 97.38 509 PHE A O 1
ATOM 4158 N N . ILE A 1 510 ? -8.547 -5.577 -9.853 1.00 96.88 510 ILE A N 1
ATOM 4159 C CA . ILE A 1 510 ? -7.516 -4.951 -10.683 1.00 96.88 510 ILE A CA 1
ATOM 4160 C C . ILE A 1 510 ? -6.167 -5.204 -10.024 1.00 96.88 510 ILE A C 1
ATOM 4162 O O . ILE A 1 510 ? -5.984 -4.947 -8.832 1.00 96.88 510 ILE A O 1
ATOM 4166 N N . ARG A 1 511 ? -5.210 -5.667 -10.820 1.00 96.50 511 ARG A N 1
ATOM 4167 C CA . ARG A 1 511 ? -3.808 -5.796 -10.441 1.00 96.50 511 ARG A CA 1
ATOM 4168 C C . ARG A 1 511 ? -2.987 -4.802 -11.249 1.00 96.50 511 ARG A C 1
ATOM 4170 O O . ARG A 1 511 ? -3.091 -4.757 -12.471 1.00 96.50 511 ARG A O 1
ATOM 4177 N N . VAL A 1 512 ? -2.137 -4.046 -10.569 1.00 95.75 512 VAL A N 1
ATOM 4178 C CA . VAL A 1 512 ? -1.103 -3.230 -11.203 1.00 95.75 512 VAL A CA 1
ATOM 4179 C C . VAL A 1 512 ? 0.234 -3.906 -10.966 1.00 95.75 512 VAL A C 1
ATOM 4181 O O . VAL A 1 512 ? 0.595 -4.159 -9.816 1.00 95.75 512 VAL A O 1
ATOM 4184 N N . ASN A 1 513 ? 0.960 -4.117 -12.060 1.00 92.75 513 ASN A N 1
ATOM 4185 C CA . ASN A 1 513 ? 2.253 -4.782 -12.145 1.00 92.75 513 ASN A CA 1
ATOM 4186 C C . ASN A 1 513 ? 2.198 -6.323 -12.112 1.00 92.75 513 ASN A C 1
ATOM 4188 O O . ASN A 1 513 ? 1.229 -6.935 -11.658 1.00 92.75 513 ASN A O 1
ATOM 4192 N N . CYS A 1 514 ? 3.230 -6.955 -12.676 1.00 89.56 514 CYS A N 1
ATOM 4193 C CA . CYS A 1 514 ? 3.259 -8.400 -12.934 1.00 89.56 514 CYS A CA 1
ATOM 4194 C C . CYS A 1 514 ? 3.904 -9.218 -11.806 1.00 89.56 514 CYS A C 1
ATOM 4196 O O . CYS A 1 514 ? 3.624 -10.405 -11.679 1.00 89.56 514 CYS A O 1
ATOM 4198 N N . GLN A 1 515 ? 4.722 -8.600 -10.958 1.00 89.81 515 GLN A N 1
ATOM 4199 C CA . GLN A 1 515 ? 5.406 -9.273 -9.860 1.00 89.81 515 GLN A CA 1
ATOM 4200 C C . GLN A 1 515 ? 4.434 -9.652 -8.732 1.00 89.81 515 GLN A C 1
ATOM 4202 O O . GLN A 1 515 ? 3.393 -9.019 -8.523 1.00 89.81 515 GLN A O 1
ATOM 4207 N N . THR A 1 516 ? 4.784 -10.684 -7.967 1.00 90.00 516 THR A N 1
ATOM 4208 C CA . THR A 1 516 ? 4.110 -11.042 -6.700 1.00 90.00 516 THR A CA 1
ATOM 4209 C C . THR A 1 516 ? 5.060 -11.151 -5.521 1.00 90.00 516 THR A C 1
ATOM 4211 O O . THR A 1 516 ? 4.599 -11.255 -4.387 1.00 90.00 516 THR A O 1
ATOM 4214 N N . ASP A 1 517 ? 6.366 -11.148 -5.772 1.00 89.00 517 ASP A N 1
ATOM 4215 C CA . ASP A 1 517 ? 7.358 -11.401 -4.742 1.00 89.00 517 ASP A CA 1
ATOM 4216 C C . ASP A 1 517 ? 7.455 -10.245 -3.750 1.00 89.00 517 ASP A C 1
ATOM 4218 O O . ASP A 1 517 ? 7.862 -9.127 -4.093 1.00 89.00 517 ASP A O 1
ATOM 4222 N N . GLY A 1 518 ? 7.152 -10.559 -2.492 1.00 90.19 518 GLY A N 1
ATOM 4223 C CA . GLY A 1 518 ? 7.653 -9.806 -1.354 1.00 90.19 518 GLY A CA 1
ATOM 4224 C C . GLY A 1 518 ? 9.107 -10.194 -1.100 1.00 90.19 518 GLY A C 1
ATOM 4225 O O . GLY A 1 518 ? 9.403 -11.359 -0.850 1.00 90.19 518 GLY A O 1
ATOM 4226 N N . ILE A 1 519 ? 10.015 -9.223 -1.156 1.00 92.50 519 ILE A N 1
ATOM 4227 C CA . ILE A 1 519 ? 11.461 -9.448 -0.944 1.00 92.50 519 ILE A CA 1
ATOM 4228 C C . ILE A 1 519 ? 11.908 -9.092 0.475 1.00 92.50 519 ILE A C 1
ATOM 4230 O O . ILE A 1 519 ? 13.098 -8.948 0.746 1.00 92.50 519 ILE A O 1
ATOM 4234 N N . GLU A 1 520 ? 10.955 -8.895 1.381 1.00 92.88 520 GLU A N 1
ATOM 4235 C CA . GLU A 1 520 ? 11.223 -8.374 2.712 1.00 92.88 520 GLU A CA 1
ATOM 4236 C C . GLU A 1 520 ? 12.258 -9.215 3.461 1.00 92.88 520 GLU A C 1
ATOM 4238 O O . GLU A 1 520 ? 13.083 -8.648 4.158 1.00 92.88 520 GLU A O 1
ATOM 4243 N N . HIS A 1 521 ? 12.285 -10.539 3.303 1.00 93.44 521 HIS A N 1
ATOM 4244 C CA . HIS A 1 521 ? 13.243 -11.428 3.972 1.00 93.44 521 HIS A CA 1
ATOM 4245 C C . HIS A 1 521 ? 14.699 -11.232 3.532 1.00 93.44 521 HIS A C 1
ATOM 4247 O O . HIS A 1 521 ? 15.593 -11.625 4.279 1.00 93.44 521 HIS A O 1
ATOM 4253 N N . HIS A 1 522 ? 14.960 -10.610 2.380 1.00 94.06 522 HIS A N 1
ATOM 4254 C CA . HIS A 1 522 ? 16.324 -10.355 1.920 1.00 94.06 522 HIS A CA 1
ATOM 4255 C C . HIS A 1 522 ? 17.053 -9.313 2.770 1.00 94.06 522 HIS A C 1
ATOM 4257 O O . HIS A 1 522 ? 16.447 -8.415 3.349 1.00 94.06 522 HIS A O 1
ATOM 4263 N N . ASP A 1 523 ? 18.376 -9.425 2.787 1.00 93.94 523 ASP A N 1
ATOM 4264 C CA . ASP A 1 523 ? 19.302 -8.367 3.173 1.00 93.94 523 ASP A CA 1
ATOM 4265 C C . ASP A 1 523 ? 20.527 -8.481 2.248 1.00 93.94 523 ASP A C 1
ATOM 4267 O O . ASP A 1 523 ? 21.187 -9.528 2.253 1.00 93.94 523 ASP A O 1
ATOM 4271 N N . PRO A 1 524 ? 20.811 -7.486 1.390 1.00 94.50 524 PRO A N 1
ATOM 4272 C CA . PRO A 1 524 ? 20.142 -6.185 1.260 1.00 94.50 524 PRO A CA 1
ATOM 4273 C C . PRO A 1 524 ? 18.868 -6.197 0.385 1.00 94.50 524 PRO A C 1
ATOM 4275 O O . PRO A 1 524 ? 18.606 -7.148 -0.356 1.00 94.50 524 PRO A O 1
ATOM 4278 N N . TRP A 1 525 ? 18.109 -5.097 0.414 1.00 93.75 525 TRP A N 1
ATOM 4279 C CA . TRP A 1 525 ? 17.037 -4.770 -0.535 1.00 93.75 525 TRP A CA 1
ATOM 4280 C C . TRP A 1 525 ? 17.561 -3.921 -1.707 1.00 93.75 525 TRP A C 1
ATOM 4282 O O . TRP A 1 525 ? 18.132 -2.850 -1.513 1.00 93.75 525 TRP A O 1
ATOM 4292 N N . LEU A 1 526 ? 17.328 -4.381 -2.936 1.00 90.19 526 LEU A N 1
ATOM 4293 C CA . LEU A 1 526 ? 17.651 -3.717 -4.210 1.00 90.19 526 LEU A CA 1
ATOM 4294 C C . LEU A 1 526 ? 16.465 -2.923 -4.780 1.00 90.19 526 LEU A C 1
ATOM 4296 O O . LEU A 1 526 ? 16.608 -2.195 -5.759 1.00 90.19 526 LEU A O 1
ATOM 4300 N N . ARG A 1 527 ? 15.281 -3.082 -4.190 1.00 90.94 527 ARG A N 1
ATOM 4301 C CA . ARG A 1 527 ? 14.067 -2.305 -4.461 1.00 90.94 527 ARG A CA 1
ATOM 4302 C C . ARG A 1 527 ? 13.203 -2.252 -3.208 1.00 90.94 527 ARG A C 1
ATOM 4304 O O . ARG A 1 527 ? 13.506 -2.915 -2.219 1.00 90.94 527 ARG A O 1
ATOM 4311 N N . THR A 1 528 ? 12.116 -1.491 -3.234 1.00 91.69 528 THR A N 1
ATOM 4312 C CA . THR A 1 528 ? 11.135 -1.526 -2.144 1.00 91.69 528 THR A CA 1
ATOM 4313 C C . THR A 1 528 ? 10.524 -2.928 -2.007 1.00 91.69 528 THR A C 1
ATOM 4315 O O . THR A 1 528 ? 10.351 -3.609 -3.024 1.00 91.69 528 THR A O 1
ATOM 4318 N N . PRO A 1 529 ? 10.202 -3.388 -0.780 1.00 92.00 529 PRO A N 1
ATOM 4319 C CA . PRO A 1 529 ? 9.770 -4.765 -0.542 1.00 92.00 529 PRO A CA 1
ATOM 4320 C C . PRO A 1 529 ? 8.595 -5.253 -1.396 1.00 92.00 529 PRO A C 1
ATOM 4322 O O . PRO A 1 529 ? 8.595 -6.403 -1.843 1.00 92.00 529 PRO A O 1
ATOM 4325 N N . VAL A 1 530 ? 7.623 -4.379 -1.658 1.00 92.50 530 VAL A N 1
ATOM 4326 C CA . VAL A 1 530 ? 6.386 -4.671 -2.388 1.00 92.50 530 VAL A CA 1
ATOM 4327 C C . VAL A 1 530 ? 6.185 -3.649 -3.510 1.00 92.50 530 VAL A C 1
ATOM 4329 O O . VAL A 1 530 ? 6.145 -2.440 -3.269 1.00 92.50 530 VAL A O 1
ATOM 4332 N N . VAL A 1 531 ? 6.016 -4.144 -4.741 1.00 92.00 531 VAL A N 1
ATOM 4333 C CA . VAL A 1 531 ? 5.862 -3.341 -5.975 1.00 92.00 531 VAL A CA 1
ATOM 4334 C C . VAL A 1 531 ? 4.624 -3.736 -6.788 1.00 92.00 531 VAL A C 1
ATOM 4336 O O . VAL A 1 531 ? 4.616 -3.649 -8.016 1.00 92.00 531 VAL A O 1
ATOM 4339 N N . THR A 1 532 ? 3.577 -4.180 -6.095 1.00 92.56 532 THR A N 1
ATOM 4340 C CA . THR A 1 532 ? 2.326 -4.642 -6.704 1.00 92.56 532 THR A CA 1
ATOM 4341 C C . THR A 1 532 ? 1.146 -4.127 -5.897 1.00 92.56 532 THR A C 1
ATOM 4343 O O . THR A 1 532 ? 1.133 -4.235 -4.669 1.00 92.56 532 THR A O 1
ATOM 4346 N N . THR A 1 533 ? 0.117 -3.643 -6.589 1.00 93.56 533 THR A N 1
ATOM 4347 C CA . THR A 1 533 ? -1.166 -3.280 -5.979 1.00 93.56 533 THR A CA 1
ATOM 4348 C C . THR A 1 533 ? -2.254 -4.189 -6.531 1.00 93.56 533 THR A C 1
ATOM 4350 O O . THR A 1 533 ? -2.401 -4.319 -7.744 1.00 93.56 533 THR A O 1
ATOM 4353 N N . VAL A 1 534 ? -3.043 -4.789 -5.639 1.00 94.31 534 VAL A N 1
ATOM 4354 C CA . VAL A 1 534 ? -4.253 -5.550 -5.977 1.00 94.31 534 VAL A CA 1
ATOM 4355 C C . VAL A 1 534 ? -5.432 -4.917 -5.253 1.00 94.31 534 VAL A C 1
ATOM 4357 O O . VAL A 1 534 ? -5.381 -4.746 -4.035 1.00 94.31 534 VAL A O 1
ATOM 4360 N N . MET A 1 535 ? -6.481 -4.565 -5.992 1.00 94.00 535 MET A N 1
ATOM 4361 C CA . MET A 1 535 ? -7.667 -3.894 -5.454 1.00 94.00 535 MET A CA 1
ATOM 4362 C C . MET A 1 535 ? -8.964 -4.520 -5.977 1.00 94.00 535 MET A C 1
ATOM 4364 O O . MET A 1 535 ? -9.013 -4.882 -7.153 1.00 94.00 535 MET A O 1
ATOM 4368 N N . PRO A 1 536 ? -10.016 -4.635 -5.146 1.00 95.06 536 PRO A N 1
ATOM 4369 C CA . PRO A 1 536 ? -11.320 -5.116 -5.576 1.00 95.06 536 PRO A CA 1
ATOM 4370 C C . PRO A 1 536 ? -11.869 -4.280 -6.723 1.00 95.06 536 PRO A C 1
ATOM 4372 O O . PRO A 1 536 ? -11.775 -3.046 -6.719 1.00 95.06 536 PRO A O 1
ATOM 4375 N N . LEU A 1 537 ? -12.445 -4.972 -7.697 1.00 95.62 537 LEU A N 1
ATOM 4376 C CA . LEU A 1 537 ? -13.131 -4.356 -8.812 1.00 95.62 537 LEU A CA 1
ATOM 4377 C C . LEU A 1 537 ? -14.531 -3.900 -8.380 1.00 95.62 537 LEU A C 1
ATOM 4379 O O . LEU A 1 537 ? -15.181 -4.501 -7.529 1.00 95.62 537 LEU A O 1
ATOM 4383 N N . SER A 1 538 ? -14.998 -2.824 -8.993 1.00 95.25 538 SER A N 1
ATOM 4384 C CA . SER A 1 538 ? -16.334 -2.250 -8.824 1.00 95.25 538 SER A CA 1
ATOM 4385 C C . SER A 1 538 ? -16.823 -1.730 -10.174 1.00 95.25 538 SER A C 1
ATOM 4387 O O . SER A 1 538 ? -16.021 -1.577 -11.099 1.00 95.25 538 SER A O 1
ATOM 4389 N N . ALA A 1 539 ? -18.116 -1.412 -10.295 1.00 96.50 539 ALA A N 1
ATOM 4390 C CA . ALA A 1 539 ? -18.690 -0.887 -11.540 1.00 96.50 539 ALA A CA 1
ATOM 4391 C C . ALA A 1 539 ? -17.950 0.363 -12.050 1.00 96.50 539 ALA A C 1
ATOM 4393 O O . ALA A 1 539 ? -17.731 0.518 -13.250 1.00 96.50 539 ALA A O 1
ATOM 4394 N N . GLN A 1 540 ? -17.534 1.228 -11.127 1.00 96.06 540 GLN A N 1
ATOM 4395 C CA . GLN A 1 540 ? -16.662 2.371 -11.369 1.00 96.06 540 GLN A CA 1
ATOM 4396 C C . GLN A 1 540 ? -15.670 2.488 -10.218 1.00 96.06 540 GLN A C 1
ATOM 4398 O O . GLN A 1 540 ? -16.005 2.153 -9.077 1.00 96.06 540 GLN A O 1
ATOM 4403 N N . GLY A 1 541 ? -14.470 2.982 -10.497 1.00 93.56 541 GLY A N 1
ATOM 4404 C CA . GLY A 1 541 ? -13.502 3.286 -9.453 1.00 93.56 541 GLY A CA 1
ATOM 4405 C C . GLY A 1 541 ? -12.272 4.017 -9.968 1.00 93.56 541 GLY A C 1
ATOM 4406 O O . GLY A 1 541 ? -12.122 4.264 -11.166 1.00 93.56 541 GLY A O 1
ATOM 4407 N N . GLN A 1 542 ? -11.410 4.393 -9.029 1.00 93.69 542 GLN A N 1
ATOM 4408 C CA . GLN A 1 542 ? -10.171 5.118 -9.274 1.00 93.69 542 GLN A CA 1
ATOM 4409 C C . GLN A 1 542 ? -9.106 4.665 -8.280 1.00 93.69 542 GLN A C 1
ATOM 4411 O O . GLN A 1 542 ? -9.405 4.311 -7.137 1.00 93.69 542 GLN A O 1
ATOM 4416 N N . VAL A 1 543 ? -7.852 4.695 -8.718 1.00 93.56 543 VAL A N 1
ATOM 4417 C CA . VAL A 1 543 ? -6.692 4.404 -7.879 1.00 93.56 543 VAL A CA 1
ATOM 4418 C C . VAL A 1 543 ? -5.473 5.153 -8.390 1.00 93.56 543 VAL A C 1
ATOM 4420 O O . VAL A 1 543 ? -5.375 5.433 -9.583 1.00 93.56 543 VAL A O 1
ATOM 4423 N N . CYS A 1 544 ? -4.513 5.412 -7.508 1.00 94.56 544 CYS A N 1
ATOM 4424 C CA . CYS A 1 544 ? -3.180 5.830 -7.903 1.00 94.56 544 CYS A CA 1
ATOM 4425 C C . CYS A 1 544 ? -2.168 4.755 -7.525 1.00 94.56 544 CYS A C 1
ATOM 4427 O O . CYS A 1 544 ? -2.100 4.324 -6.377 1.00 94.56 544 CYS A O 1
ATOM 4429 N N . SER A 1 545 ? -1.395 4.286 -8.506 1.00 93.56 545 SER A N 1
ATOM 4430 C CA . SER A 1 545 ? -0.322 3.334 -8.235 1.00 93.56 545 SER A CA 1
ATOM 4431 C C . SER A 1 545 ? 0.964 4.107 -7.963 1.00 93.56 545 SER A C 1
ATOM 4433 O O . SER A 1 545 ? 1.448 4.802 -8.858 1.00 93.56 545 SER A O 1
ATOM 4435 N N . PRO A 1 546 ? 1.576 3.975 -6.775 1.00 93.94 546 PRO A N 1
ATOM 4436 C CA . PRO A 1 546 ? 2.831 4.656 -6.493 1.00 93.94 546 PRO A CA 1
ATOM 4437 C C . PRO A 1 546 ? 3.996 4.042 -7.274 1.00 93.94 546 PRO A C 1
ATOM 4439 O O . PRO A 1 546 ? 5.012 4.708 -7.408 1.00 93.94 546 PRO A O 1
ATOM 4442 N N . HIS A 1 547 ? 3.867 2.808 -7.780 1.00 92.44 547 HIS A N 1
ATOM 4443 C CA . HIS A 1 547 ? 4.917 2.080 -8.499 1.00 92.44 547 HIS A CA 1
ATOM 4444 C C . HIS A 1 547 ? 4.672 1.927 -9.999 1.00 92.44 547 HIS A C 1
ATOM 4446 O O . HIS A 1 547 ? 5.631 1.690 -10.713 1.00 92.44 547 HIS A O 1
ATOM 4452 N N . GLY A 1 548 ? 3.437 2.062 -10.489 1.00 93.00 548 GLY A N 1
ATOM 4453 C CA . GLY A 1 548 ? 3.102 1.870 -11.902 1.00 93.00 548 GLY A CA 1
ATOM 4454 C C . GLY A 1 548 ? 3.263 0.428 -12.403 1.00 93.00 548 GLY A C 1
ATOM 4455 O O . GLY A 1 548 ? 3.541 -0.496 -11.639 1.00 93.00 548 GLY A O 1
ATOM 4456 N N . GLY A 1 549 ? 3.049 0.220 -13.701 1.00 94.38 549 GLY A N 1
ATOM 4457 C CA . GLY A 1 549 ? 3.174 -1.090 -14.344 1.00 94.38 549 GLY A CA 1
ATOM 4458 C C . GLY A 1 549 ? 1.979 -1.473 -15.223 1.00 94.38 549 GLY A C 1
ATOM 4459 O O . GLY A 1 549 ? 0.972 -0.759 -15.257 1.00 94.38 549 GLY A O 1
ATOM 4460 N N . PRO A 1 550 ? 2.064 -2.611 -15.936 1.00 95.88 550 PRO A N 1
ATOM 4461 C CA . PRO A 1 550 ? 0.954 -3.154 -16.713 1.00 95.88 550 PRO A CA 1
ATOM 4462 C C . PRO A 1 550 ? -0.249 -3.457 -15.816 1.00 95.88 550 PRO A C 1
ATOM 4464 O O . PRO A 1 550 ? -0.096 -3.909 -14.679 1.00 95.88 550 PRO A O 1
ATOM 4467 N N . ILE A 1 551 ? -1.447 -3.207 -16.338 1.00 97.56 551 ILE A N 1
ATOM 4468 C CA . ILE A 1 551 ? -2.708 -3.459 -15.644 1.00 97.56 551 ILE A CA 1
ATOM 4469 C C . ILE A 1 551 ? -3.238 -4.827 -16.077 1.00 97.56 551 ILE A C 1
ATOM 4471 O O . ILE A 1 551 ? -3.405 -5.096 -17.270 1.00 97.56 551 ILE A O 1
ATOM 4475 N N . PHE A 1 552 ? -3.542 -5.677 -15.103 1.00 97.50 552 PHE A N 1
ATOM 4476 C CA . PHE A 1 552 ? -4.175 -6.977 -15.292 1.00 97.50 552 PHE A CA 1
ATOM 4477 C C . PHE A 1 552 ? -5.525 -7.018 -14.582 1.00 97.50 552 PHE A C 1
ATOM 4479 O O . PHE A 1 552 ? -5.738 -6.332 -13.578 1.00 97.50 552 PHE A O 1
ATOM 4486 N N . LEU A 1 553 ? -6.416 -7.875 -15.073 1.00 97.56 553 LEU A N 1
ATOM 4487 C CA . LEU A 1 553 ? -7.583 -8.303 -14.314 1.00 97.56 553 LEU A CA 1
ATOM 4488 C C . LEU A 1 553 ? -7.301 -9.655 -13.658 1.00 97.56 553 LEU A C 1
ATOM 4490 O O . LEU A 1 553 ? -6.776 -10.577 -14.286 1.00 97.56 553 LEU A O 1
ATOM 4494 N N . GLN A 1 554 ? -7.685 -9.771 -12.394 1.00 96.69 554 GLN A N 1
ATOM 4495 C CA . GLN A 1 554 ? -7.828 -11.044 -11.710 1.00 96.69 554 GLN A CA 1
ATOM 4496 C C . GLN A 1 554 ? -9.305 -11.409 -11.714 1.00 96.69 554 GLN A C 1
ATOM 4498 O O . GLN A 1 554 ? -10.114 -10.683 -11.138 1.00 96.69 554 GLN A O 1
ATOM 4503 N N . LEU A 1 555 ? -9.647 -12.500 -12.394 1.00 96.75 555 LEU A N 1
ATOM 4504 C CA . LEU A 1 555 ? -11.030 -12.896 -12.642 1.00 96.75 555 LEU A CA 1
ATOM 4505 C C . LEU A 1 555 ? -11.225 -14.384 -12.322 1.00 96.75 555 LEU A C 1
ATOM 4507 O O . LEU A 1 555 ? -10.342 -15.195 -12.633 1.00 96.75 555 LEU A O 1
ATOM 4511 N N . PRO A 1 556 ? -12.382 -14.770 -11.756 1.00 95.44 556 PRO A N 1
ATOM 4512 C CA . PRO A 1 556 ? -12.786 -16.163 -11.691 1.00 95.44 556 PRO A CA 1
ATOM 4513 C C . PRO A 1 556 ? -13.168 -16.698 -13.078 1.00 95.44 556 PRO A C 1
ATOM 4515 O O . PRO A 1 556 ? -13.448 -15.945 -14.015 1.00 95.44 556 PRO A O 1
ATOM 4518 N N . ALA A 1 557 ? -13.180 -18.026 -13.201 1.00 93.31 557 ALA A N 1
ATOM 4519 C CA . ALA A 1 557 ? -13.579 -18.697 -14.433 1.00 93.31 557 ALA A CA 1
ATOM 4520 C C . ALA A 1 557 ? -15.034 -18.363 -14.808 1.00 93.31 557 ALA A C 1
ATOM 4522 O O . ALA A 1 557 ? -15.905 -18.275 -13.946 1.00 93.31 557 ALA A O 1
ATOM 4523 N N . GLY A 1 558 ? -15.303 -18.224 -16.104 1.00 93.56 558 GLY A N 1
ATOM 4524 C CA . GLY A 1 558 ? -16.619 -17.921 -16.663 1.00 93.56 558 GLY A CA 1
ATOM 4525 C C . GLY A 1 558 ? -16.962 -16.431 -16.738 1.00 93.56 558 GLY A C 1
ATOM 4526 O O . GLY A 1 558 ? -18.012 -16.091 -17.283 1.00 93.56 558 GLY A O 1
ATOM 4527 N N . VAL A 1 559 ? -16.106 -15.532 -16.238 1.00 96.44 559 VAL A N 1
ATOM 4528 C CA . VAL A 1 559 ? -16.367 -14.088 -16.311 1.00 96.44 559 VAL A CA 1
ATOM 4529 C C . VAL A 1 559 ? -16.067 -13.546 -17.706 1.00 96.44 559 VAL A C 1
ATOM 4531 O O . VAL A 1 559 ? -14.943 -13.605 -18.198 1.00 96.44 559 VAL A O 1
ATOM 4534 N N . ASN A 1 560 ? -17.086 -12.945 -18.310 1.00 97.19 560 ASN A N 1
ATOM 4535 C CA . ASN A 1 560 ? -16.968 -12.003 -19.420 1.00 97.19 560 ASN A CA 1
ATOM 4536 C C . ASN A 1 560 ? -17.062 -10.586 -18.881 1.00 97.19 560 ASN A C 1
ATOM 4538 O O . ASN A 1 560 ? -18.029 -10.287 -18.170 1.00 97.19 560 ASN A O 1
ATOM 4542 N N . ILE A 1 561 ? -16.099 -9.739 -19.234 1.00 97.75 561 ILE A N 1
ATOM 4543 C CA . ILE A 1 561 ? -16.068 -8.346 -18.804 1.00 97.75 561 ILE A CA 1
ATOM 4544 C C . ILE A 1 561 ? -15.508 -7.431 -19.891 1.00 97.75 561 ILE A C 1
ATOM 4546 O O . ILE A 1 561 ? -14.484 -7.729 -20.507 1.00 97.75 561 ILE A O 1
ATOM 4550 N N . THR A 1 562 ? -16.159 -6.289 -20.083 1.00 98.44 562 THR A N 1
ATOM 4551 C CA . THR A 1 562 ? -15.669 -5.181 -20.900 1.00 98.44 562 THR A CA 1
ATOM 4552 C C . THR A 1 562 ? -15.443 -3.981 -19.996 1.00 98.44 562 THR A C 1
ATOM 4554 O O . THR A 1 562 ? -16.369 -3.471 -19.365 1.00 98.44 562 THR A O 1
ATOM 4557 N N . ILE A 1 563 ? -14.195 -3.528 -19.932 1.00 98.31 563 ILE A N 1
ATOM 4558 C CA . ILE A 1 563 ? -13.741 -2.449 -19.055 1.00 98.31 563 ILE A CA 1
ATOM 4559 C C . ILE A 1 563 ? -13.146 -1.322 -19.892 1.00 98.31 563 ILE A C 1
ATOM 4561 O O . ILE A 1 563 ? -12.349 -1.561 -20.802 1.00 98.31 563 ILE A O 1
ATOM 4565 N N . ARG A 1 564 ? -13.519 -0.086 -19.561 1.00 98.62 564 ARG A N 1
ATOM 4566 C CA . ARG A 1 564 ? -12.854 1.126 -20.034 1.00 98.62 564 ARG A CA 1
ATOM 4567 C C . ARG A 1 564 ? -11.933 1.643 -18.941 1.00 98.62 564 ARG A C 1
ATOM 4569 O O . ARG A 1 564 ? -12.384 1.879 -17.827 1.00 98.62 564 ARG A O 1
ATOM 4576 N N . LEU A 1 565 ? -10.666 1.821 -19.279 1.00 98.50 565 LEU A N 1
ATOM 4577 C CA . LEU A 1 565 ? -9.631 2.423 -18.448 1.00 98.50 565 LEU A CA 1
ATOM 4578 C C . LEU A 1 565 ? -9.329 3.824 -18.980 1.00 98.50 565 LEU A C 1
ATOM 4580 O O . LEU A 1 565 ? -9.224 4.016 -20.194 1.00 98.50 565 LEU A O 1
ATOM 4584 N N . GLU A 1 566 ? -9.201 4.802 -18.093 1.00 98.44 566 GLU A N 1
ATOM 4585 C CA . GLU A 1 566 ? -8.981 6.211 -18.435 1.00 98.44 566 GLU A CA 1
ATOM 4586 C C . GLU A 1 566 ? -7.768 6.755 -17.676 1.00 98.44 566 GLU A C 1
ATOM 4588 O O . GLU A 1 566 ? -7.472 6.313 -16.569 1.00 98.44 566 GLU A O 1
ATOM 4593 N N . ASN A 1 567 ? -7.054 7.705 -18.284 1.00 97.81 567 ASN A N 1
ATOM 4594 C CA . ASN A 1 567 ? -5.768 8.218 -17.794 1.00 97.81 567 ASN A CA 1
ATOM 4595 C C . ASN A 1 567 ? -4.657 7.148 -17.690 1.00 97.81 567 ASN A C 1
ATOM 4597 O O . ASN A 1 567 ? -3.814 7.183 -16.797 1.00 97.81 567 ASN A O 1
ATOM 4601 N N . VAL A 1 568 ? -4.652 6.194 -18.624 1.00 97.94 568 VAL A N 1
ATOM 4602 C CA . VAL A 1 568 ? -3.660 5.109 -18.719 1.00 97.94 568 VAL A CA 1
ATOM 4603 C C . VAL A 1 568 ? -2.750 5.298 -19.928 1.00 97.94 568 VAL A C 1
ATOM 4605 O O . VAL A 1 568 ? -3.044 6.084 -20.824 1.00 97.94 568 VAL A O 1
ATOM 4608 N N . TYR A 1 569 ? -1.656 4.550 -19.993 1.00 97.19 569 TYR A N 1
ATOM 4609 C CA . TYR A 1 569 ? -0.739 4.540 -21.130 1.00 97.19 569 TYR A CA 1
ATOM 4610 C C . TYR A 1 569 ? -0.830 3.211 -21.869 1.00 97.19 569 TYR A C 1
ATOM 4612 O O . TYR A 1 569 ? -1.165 2.187 -21.280 1.00 97.19 569 TYR A O 1
ATOM 4620 N N . LYS A 1 570 ? -0.549 3.210 -23.170 1.00 95.81 570 LYS A N 1
ATOM 4621 C CA . LYS A 1 570 ? -0.468 1.966 -23.934 1.00 95.81 570 LYS A CA 1
ATOM 4622 C C . LYS A 1 570 ? 0.934 1.381 -23.791 1.00 95.81 570 LYS A C 1
ATOM 4624 O O . LYS A 1 570 ? 1.909 2.122 -23.894 1.00 95.81 570 LYS A O 1
ATOM 4629 N N . HIS A 1 571 ? 1.029 0.075 -23.571 1.00 94.75 571 HIS A N 1
ATOM 4630 C CA . HIS A 1 571 ? 2.300 -0.647 -23.608 1.00 94.75 571 HIS A CA 1
ATOM 4631 C C . HIS A 1 571 ? 2.358 -1.610 -24.801 1.00 94.75 571 HIS A C 1
ATOM 4633 O O . HIS A 1 571 ? 1.298 -2.028 -25.284 1.00 94.75 571 HIS A O 1
ATOM 4639 N N . PRO A 1 572 ? 3.556 -1.987 -25.291 1.00 94.88 572 PRO A N 1
ATOM 4640 C CA . PRO A 1 572 ? 3.666 -3.004 -26.322 1.00 94.88 572 PRO A CA 1
ATOM 4641 C C . PRO A 1 572 ? 3.048 -4.319 -25.841 1.00 94.88 572 PRO A C 1
ATOM 4643 O O . PRO A 1 572 ? 3.274 -4.778 -24.715 1.00 94.88 572 PRO A O 1
ATOM 4646 N N . TYR A 1 573 ? 2.232 -4.909 -26.702 1.00 96.06 573 TYR A N 1
ATOM 4647 C CA . TYR A 1 573 ? 1.491 -6.132 -26.434 1.00 96.06 573 TYR A CA 1
ATOM 4648 C C . TYR A 1 573 ? 1.399 -6.940 -27.723 1.00 96.06 573 TYR A C 1
ATOM 4650 O O . TYR A 1 573 ? 1.105 -6.381 -28.783 1.00 96.06 573 TYR A O 1
ATOM 4658 N N . VAL A 1 574 ? 1.608 -8.250 -27.625 1.00 96.75 574 VAL A N 1
ATOM 4659 C CA . VAL A 1 574 ? 1.321 -9.180 -28.717 1.00 96.75 574 VAL A CA 1
ATOM 4660 C C . VAL A 1 574 ? 0.521 -10.369 -28.217 1.00 96.75 574 VAL A C 1
ATOM 4662 O O . VAL A 1 574 ? 0.913 -11.048 -27.271 1.00 96.75 574 VAL A O 1
ATOM 4665 N N . ASP A 1 575 ? -0.590 -10.632 -28.896 1.00 96.31 575 ASP A N 1
ATOM 4666 C CA . ASP A 1 575 ? -1.337 -11.873 -28.780 1.00 96.31 575 ASP A CA 1
ATOM 4667 C C . ASP A 1 575 ? -0.852 -12.856 -29.850 1.00 96.31 575 ASP A C 1
ATOM 4669 O O . ASP A 1 575 ? -1.056 -12.647 -31.046 1.00 96.31 575 ASP A O 1
ATOM 4673 N N . LEU A 1 576 ? -0.198 -13.938 -29.433 1.00 95.81 576 LEU A N 1
ATOM 4674 C CA . LEU A 1 576 ? 0.340 -14.950 -30.343 1.00 95.81 576 LEU A CA 1
ATOM 4675 C C . LEU A 1 576 ? -0.755 -15.771 -31.041 1.00 95.81 576 LEU A C 1
ATOM 4677 O O . LEU A 1 576 ? -0.450 -16.510 -31.982 1.00 95.81 576 LEU A O 1
ATOM 4681 N N . ARG A 1 577 ? -2.009 -15.633 -30.600 1.00 93.25 577 ARG A N 1
ATOM 4682 C CA . ARG A 1 577 ? -3.192 -16.300 -31.155 1.00 93.25 577 ARG A CA 1
ATOM 4683 C C . ARG A 1 577 ? -3.831 -15.484 -32.278 1.00 93.25 577 ARG A C 1
ATOM 4685 O O . ARG A 1 577 ? -4.580 -16.039 -33.076 1.00 93.25 577 ARG A O 1
ATOM 4692 N N . ASP A 1 578 ? -3.514 -14.189 -32.367 1.00 95.81 578 ASP A N 1
ATOM 4693 C CA . ASP A 1 578 ? -4.012 -13.284 -33.405 1.00 95.81 578 ASP A CA 1
ATOM 4694 C C . ASP A 1 578 ? -2.903 -12.932 -34.418 1.00 95.81 578 ASP A C 1
ATOM 4696 O O . ASP A 1 578 ? -2.004 -12.139 -34.112 1.00 95.81 578 ASP A O 1
ATOM 4700 N N . PRO A 1 579 ? -2.976 -13.436 -35.667 1.00 96.06 579 PRO A N 1
ATOM 4701 C CA . PRO A 1 579 ? -2.038 -13.074 -36.727 1.00 96.06 579 PRO A CA 1
ATOM 4702 C C . PRO A 1 579 ? -1.911 -11.561 -36.955 1.00 96.06 579 PRO A C 1
ATOM 4704 O O . PRO A 1 579 ? -0.810 -11.084 -37.220 1.00 96.06 579 PRO A O 1
ATOM 4707 N N . LYS A 1 580 ? -2.998 -10.791 -36.792 1.00 96.69 580 LYS A N 1
ATOM 4708 C CA . LYS A 1 580 ? -2.965 -9.326 -36.940 1.00 96.69 580 LYS A CA 1
ATOM 4709 C C . LYS A 1 580 ? -2.270 -8.645 -35.768 1.00 96.69 580 LYS A C 1
ATOM 4711 O O . LYS A 1 580 ? -1.737 -7.546 -35.924 1.00 96.69 580 LYS A O 1
ATOM 4716 N N . SER A 1 581 ? -2.313 -9.238 -34.577 1.00 95.81 581 SER A N 1
ATOM 4717 C CA . SER A 1 581 ? -1.535 -8.753 -33.439 1.00 95.81 581 SER A CA 1
ATOM 4718 C C . 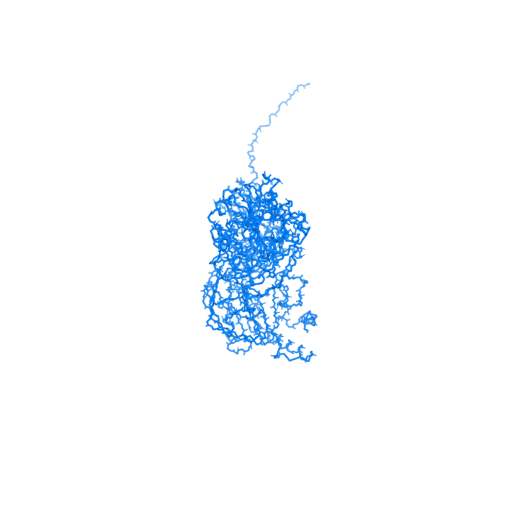SER A 1 581 ? -0.047 -8.995 -33.667 1.00 95.81 581 SER A C 1
ATOM 4720 O O . SER A 1 581 ? 0.745 -8.109 -33.367 1.00 95.81 581 SER A O 1
ATOM 4722 N N . ILE A 1 582 ? 0.327 -10.153 -34.220 1.00 97.06 582 ILE A N 1
ATOM 4723 C CA . ILE A 1 582 ? 1.720 -10.480 -34.553 1.00 97.06 582 ILE A CA 1
ATOM 4724 C C . ILE A 1 582 ? 2.264 -9.531 -35.626 1.00 97.06 582 ILE A C 1
ATOM 4726 O O . ILE A 1 582 ? 3.352 -8.988 -35.460 1.00 97.06 582 ILE A O 1
ATOM 4730 N N . GLU A 1 583 ? 1.507 -9.312 -36.703 1.00 96.50 583 GLU A N 1
ATOM 4731 C CA . GLU A 1 583 ? 1.909 -8.446 -37.819 1.00 96.50 583 GLU A CA 1
ATOM 4732 C C . GLU A 1 583 ? 2.201 -7.008 -37.365 1.00 96.50 583 GLU A C 1
ATOM 4734 O O . GLU A 1 583 ? 3.197 -6.420 -37.772 1.00 96.50 583 GLU A O 1
ATOM 4739 N N . ARG A 1 584 ? 1.369 -6.459 -36.470 1.00 96.00 584 ARG A N 1
ATOM 4740 C CA . ARG A 1 584 ? 1.498 -5.081 -35.962 1.00 96.00 584 ARG A CA 1
ATOM 4741 C C . ARG A 1 584 ? 2.494 -4.927 -34.813 1.00 96.00 584 ARG A C 1
ATOM 4743 O O . ARG A 1 584 ? 2.759 -3.803 -34.392 1.00 96.00 584 ARG A O 1
ATOM 4750 N N . PHE A 1 585 ? 3.012 -6.023 -34.261 1.00 96.12 585 PHE A N 1
ATOM 4751 C CA . PHE A 1 585 ? 3.819 -5.973 -33.043 1.00 96.12 585 PHE A CA 1
ATOM 4752 C C . PHE A 1 585 ? 5.099 -5.128 -33.170 1.00 96.12 585 PHE A C 1
ATOM 4754 O O . PHE A 1 585 ? 5.346 -4.344 -32.254 1.00 96.12 585 PHE A O 1
ATOM 4761 N N . PRO A 1 586 ? 5.884 -5.194 -34.269 1.00 94.62 586 PRO A N 1
ATOM 4762 C CA . PRO A 1 586 ? 7.051 -4.323 -34.432 1.00 94.62 586 PRO A CA 1
ATOM 4763 C C . PRO A 1 586 ? 6.703 -2.830 -34.329 1.00 94.62 586 PRO A C 1
ATOM 4765 O O . PRO A 1 586 ? 7.367 -2.092 -33.603 1.00 94.62 586 PRO A O 1
ATOM 4768 N N . ASP A 1 587 ? 5.612 -2.404 -34.969 1.00 94.00 587 ASP A N 1
ATOM 4769 C CA . ASP A 1 587 ? 5.151 -1.012 -34.927 1.00 94.00 587 ASP A CA 1
ATOM 4770 C C . ASP A 1 587 ? 4.640 -0.617 -33.532 1.00 94.00 587 ASP A C 1
ATOM 4772 O O . ASP A 1 587 ? 4.866 0.505 -33.074 1.00 94.00 587 ASP A O 1
ATOM 4776 N N . GLU A 1 588 ? 3.962 -1.529 -32.826 1.00 93.38 588 GLU A N 1
ATOM 4777 C CA . GLU A 1 588 ? 3.516 -1.299 -31.445 1.00 93.38 588 GLU A CA 1
ATOM 4778 C C . GLU A 1 588 ? 4.695 -1.170 -30.470 1.00 93.38 588 GLU A C 1
ATOM 4780 O O . GLU A 1 588 ? 4.617 -0.360 -29.542 1.00 93.38 588 GLU A O 1
ATOM 4785 N N . VAL A 1 589 ? 5.787 -1.914 -30.674 1.00 92.44 589 VAL A N 1
ATOM 4786 C CA . VAL A 1 589 ? 7.020 -1.764 -29.884 1.00 92.44 589 VAL A CA 1
ATOM 4787 C C . VAL A 1 589 ? 7.621 -0.377 -30.095 1.00 92.44 589 VAL A C 1
ATOM 4789 O O . VAL A 1 589 ? 7.888 0.315 -29.116 1.00 92.44 589 VAL A O 1
ATOM 4792 N N . GLU A 1 590 ? 7.763 0.077 -31.341 1.00 89.88 590 GLU A N 1
ATOM 4793 C CA . GLU A 1 590 ? 8.334 1.400 -31.627 1.00 89.88 590 GLU A CA 1
ATOM 4794 C C . GLU A 1 590 ? 7.450 2.544 -31.116 1.00 89.88 590 GLU A C 1
ATOM 4796 O O . GLU A 1 590 ? 7.935 3.476 -30.468 1.00 89.88 590 GLU A O 1
ATOM 4801 N N . LYS A 1 591 ? 6.133 2.464 -31.344 1.00 91.06 591 LYS A N 1
ATOM 4802 C CA . LYS A 1 591 ? 5.176 3.499 -30.928 1.00 91.06 591 LYS A CA 1
ATOM 4803 C C . LYS A 1 591 ? 5.092 3.654 -29.411 1.00 91.06 591 LYS A C 1
ATOM 4805 O O . LYS A 1 591 ? 4.867 4.761 -28.925 1.00 91.06 591 LYS A O 1
ATOM 4810 N N . ASN A 1 592 ? 5.249 2.557 -28.673 1.00 91.44 592 ASN A N 1
ATOM 4811 C CA . ASN A 1 592 ? 5.103 2.530 -27.219 1.00 91.44 592 ASN A CA 1
ATOM 4812 C C . ASN A 1 592 ? 6.429 2.211 -26.506 1.00 91.44 592 ASN A C 1
ATOM 4814 O O . ASN A 1 592 ? 6.421 1.742 -25.374 1.00 91.44 592 ASN A O 1
ATOM 4818 N N . ARG A 1 593 ? 7.580 2.503 -27.128 1.00 88.19 593 ARG A N 1
ATOM 4819 C CA . ARG A 1 593 ? 8.918 2.236 -26.562 1.00 88.19 593 ARG A CA 1
ATOM 4820 C C . ARG A 1 593 ? 9.213 2.939 -25.233 1.00 88.19 593 ARG A C 1
ATOM 4822 O O . ARG A 1 593 ? 10.180 2.604 -24.565 1.00 88.19 593 ARG A O 1
ATOM 4829 N N . GLY A 1 594 ? 8.414 3.950 -24.888 1.00 82.44 594 GLY A N 1
ATOM 4830 C CA . GLY A 1 594 ? 8.573 4.760 -23.684 1.00 82.44 594 GLY A CA 1
ATOM 4831 C C . GLY A 1 594 ? 8.002 4.140 -22.407 1.00 82.44 594 GLY A C 1
ATOM 4832 O O . GLY A 1 594 ? 8.069 4.785 -21.367 1.00 82.44 594 GLY A O 1
ATOM 4833 N N . VAL A 1 595 ? 7.429 2.936 -22.458 1.00 88.69 595 VAL A N 1
ATOM 4834 C CA . VAL A 1 595 ? 7.001 2.186 -21.266 1.00 88.69 595 VAL A CA 1
ATOM 4835 C C . VAL A 1 595 ? 7.938 1.017 -20.974 1.00 88.69 595 VAL A C 1
ATOM 4837 O O . VAL A 1 595 ? 8.508 0.410 -21.882 1.00 88.69 595 VAL A O 1
ATOM 4840 N N . PHE A 1 596 ? 8.047 0.648 -19.702 1.00 87.06 596 PHE A N 1
ATOM 4841 C CA . PHE A 1 596 ? 9.018 -0.349 -19.255 1.00 87.06 596 PHE A CA 1
ATOM 4842 C C . PHE A 1 596 ? 8.701 -1.787 -19.661 1.00 87.06 596 PHE A C 1
ATOM 4844 O O . PHE A 1 596 ? 9.603 -2.535 -20.029 1.00 87.06 596 PHE A O 1
ATOM 4851 N N . TRP A 1 597 ? 7.424 -2.170 -19.597 1.00 91.38 597 TRP A N 1
ATOM 4852 C CA . TRP A 1 597 ? 6.995 -3.549 -19.811 1.00 91.38 597 TRP A CA 1
ATOM 4853 C C . TRP A 1 597 ? 6.378 -3.756 -21.188 1.00 91.38 597 TRP A C 1
ATOM 4855 O O . TRP A 1 597 ? 5.529 -2.987 -21.629 1.00 91.38 597 TRP A O 1
ATOM 4865 N N . THR A 1 598 ? 6.743 -4.867 -21.814 1.00 93.00 598 THR A N 1
ATOM 4866 C CA . THR A 1 598 ? 6.084 -5.459 -22.975 1.00 93.00 598 THR A CA 1
ATOM 4867 C C . THR A 1 598 ? 5.461 -6.788 -22.564 1.00 93.00 598 THR A C 1
ATOM 4869 O O . THR A 1 598 ? 6.105 -7.586 -21.883 1.00 93.00 598 THR A O 1
ATOM 4872 N N . LEU A 1 599 ? 4.224 -7.049 -22.991 1.00 95.38 599 LEU A N 1
ATOM 4873 C CA . LEU A 1 599 ? 3.546 -8.319 -22.722 1.00 95.38 599 LEU A CA 1
ATOM 4874 C C . LEU A 1 599 ? 3.470 -9.190 -23.982 1.00 95.38 599 LEU A C 1
ATOM 4876 O O . LEU A 1 599 ? 3.084 -8.720 -25.053 1.00 95.38 599 LEU A O 1
ATOM 4880 N N . VAL A 1 600 ? 3.785 -10.475 -23.834 1.00 95.38 600 VAL A N 1
ATOM 4881 C CA . VAL A 1 600 ? 3.594 -11.508 -24.865 1.00 95.38 600 VAL A CA 1
ATOM 4882 C C . VAL A 1 600 ? 2.593 -12.517 -24.321 1.00 95.38 600 VAL A C 1
ATOM 4884 O O . VAL A 1 600 ? 2.841 -13.125 -23.282 1.00 95.38 600 VAL A O 1
ATOM 4887 N N . ASN A 1 601 ? 1.459 -12.671 -24.996 1.00 95.38 601 ASN A N 1
ATOM 4888 C CA . ASN A 1 601 ? 0.347 -13.505 -24.556 1.00 95.38 601 ASN A CA 1
ATOM 4889 C C . ASN A 1 601 ? 0.159 -14.691 -25.511 1.00 95.38 601 ASN A C 1
ATOM 4891 O O . ASN A 1 601 ? -0.178 -14.502 -26.678 1.00 95.38 601 ASN A O 1
ATOM 4895 N N . GLY A 1 602 ? 0.428 -15.901 -25.026 1.00 93.88 602 GLY A N 1
ATOM 4896 C CA . GLY A 1 602 ? 0.241 -17.167 -25.734 1.00 93.88 602 GLY A CA 1
ATOM 4897 C C . GLY A 1 602 ? -1.069 -17.869 -25.377 1.00 93.88 602 GLY A C 1
ATOM 4898 O O . GLY A 1 602 ? -1.984 -17.272 -24.816 1.00 93.88 602 GLY A O 1
ATOM 4899 N N . ASP A 1 603 ? -1.167 -19.162 -25.679 1.00 91.25 603 ASP A N 1
ATOM 4900 C CA . ASP A 1 603 ? -2.303 -19.986 -25.249 1.00 91.25 603 ASP A CA 1
ATOM 4901 C C . ASP A 1 603 ? -2.187 -20.369 -23.769 1.00 91.25 603 ASP A C 1
ATOM 4903 O O . ASP A 1 603 ? -3.163 -20.303 -23.028 1.00 91.25 603 ASP A O 1
ATOM 4907 N N . ASN A 1 604 ? -0.980 -20.726 -23.328 1.00 91.38 604 ASN A N 1
ATOM 4908 C CA . ASN A 1 604 ? -0.688 -21.275 -22.007 1.00 91.38 604 ASN A CA 1
ATOM 4909 C C . ASN A 1 604 ? 0.393 -20.497 -21.245 1.00 91.38 604 ASN A C 1
ATOM 4911 O O . ASN A 1 604 ? 0.650 -20.816 -20.085 1.00 91.38 604 ASN A O 1
ATOM 4915 N N . LEU A 1 605 ? 1.016 -19.486 -21.858 1.00 92.00 605 LEU A N 1
ATOM 4916 C CA . LEU A 1 605 ? 2.012 -18.634 -21.211 1.00 92.00 605 LEU A CA 1
ATOM 4917 C C . LEU A 1 605 ? 1.756 -17.152 -21.491 1.00 92.00 605 LEU A C 1
ATOM 4919 O O . LEU A 1 605 ? 1.618 -16.747 -22.643 1.00 92.00 605 LEU A O 1
ATOM 4923 N N . ILE A 1 606 ? 1.794 -16.334 -20.443 1.00 93.94 606 ILE A N 1
ATOM 4924 C CA . ILE A 1 606 ? 1.968 -14.887 -20.542 1.00 93.94 606 ILE A CA 1
ATOM 4925 C C . ILE A 1 606 ? 3.332 -14.490 -19.978 1.00 93.94 606 ILE A C 1
ATOM 4927 O O . ILE A 1 606 ? 3.708 -14.923 -18.890 1.00 93.94 606 ILE A O 1
ATOM 4931 N N . THR A 1 607 ? 4.081 -13.657 -20.700 1.00 92.69 607 THR A N 1
ATOM 4932 C CA . THR A 1 607 ? 5.378 -13.145 -20.233 1.00 92.69 607 THR A CA 1
ATOM 4933 C C . THR A 1 607 ? 5.386 -11.626 -20.177 1.00 92.69 607 THR A C 1
ATOM 4935 O O . THR A 1 607 ? 4.998 -10.979 -21.152 1.00 92.69 607 THR A O 1
ATOM 4938 N N . ALA A 1 608 ? 5.896 -11.068 -19.082 1.00 91.69 608 ALA A N 1
ATOM 4939 C CA . ALA A 1 608 ? 6.237 -9.658 -18.959 1.00 91.69 608 ALA A CA 1
ATOM 4940 C C . ALA A 1 608 ? 7.746 -9.471 -19.155 1.00 91.69 608 ALA A C 1
ATOM 4942 O O . ALA A 1 608 ? 8.552 -10.028 -18.412 1.00 91.69 608 ALA A O 1
ATOM 4943 N N . LEU A 1 609 ? 8.116 -8.704 -20.179 1.00 88.81 609 LEU A N 1
ATOM 4944 C CA . LEU A 1 609 ? 9.494 -8.499 -20.621 1.00 88.81 609 LEU A CA 1
ATOM 4945 C C . LEU A 1 609 ? 9.850 -7.021 -20.585 1.00 88.81 609 LEU A C 1
ATOM 4947 O O . LEU A 1 609 ? 8.990 -6.172 -20.819 1.00 88.81 609 LEU A O 1
ATOM 4951 N N . LEU A 1 610 ? 11.127 -6.711 -20.388 1.00 86.69 610 LEU A N 1
ATOM 4952 C CA . LEU A 1 610 ? 11.610 -5.346 -20.548 1.00 86.69 610 LEU A CA 1
ATOM 4953 C C . LEU A 1 610 ? 11.476 -4.918 -22.013 1.00 86.69 610 LEU A C 1
ATOM 4955 O O . LEU A 1 610 ? 12.041 -5.549 -22.909 1.00 86.69 610 LEU A O 1
ATOM 4959 N N . THR A 1 611 ? 10.772 -3.814 -22.269 1.00 88.25 611 THR A N 1
ATOM 4960 C CA . THR A 1 611 ? 10.632 -3.229 -23.614 1.00 88.25 611 THR A CA 1
ATOM 4961 C C . THR A 1 611 ? 12.001 -2.945 -24.233 1.00 88.25 611 THR A C 1
ATOM 4963 O O . THR A 1 611 ? 12.209 -3.173 -25.425 1.00 88.25 611 THR A O 1
ATOM 4966 N N . GLY A 1 612 ? 12.973 -2.533 -23.410 1.00 81.88 612 GLY A N 1
ATOM 4967 C CA . GLY A 1 612 ? 14.354 -2.326 -23.840 1.00 81.88 612 GLY A CA 1
ATOM 4968 C C . GLY A 1 612 ? 15.025 -3.579 -24.406 1.00 81.88 612 GLY A C 1
ATOM 4969 O O . GLY A 1 612 ? 15.715 -3.503 -25.426 1.00 81.88 612 GLY A O 1
ATOM 4970 N N . ASP A 1 613 ? 14.783 -4.744 -23.803 1.00 82.25 613 ASP A N 1
ATOM 4971 C CA . ASP A 1 613 ? 15.303 -6.008 -24.321 1.00 82.25 613 ASP A CA 1
ATOM 4972 C C . ASP A 1 613 ? 14.531 -6.467 -25.564 1.00 82.25 613 ASP A C 1
ATOM 4974 O O . ASP A 1 613 ? 15.151 -6.959 -26.504 1.00 82.25 613 ASP A O 1
ATOM 4978 N N . VAL A 1 614 ? 13.215 -6.235 -25.648 1.00 86.62 614 VAL A N 1
ATOM 4979 C CA . VAL A 1 614 ? 12.428 -6.531 -26.865 1.00 86.62 614 VAL A CA 1
ATOM 4980 C C . VAL A 1 614 ? 12.966 -5.766 -28.076 1.00 86.62 614 VAL A C 1
ATOM 4982 O O . VAL A 1 614 ? 13.145 -6.349 -29.147 1.00 86.62 614 VAL A O 1
ATOM 4985 N N . ILE A 1 615 ? 13.293 -4.483 -27.900 1.00 85.31 615 ILE A N 1
ATOM 4986 C CA . ILE A 1 615 ? 13.911 -3.656 -28.946 1.00 85.31 615 ILE A CA 1
ATOM 4987 C C . ILE A 1 615 ? 15.283 -4.221 -29.331 1.00 85.31 615 ILE A C 1
ATOM 4989 O O . ILE A 1 615 ? 15.584 -4.374 -30.515 1.00 85.31 615 ILE A O 1
ATOM 4993 N N . ARG A 1 616 ? 16.101 -4.600 -28.342 1.00 80.62 616 ARG A N 1
ATOM 4994 C CA . ARG A 1 616 ? 17.441 -5.164 -28.566 1.00 80.62 616 ARG A CA 1
ATOM 4995 C C . ARG A 1 616 ? 17.415 -6.499 -29.315 1.00 80.62 616 ARG A C 1
ATOM 4997 O O . ARG A 1 616 ? 18.270 -6.725 -30.168 1.00 80.62 616 ARG A O 1
ATOM 5004 N N . PHE A 1 617 ? 16.467 -7.380 -28.998 1.00 79.44 617 PHE A N 1
ATOM 5005 C CA . PHE A 1 617 ? 16.348 -8.711 -29.606 1.00 79.44 617 PHE A CA 1
ATOM 5006 C C . PHE A 1 617 ? 15.526 -8.739 -30.899 1.00 79.44 617 PHE A C 1
ATOM 5008 O O . PHE A 1 617 ? 15.514 -9.776 -31.566 1.00 79.44 617 PHE A O 1
ATOM 5015 N N . ASN A 1 618 ? 14.903 -7.618 -31.278 1.00 84.69 618 ASN A N 1
ATOM 5016 C CA . ASN A 1 618 ? 13.915 -7.490 -32.349 1.00 84.69 618 ASN A CA 1
ATOM 5017 C C . ASN A 1 618 ? 12.590 -8.223 -32.041 1.00 84.69 618 ASN A C 1
ATOM 5019 O O . ASN A 1 618 ? 12.560 -9.387 -31.635 1.00 84.69 618 ASN A O 1
ATOM 5023 N N . ALA A 1 619 ? 11.473 -7.544 -32.318 1.00 87.00 619 ALA A N 1
ATOM 5024 C CA . ALA A 1 619 ? 10.110 -8.041 -32.127 1.00 87.00 619 ALA A CA 1
ATOM 5025 C C . ALA A 1 619 ? 9.850 -9.421 -32.769 1.00 87.00 619 ALA A C 1
ATOM 5027 O O . ALA A 1 619 ? 9.148 -10.252 -32.194 1.00 87.00 619 ALA A O 1
ATOM 5028 N N . THR A 1 620 ? 10.453 -9.706 -33.926 1.00 87.38 620 THR A N 1
ATOM 5029 C CA . THR A 1 620 ? 10.300 -10.987 -34.639 1.00 87.38 620 THR A CA 1
ATOM 5030 C C . THR A 1 620 ? 10.879 -12.155 -33.840 1.00 87.38 620 THR A C 1
ATOM 5032 O O . THR A 1 620 ? 10.241 -13.204 -33.724 1.00 87.38 620 THR A O 1
ATOM 5035 N N . SER A 1 621 ? 12.064 -11.973 -33.250 1.00 87.38 621 SER A N 1
ATOM 5036 C CA . SER A 1 621 ? 12.704 -12.988 -32.406 1.00 87.38 621 SER A CA 1
ATOM 5037 C C . SER A 1 621 ? 11.873 -13.250 -31.154 1.00 87.38 621 SER A C 1
ATOM 5039 O O . SER A 1 621 ? 11.669 -14.399 -30.776 1.00 87.38 621 SER A O 1
ATOM 5041 N N . VAL A 1 622 ? 11.325 -12.189 -30.552 1.00 89.56 622 VAL A N 1
ATOM 5042 C CA . VAL A 1 622 ? 10.455 -12.287 -29.372 1.00 89.56 622 VAL A CA 1
ATOM 5043 C C . VAL A 1 622 ? 9.185 -13.081 -29.681 1.00 89.56 622 VAL A C 1
ATOM 5045 O O . VAL A 1 622 ? 8.823 -13.965 -28.908 1.00 89.56 622 VAL A O 1
ATOM 5048 N N . VAL A 1 623 ? 8.547 -12.849 -30.834 1.00 92.00 623 VAL A N 1
ATOM 5049 C CA . VAL A 1 623 ? 7.390 -13.649 -31.280 1.00 92.00 623 VAL A CA 1
ATOM 5050 C C . VAL A 1 623 ? 7.768 -15.119 -31.466 1.00 92.00 623 VAL A C 1
ATOM 5052 O O . VAL A 1 623 ? 7.018 -16.003 -31.049 1.00 92.00 623 VAL A O 1
ATOM 5055 N N . HIS A 1 624 ? 8.918 -15.401 -32.085 1.00 89.81 624 HIS A N 1
ATOM 5056 C CA . HIS A 1 624 ? 9.384 -16.773 -32.288 1.00 89.81 624 HIS A CA 1
ATOM 5057 C C . HIS A 1 624 ? 9.614 -17.498 -30.955 1.00 89.81 624 HIS A C 1
ATOM 5059 O O . HIS A 1 624 ? 9.077 -18.587 -30.743 1.00 89.81 624 HIS A O 1
ATOM 5065 N N . SER A 1 625 ? 10.345 -16.875 -30.031 1.00 88.31 625 SER A N 1
ATOM 5066 C CA . SER A 1 625 ? 10.618 -17.452 -28.714 1.00 88.31 625 SER A CA 1
ATOM 5067 C C . SER A 1 625 ? 9.362 -17.570 -27.857 1.00 88.31 625 SER A C 1
ATOM 5069 O O . SER A 1 625 ? 9.183 -18.584 -27.191 1.00 88.31 625 SER A O 1
ATOM 5071 N N . GLY A 1 626 ? 8.449 -16.596 -27.915 1.00 90.62 626 GLY A N 1
ATOM 5072 C CA . GLY A 1 626 ? 7.155 -16.675 -27.237 1.00 90.62 626 GLY A CA 1
ATOM 5073 C C . GLY A 1 626 ? 6.354 -17.901 -27.683 1.00 90.62 626 GLY A C 1
ATOM 5074 O O . GLY A 1 626 ? 5.888 -18.670 -26.846 1.00 90.62 626 GLY A O 1
ATOM 5075 N N . LYS A 1 627 ? 6.282 -18.154 -28.999 1.00 91.81 627 LYS A N 1
ATOM 5076 C CA . LYS A 1 627 ? 5.646 -19.365 -29.547 1.00 91.81 627 LYS A CA 1
ATOM 5077 C C . LYS A 1 627 ? 6.346 -20.639 -29.085 1.00 91.81 627 LYS A C 1
ATOM 5079 O O . LYS A 1 627 ? 5.674 -21.601 -28.729 1.00 91.81 627 LYS A O 1
ATOM 5084 N N . TYR A 1 628 ? 7.677 -20.656 -29.089 1.00 90.81 628 TYR A N 1
ATOM 5085 C CA . TYR A 1 628 ? 8.451 -21.811 -28.637 1.00 90.81 628 TYR A CA 1
ATOM 5086 C C . TYR A 1 628 ? 8.166 -22.149 -27.166 1.00 90.81 628 TYR A C 1
ATOM 5088 O O . TYR A 1 628 ? 7.872 -23.296 -26.832 1.00 90.81 628 TYR A O 1
ATOM 5096 N N . MET A 1 629 ? 8.192 -21.140 -26.295 1.00 88.81 629 MET A N 1
ATOM 5097 C CA . MET A 1 629 ? 7.943 -21.300 -24.863 1.00 88.81 629 MET A CA 1
ATOM 5098 C C . MET A 1 629 ? 6.508 -21.741 -24.574 1.00 88.81 629 MET A C 1
ATOM 5100 O O . MET A 1 629 ? 6.292 -22.635 -23.760 1.00 88.81 629 MET A O 1
ATOM 5104 N N . ASP A 1 630 ? 5.532 -21.182 -25.286 1.00 91.00 630 ASP A N 1
ATOM 5105 C CA . ASP A 1 630 ? 4.133 -21.595 -25.188 1.00 91.00 630 ASP A CA 1
ATOM 5106 C C . ASP A 1 630 ? 3.939 -23.075 -25.580 1.00 91.00 630 ASP A C 1
ATOM 5108 O O . ASP A 1 630 ? 3.290 -23.843 -24.867 1.00 91.00 630 ASP A O 1
ATOM 5112 N N . GLN A 1 631 ? 4.593 -23.524 -26.659 1.00 91.81 631 GLN A N 1
ATOM 5113 C CA . GLN A 1 631 ? 4.596 -24.935 -27.068 1.00 91.81 631 GLN A CA 1
ATOM 5114 C C . GLN A 1 631 ? 5.293 -25.846 -26.054 1.00 91.81 631 GLN A C 1
ATOM 5116 O O . GLN A 1 631 ? 4.859 -26.977 -25.838 1.00 91.81 631 GLN A O 1
ATOM 5121 N N . MET A 1 632 ? 6.342 -25.363 -25.389 1.00 90.31 632 MET A N 1
ATOM 5122 C CA . MET A 1 632 ? 7.001 -26.113 -24.324 1.00 90.31 632 MET A CA 1
ATOM 5123 C C . MET A 1 632 ? 6.060 -26.346 -23.129 1.00 90.31 632 MET A C 1
ATOM 5125 O O . MET A 1 632 ? 6.028 -27.457 -22.603 1.00 90.31 632 MET A O 1
ATOM 5129 N N . ILE A 1 633 ? 5.247 -25.361 -22.731 1.00 90.50 633 ILE A N 1
ATOM 5130 C CA . ILE A 1 633 ? 4.241 -25.554 -21.669 1.00 90.50 633 ILE A CA 1
ATOM 5131 C C . ILE A 1 633 ? 3.197 -26.600 -22.087 1.00 90.50 633 ILE A C 1
ATOM 5133 O O . ILE A 1 633 ? 2.879 -27.507 -21.315 1.00 90.50 633 ILE A O 1
ATOM 5137 N N . LYS A 1 634 ? 2.724 -26.556 -23.338 1.00 91.88 634 LYS A N 1
ATOM 5138 C CA . LYS A 1 634 ? 1.816 -27.582 -23.888 1.00 91.88 634 LYS A CA 1
ATOM 5139 C C . LYS A 1 634 ? 2.443 -28.976 -23.876 1.00 91.88 634 LYS A C 1
ATOM 5141 O O . LYS A 1 634 ? 1.790 -29.954 -23.518 1.00 91.88 634 LYS A O 1
ATOM 5146 N N . MET A 1 635 ? 3.724 -29.073 -24.224 1.00 92.94 635 MET A N 1
ATOM 5147 C CA . MET A 1 635 ? 4.483 -30.320 -24.162 1.00 92.94 635 MET A CA 1
ATOM 5148 C C . MET A 1 635 ? 4.561 -30.863 -22.726 1.00 92.94 635 MET A C 1
ATOM 5150 O O . MET A 1 635 ? 4.381 -32.063 -22.531 1.00 92.94 635 MET A O 1
ATOM 5154 N N . ILE A 1 636 ? 4.775 -30.008 -21.720 1.00 90.88 636 ILE A N 1
ATOM 5155 C CA . ILE A 1 636 ? 4.772 -30.416 -20.304 1.00 90.88 636 ILE A CA 1
ATOM 5156 C C . ILE A 1 636 ? 3.403 -30.983 -19.907 1.00 90.88 636 ILE A C 1
ATOM 5158 O O . ILE A 1 636 ? 3.336 -32.060 -19.313 1.00 90.88 636 ILE A O 1
ATOM 5162 N N . HIS A 1 637 ? 2.307 -30.330 -20.302 1.00 90.75 637 HIS A N 1
ATOM 5163 C CA . HIS A 1 637 ? 0.958 -30.858 -20.082 1.00 90.75 637 HIS A CA 1
ATOM 5164 C C . HIS A 1 637 ? 0.744 -32.227 -20.734 1.00 90.75 637 HIS A C 1
ATOM 5166 O O . HIS A 1 637 ? 0.175 -33.112 -20.090 1.00 90.75 637 HIS A O 1
ATOM 5172 N N . ASN A 1 638 ? 1.250 -32.428 -21.956 1.00 90.12 638 ASN A N 1
ATOM 5173 C CA . ASN A 1 638 ? 1.193 -33.721 -22.639 1.00 90.12 638 ASN A CA 1
ATOM 5174 C C . ASN A 1 638 ? 1.966 -34.805 -21.870 1.00 90.12 638 ASN A C 1
ATOM 5176 O O . ASN A 1 638 ? 1.434 -35.895 -21.673 1.00 90.12 638 ASN A O 1
ATOM 5180 N N . TYR A 1 639 ? 3.177 -34.510 -21.379 1.00 92.12 639 TYR A N 1
ATOM 5181 C CA . TYR A 1 639 ? 3.948 -35.449 -20.551 1.00 92.12 639 TYR A CA 1
ATOM 5182 C C . TYR A 1 639 ? 3.257 -35.775 -19.224 1.00 92.12 639 TYR A C 1
ATOM 5184 O O . TYR A 1 639 ? 3.302 -36.917 -18.772 1.00 92.12 639 TYR A O 1
ATOM 5192 N N . ARG A 1 640 ? 2.583 -34.793 -18.616 1.00 91.06 640 ARG A N 1
ATOM 5193 C CA . ARG A 1 640 ? 1.786 -34.974 -17.395 1.00 91.06 640 ARG A CA 1
ATOM 5194 C C . ARG A 1 640 ? 0.476 -35.745 -17.644 1.00 91.06 640 ARG A C 1
ATOM 5196 O O . ARG A 1 640 ? -0.151 -36.195 -16.689 1.00 91.06 640 ARG A O 1
ATOM 5203 N N . GLY A 1 641 ? 0.046 -35.898 -18.899 1.00 93.38 641 GLY A N 1
ATOM 5204 C CA . GLY A 1 641 ? -1.248 -36.493 -19.253 1.00 93.38 641 GLY A CA 1
ATOM 5205 C C . GLY A 1 641 ? -2.441 -35.568 -18.988 1.00 93.38 641 GLY A C 1
ATOM 5206 O O . GLY A 1 641 ? -3.551 -36.037 -18.749 1.00 93.38 641 GLY A O 1
ATOM 5207 N N . THR A 1 642 ? -2.217 -34.253 -18.998 1.00 91.38 642 THR A N 1
ATOM 5208 C CA . THR A 1 642 ? -3.249 -33.228 -18.774 1.00 91.38 642 THR A CA 1
ATOM 5209 C C . THR A 1 642 ? -3.596 -32.485 -20.059 1.00 91.38 642 THR A C 1
ATOM 5211 O O . THR A 1 642 ? -2.757 -32.319 -20.940 1.00 91.38 642 THR A O 1
ATOM 5214 N N . ASP A 1 643 ? -4.835 -32.007 -20.153 1.00 90.31 643 ASP A N 1
ATOM 5215 C CA . ASP A 1 643 ? -5.314 -31.225 -21.292 1.00 90.31 643 ASP A CA 1
ATOM 5216 C C . ASP A 1 643 ? -4.924 -29.748 -21.136 1.00 90.31 643 ASP A C 1
ATOM 5218 O O . ASP A 1 643 ? -5.508 -29.020 -20.329 1.00 90.31 643 ASP A O 1
ATOM 5222 N N . HIS A 1 644 ? -3.940 -29.301 -21.919 1.00 89.00 644 HIS A N 1
ATOM 5223 C CA . HIS A 1 644 ? -3.464 -27.917 -21.897 1.00 89.00 644 HIS A CA 1
ATOM 5224 C C . HIS A 1 644 ? -4.552 -26.904 -22.280 1.00 89.00 644 HIS A C 1
ATOM 5226 O O . HIS A 1 644 ? -4.466 -25.752 -21.871 1.00 89.00 644 HIS A O 1
ATOM 5232 N N . THR A 1 645 ? -5.599 -27.306 -23.008 1.00 87.88 645 THR A N 1
ATOM 5233 C CA . THR A 1 645 ? -6.698 -26.400 -23.390 1.00 87.88 645 THR A CA 1
ATOM 5234 C C . THR A 1 645 ? -7.637 -26.072 -22.227 1.00 87.88 645 THR A C 1
ATOM 5236 O O . THR A 1 645 ? -8.393 -25.106 -22.284 1.00 87.88 645 THR A O 1
ATOM 5239 N N . LYS A 1 646 ? -7.573 -26.873 -21.158 1.00 85.81 646 LYS A N 1
ATOM 5240 C CA . LYS A 1 646 ? -8.326 -26.690 -19.909 1.00 85.81 646 LYS A CA 1
ATOM 5241 C C . LYS A 1 646 ? -7.449 -26.187 -18.765 1.00 85.81 646 LYS A C 1
ATOM 5243 O O . LYS A 1 646 ? -7.960 -25.921 -17.679 1.00 85.81 646 LYS A O 1
ATOM 5248 N N . ALA A 1 647 ? -6.140 -26.093 -18.985 1.00 84.31 647 ALA A N 1
ATOM 5249 C CA . ALA A 1 647 ? -5.206 -25.555 -18.013 1.00 84.31 647 ALA A CA 1
ATOM 5250 C C . ALA A 1 647 ? -5.221 -24.022 -18.047 1.00 84.31 647 ALA A C 1
ATOM 5252 O O . ALA A 1 647 ? -5.369 -23.413 -19.106 1.00 84.31 647 ALA A O 1
ATOM 5253 N N . GLY A 1 648 ? -5.049 -23.398 -16.881 1.00 83.56 648 GLY A N 1
ATOM 5254 C CA . GLY A 1 648 ? -4.837 -21.955 -16.807 1.00 83.56 648 GLY A CA 1
ATOM 5255 C C . GLY A 1 648 ? -3.511 -21.541 -17.447 1.00 83.56 648 GLY A C 1
ATOM 5256 O O . GLY A 1 648 ? -2.573 -22.334 -17.533 1.00 83.56 648 GLY A O 1
ATOM 5257 N N . GLN A 1 649 ? -3.422 -20.283 -17.876 1.00 89.56 649 GLN A N 1
ATOM 5258 C CA . GLN A 1 649 ? -2.166 -19.706 -18.353 1.00 89.56 649 GLN A CA 1
ATOM 5259 C C . GLN A 1 649 ? -1.157 -19.560 -17.209 1.00 89.56 649 GLN A C 1
ATOM 5261 O O . GLN A 1 649 ? -1.465 -18.956 -16.177 1.00 89.56 649 GLN A O 1
ATOM 5266 N N . MET A 1 650 ? 0.063 -20.050 -17.434 1.00 91.31 650 MET A N 1
ATOM 5267 C CA . MET A 1 650 ? 1.246 -19.729 -16.638 1.00 91.31 650 MET A CA 1
ATOM 5268 C C . MET A 1 650 ? 1.651 -18.276 -16.885 1.00 91.31 650 MET A C 1
ATOM 5270 O O . MET A 1 650 ? 1.504 -17.771 -17.996 1.00 91.31 650 MET A O 1
ATOM 5274 N N . ALA A 1 651 ? 2.199 -17.612 -15.872 1.00 92.81 651 ALA A N 1
ATOM 5275 C CA . ALA A 1 651 ? 2.737 -16.263 -15.996 1.00 92.81 651 ALA A CA 1
ATOM 5276 C C . ALA A 1 651 ? 4.245 -16.270 -15.709 1.00 92.81 651 ALA A C 1
ATOM 5278 O O . ALA A 1 651 ? 4.693 -17.011 -14.836 1.00 92.81 651 ALA A O 1
ATOM 5279 N N . PHE A 1 652 ? 5.016 -15.468 -16.440 1.00 91.81 652 PHE A N 1
ATOM 5280 C CA . PHE A 1 652 ? 6.448 -15.254 -16.230 1.00 91.81 652 PHE A CA 1
ATOM 5281 C C . PHE A 1 652 ? 6.748 -13.759 -16.145 1.00 91.81 652 PHE A C 1
ATOM 5283 O O . PHE A 1 652 ? 6.299 -12.987 -16.996 1.00 91.81 652 PHE A O 1
ATOM 5290 N N . ALA A 1 653 ? 7.517 -13.360 -15.141 1.00 90.12 653 ALA A N 1
ATOM 5291 C CA . ALA A 1 653 ? 7.950 -11.986 -14.948 1.00 90.12 653 ALA A CA 1
ATOM 5292 C C . ALA A 1 653 ? 9.408 -11.945 -14.491 1.00 90.12 653 ALA A C 1
ATOM 5294 O O . ALA A 1 653 ? 9.896 -12.878 -13.851 1.00 90.12 653 ALA A O 1
ATOM 5295 N N . CYS A 1 654 ? 10.082 -10.838 -14.789 1.00 86.94 654 CYS A N 1
ATOM 5296 C CA . CYS A 1 654 ? 11.413 -10.573 -14.263 1.00 86.94 654 CYS A CA 1
ATOM 5297 C C . CYS A 1 654 ? 11.397 -9.449 -13.226 1.00 86.94 654 CYS A C 1
ATOM 5299 O O . CYS A 1 654 ? 10.483 -8.619 -13.184 1.00 86.94 654 CYS A O 1
ATOM 5301 N N . ASP A 1 655 ? 12.418 -9.426 -12.381 1.00 88.44 655 ASP A N 1
ATOM 5302 C CA . ASP A 1 655 ? 12.600 -8.395 -11.369 1.00 88.44 655 ASP A CA 1
ATOM 5303 C C . ASP A 1 655 ? 14.089 -8.176 -11.073 1.00 88.44 655 ASP A C 1
ATOM 5305 O O . ASP A 1 655 ? 14.917 -9.071 -11.252 1.00 88.44 655 ASP A O 1
ATOM 5309 N N . VAL A 1 656 ? 14.431 -6.992 -10.568 1.00 86.56 656 VAL A N 1
ATOM 5310 C CA . VAL A 1 656 ? 15.775 -6.683 -10.062 1.00 86.56 656 VAL A CA 1
ATOM 5311 C C . VAL A 1 656 ? 16.089 -7.468 -8.796 1.00 86.56 656 VAL A C 1
ATOM 5313 O O . VAL A 1 656 ? 17.247 -7.624 -8.430 1.00 86.56 656 VAL A O 1
ATOM 5316 N N . GLN A 1 657 ? 15.060 -7.922 -8.084 1.00 89.44 657 GLN A N 1
ATOM 5317 C CA . GLN A 1 657 ? 15.198 -8.789 -6.931 1.00 89.44 657 GLN A CA 1
ATOM 5318 C C . GLN A 1 657 ? 13.951 -9.650 -6.800 1.00 89.44 657 GLN A C 1
ATOM 5320 O O . GLN A 1 657 ? 12.842 -9.139 -6.663 1.00 89.44 657 GLN A O 1
ATOM 5325 N N . ILE A 1 658 ? 14.162 -10.959 -6.839 1.00 90.75 658 ILE A N 1
ATOM 5326 C CA . ILE A 1 658 ? 13.139 -11.992 -6.667 1.00 90.75 658 ILE A CA 1
ATOM 5327 C C . ILE A 1 658 ? 13.307 -12.652 -5.301 1.00 90.75 658 ILE A C 1
ATOM 5329 O O . ILE A 1 658 ? 14.350 -12.501 -4.668 1.00 90.75 658 ILE A O 1
ATOM 5333 N N . SER A 1 659 ? 12.310 -13.415 -4.865 1.00 90.06 659 SER A N 1
ATOM 5334 C CA . SER A 1 659 ? 12.270 -14.020 -3.531 1.00 90.06 659 SER A CA 1
ATOM 5335 C C . SER A 1 659 ? 13.365 -15.064 -3.276 1.00 90.06 659 SER A C 1
ATOM 5337 O O . SER A 1 659 ? 13.762 -15.280 -2.128 1.00 90.06 659 SER A O 1
ATOM 5339 N N . ALA A 1 660 ? 13.863 -15.729 -4.322 1.00 88.06 660 ALA A N 1
ATOM 5340 C CA . ALA A 1 660 ? 14.915 -16.732 -4.190 1.00 88.06 660 ALA A CA 1
ATOM 5341 C C . ALA A 1 660 ? 15.721 -16.972 -5.478 1.00 88.06 660 ALA A C 1
ATOM 5343 O O . ALA A 1 660 ? 15.164 -17.186 -6.554 1.00 88.06 660 ALA A O 1
ATOM 5344 N N . GLY A 1 661 ? 17.049 -17.068 -5.334 1.00 86.69 661 GLY A N 1
ATOM 5345 C CA . GLY A 1 661 ? 17.954 -17.535 -6.389 1.00 86.69 661 GLY A CA 1
ATOM 5346 C C . GLY A 1 661 ? 18.032 -16.620 -7.617 1.00 86.69 661 GLY A C 1
ATOM 5347 O O . GLY A 1 661 ? 17.831 -15.415 -7.525 1.00 86.69 661 GLY A O 1
ATOM 5348 N N . TRP A 1 662 ? 18.376 -17.213 -8.766 1.00 84.00 662 TRP A N 1
ATOM 5349 C CA . TRP A 1 662 ? 18.416 -16.539 -10.078 1.00 84.00 662 TRP A CA 1
ATOM 5350 C C . TRP A 1 662 ? 17.079 -16.616 -10.836 1.00 84.00 662 TRP A C 1
ATOM 5352 O O . TRP A 1 662 ? 16.813 -15.843 -11.751 1.00 84.00 662 TRP A O 1
ATOM 5362 N N . GLY A 1 663 ? 16.237 -17.563 -10.433 1.00 87.06 663 GLY A N 1
ATOM 5363 C CA . GLY A 1 663 ? 14.861 -17.742 -10.870 1.00 87.06 663 GLY A CA 1
ATOM 5364 C C . GLY A 1 663 ? 14.179 -18.735 -9.935 1.00 87.06 663 GLY A C 1
ATOM 5365 O O . GLY A 1 663 ? 14.865 -19.546 -9.299 1.00 87.06 663 GLY A O 1
ATOM 5366 N N . HIS A 1 664 ? 12.855 -18.698 -9.846 1.00 87.62 664 HIS A N 1
ATOM 5367 C CA . HIS A 1 664 ? 12.101 -19.709 -9.115 1.00 87.62 664 HIS A CA 1
ATOM 5368 C C . HIS A 1 664 ? 10.724 -19.975 -9.722 1.00 87.62 664 HIS A C 1
ATOM 5370 O O . HIS A 1 664 ? 10.120 -19.155 -10.416 1.00 87.62 664 HIS A O 1
ATOM 5376 N N . ALA A 1 665 ? 10.238 -21.175 -9.419 1.00 86.19 665 ALA A N 1
ATOM 5377 C CA . ALA A 1 665 ? 8.872 -21.600 -9.660 1.00 86.19 665 ALA A CA 1
ATOM 5378 C C . ALA A 1 665 ? 7.890 -20.785 -8.795 1.00 86.19 665 ALA A C 1
ATOM 5380 O O . ALA A 1 665 ? 8.207 -20.408 -7.666 1.00 86.19 665 ALA A O 1
ATOM 5381 N N . GLY A 1 666 ? 6.700 -20.516 -9.324 1.00 87.31 666 GLY A N 1
ATOM 5382 C CA . GLY A 1 666 ? 5.635 -19.775 -8.658 1.00 87.31 666 GLY A CA 1
ATOM 5383 C C . GLY A 1 666 ? 4.521 -19.386 -9.628 1.00 87.31 666 GLY A C 1
ATOM 5384 O O . GLY A 1 666 ? 4.520 -19.793 -10.793 1.00 87.31 666 GLY A O 1
ATOM 5385 N N . TYR A 1 667 ? 3.582 -18.570 -9.149 1.00 89.19 667 TYR A N 1
ATOM 5386 C CA . TYR A 1 667 ? 2.591 -17.908 -9.995 1.00 89.19 667 TYR A CA 1
ATOM 5387 C C . TYR A 1 667 ? 2.616 -16.390 -9.744 1.00 89.19 667 TYR A C 1
ATOM 5389 O O . TYR A 1 667 ? 1.926 -15.917 -8.836 1.00 89.19 667 TYR A O 1
ATOM 5397 N N . PRO A 1 668 ? 3.431 -15.634 -10.508 1.00 92.62 668 PRO A N 1
ATOM 5398 C CA . PRO A 1 668 ? 4.166 -16.037 -11.704 1.00 92.62 668 PRO A CA 1
ATOM 5399 C C . PRO A 1 668 ? 5.460 -16.800 -11.391 1.00 92.62 668 PRO A C 1
ATOM 5401 O O . PRO A 1 668 ? 5.970 -16.789 -10.273 1.00 92.62 668 PRO A O 1
ATOM 5404 N N . MET A 1 669 ? 6.006 -17.449 -12.416 1.00 91.75 669 MET A N 1
ATOM 5405 C CA . MET A 1 669 ? 7.415 -17.823 -12.456 1.00 91.75 669 MET A CA 1
ATOM 5406 C C . MET A 1 669 ? 8.247 -16.542 -12.502 1.00 91.75 669 MET A C 1
ATOM 5408 O O . MET A 1 669 ? 7.962 -15.651 -13.305 1.00 91.75 669 MET A O 1
ATOM 5412 N N . MET A 1 670 ? 9.273 -16.459 -11.663 1.00 90.56 670 MET A N 1
ATOM 5413 C CA . MET A 1 670 ? 10.062 -15.240 -11.498 1.00 90.56 670 MET A CA 1
ATOM 5414 C C . MET A 1 670 ? 11.502 -15.471 -11.945 1.00 90.56 670 MET A C 1
ATOM 5416 O O . MET A 1 670 ? 12.100 -16.495 -11.609 1.00 90.56 670 MET A O 1
ATOM 5420 N N . GLY A 1 671 ? 12.060 -14.516 -12.685 1.00 88.12 671 GLY A N 1
ATOM 5421 C CA . GLY A 1 671 ? 13.470 -14.475 -13.073 1.00 88.12 671 GLY A CA 1
ATOM 5422 C C . GLY A 1 671 ? 14.156 -13.195 -12.602 1.00 88.12 671 GLY A C 1
ATOM 5423 O O . GLY A 1 671 ? 13.539 -12.135 -12.536 1.00 88.12 671 GLY A O 1
ATOM 5424 N N . PHE A 1 672 ? 15.444 -13.270 -12.280 1.00 86.75 672 PHE A N 1
ATOM 5425 C CA . PHE A 1 672 ? 16.247 -12.066 -12.074 1.00 86.75 672 PHE A CA 1
ATOM 5426 C C . PHE A 1 672 ? 16.482 -11.359 -13.423 1.00 86.75 672 PHE A C 1
ATOM 5428 O O . PHE A 1 672 ? 16.608 -12.032 -14.452 1.00 86.75 672 PHE A O 1
ATOM 5435 N N . PHE A 1 673 ? 16.567 -10.024 -13.445 1.00 80.19 673 PHE A N 1
ATOM 5436 C CA . PHE A 1 673 ? 16.869 -9.276 -14.674 1.00 80.19 673 PHE A CA 1
ATOM 5437 C C . PHE A 1 673 ? 18.124 -9.799 -15.385 1.00 80.19 673 PHE A C 1
ATOM 5439 O O . PHE A 1 673 ? 19.187 -9.985 -14.798 1.00 80.19 673 PHE A O 1
ATOM 5446 N N . GLY A 1 674 ? 18.007 -10.032 -16.687 1.00 70.44 674 GLY A N 1
ATOM 5447 C CA . GLY A 1 674 ? 19.001 -10.719 -17.505 1.00 70.44 674 GLY A CA 1
ATOM 5448 C C . GLY A 1 674 ? 18.627 -12.165 -17.826 1.00 70.44 674 GLY A C 1
ATOM 5449 O O . GLY A 1 674 ? 19.057 -12.660 -18.868 1.00 70.44 674 GLY A O 1
ATOM 5450 N N . MET A 1 675 ? 17.777 -12.821 -17.027 1.00 72.19 675 MET A N 1
ATOM 5451 C CA . MET A 1 675 ? 17.262 -14.158 -17.348 1.00 72.19 675 MET A CA 1
ATOM 5452 C C . MET A 1 675 ? 16.382 -14.143 -18.604 1.00 72.19 675 MET A C 1
ATOM 5454 O O . MET A 1 675 ? 16.384 -15.116 -19.358 1.00 72.19 675 MET A O 1
ATOM 5458 N N . GLU A 1 676 ? 15.700 -13.029 -18.903 1.00 66.94 676 GLU A N 1
ATOM 5459 C CA . GLU A 1 676 ? 14.998 -12.875 -20.179 1.00 66.94 676 GLU A CA 1
ATOM 5460 C C . GLU A 1 676 ? 15.940 -13.067 -21.378 1.00 66.94 676 GLU A C 1
ATOM 5462 O O . GLU A 1 676 ? 15.563 -13.692 -22.366 1.00 66.94 676 GLU A O 1
ATOM 5467 N N . ARG A 1 677 ? 17.208 -12.642 -21.284 1.00 67.38 677 ARG A N 1
ATOM 5468 C CA . ARG A 1 677 ? 18.188 -12.812 -22.370 1.00 67.38 677 ARG A CA 1
ATOM 5469 C C . ARG A 1 677 ? 18.495 -14.280 -22.637 1.00 67.38 677 ARG A C 1
ATOM 5471 O O . ARG A 1 677 ? 18.585 -14.677 -23.797 1.00 67.38 677 ARG A O 1
ATOM 5478 N N . ASP A 1 678 ? 18.616 -15.078 -21.580 1.00 66.56 678 ASP A N 1
ATOM 5479 C CA . ASP A 1 678 ? 18.825 -16.524 -21.688 1.00 66.56 678 ASP A CA 1
ATOM 5480 C C . ASP A 1 678 ? 17.574 -17.241 -22.225 1.00 66.56 678 ASP A C 1
ATOM 5482 O O . ASP A 1 678 ? 17.692 -18.249 -22.922 1.00 66.56 678 ASP A O 1
ATOM 5486 N N . LEU A 1 679 ? 16.377 -16.704 -21.961 1.00 64.00 679 LEU A N 1
ATOM 5487 C CA . LEU A 1 679 ? 15.110 -17.209 -22.501 1.00 64.00 679 LEU A CA 1
ATOM 5488 C C . LEU A 1 679 ? 15.002 -16.984 -24.022 1.00 64.00 679 LEU A C 1
ATOM 5490 O O . LEU A 1 679 ? 14.475 -17.835 -24.739 1.00 64.00 679 LEU A O 1
ATOM 5494 N N . PHE A 1 680 ? 15.533 -15.864 -24.529 1.00 62.06 680 PHE A N 1
ATOM 5495 C CA . PHE A 1 680 ? 15.515 -15.528 -25.961 1.00 62.06 680 PHE A CA 1
ATOM 5496 C C . PHE A 1 680 ? 16.713 -16.078 -26.746 1.00 62.06 680 PHE A C 1
ATOM 5498 O O . PHE A 1 680 ? 16.599 -16.302 -27.953 1.00 62.06 680 PHE A O 1
ATOM 5505 N N . GLN A 1 681 ? 17.840 -16.361 -26.090 1.00 57.66 681 GLN A N 1
ATOM 5506 C CA . GLN A 1 681 ? 18.970 -17.068 -26.690 1.00 57.66 681 GLN A CA 1
ATOM 5507 C C . GLN A 1 681 ? 18.808 -18.582 -26.491 1.00 57.66 681 GLN A C 1
ATOM 5509 O O . GLN A 1 681 ? 19.343 -19.163 -25.550 1.00 57.66 681 GLN A O 1
ATOM 5514 N N . LEU A 1 682 ? 18.111 -19.235 -27.430 1.00 47.44 682 LEU A N 1
ATOM 5515 C CA . LEU A 1 682 ? 17.786 -20.677 -27.490 1.00 47.44 682 LEU A CA 1
ATOM 5516 C C . LEU A 1 682 ? 18.944 -21.674 -27.195 1.00 47.44 682 LEU A C 1
ATOM 5518 O O . LEU A 1 682 ? 18.700 -22.871 -27.069 1.00 47.44 682 LEU A O 1
ATOM 5522 N N . GLY A 1 683 ? 20.197 -21.227 -27.060 1.00 38.47 683 GLY A N 1
ATOM 5523 C CA . GLY A 1 683 ? 21.377 -22.060 -26.807 1.00 38.47 683 GLY A CA 1
ATOM 5524 C C . GLY A 1 683 ? 21.736 -22.348 -25.338 1.00 38.47 683 GLY A C 1
ATOM 5525 O O . GLY A 1 683 ? 22.689 -23.092 -25.117 1.00 38.47 683 GLY A O 1
ATOM 5526 N N . ARG A 1 684 ? 21.044 -21.790 -24.327 1.00 39.94 684 ARG A N 1
ATOM 5527 C CA . ARG A 1 684 ? 21.429 -21.937 -22.894 1.00 39.94 684 ARG A CA 1
ATOM 5528 C C . ARG A 1 684 ? 20.345 -22.525 -21.970 1.00 39.94 684 ARG A C 1
ATOM 5530 O O . ARG A 1 684 ? 20.415 -22.404 -20.749 1.00 39.94 684 ARG A O 1
ATOM 5537 N N . LEU A 1 685 ? 19.363 -23.228 -22.531 1.00 42.59 685 LEU A N 1
ATOM 5538 C CA . LEU A 1 685 ? 18.101 -23.607 -21.873 1.00 42.59 685 LEU A CA 1
ATOM 5539 C C . LEU A 1 685 ? 18.150 -24.817 -20.900 1.00 42.59 685 LEU A C 1
ATOM 5541 O O . LEU A 1 685 ? 17.153 -25.516 -20.734 1.00 42.59 685 LEU A O 1
ATOM 5545 N N . ILE A 1 686 ? 19.277 -25.087 -20.229 1.00 42.22 686 ILE A N 1
ATOM 5546 C CA . ILE A 1 686 ? 19.372 -26.187 -19.237 1.00 42.22 686 ILE A CA 1
ATOM 5547 C C . ILE A 1 686 ? 18.829 -25.760 -17.858 1.00 42.22 686 ILE A C 1
ATOM 5549 O O . ILE A 1 686 ? 18.306 -26.587 -17.111 1.00 42.22 686 ILE A O 1
ATOM 5553 N N . ILE A 1 687 ? 18.899 -24.468 -17.517 1.00 43.84 687 ILE A N 1
ATOM 5554 C CA . ILE A 1 687 ? 18.526 -23.968 -16.180 1.00 43.84 687 ILE A CA 1
ATOM 5555 C C . ILE A 1 687 ? 16.999 -23.871 -16.008 1.00 43.84 687 ILE A C 1
ATOM 5557 O O . ILE A 1 687 ? 16.481 -24.270 -14.965 1.00 43.84 687 ILE A O 1
ATOM 5561 N N . LEU A 1 688 ? 16.265 -23.442 -17.044 1.00 47.69 688 LEU A N 1
ATOM 5562 C CA . LEU A 1 688 ? 14.797 -23.342 -17.001 1.00 47.69 688 LEU A CA 1
ATOM 5563 C C . LEU A 1 688 ? 14.109 -24.705 -16.815 1.00 47.69 688 LEU A C 1
ATOM 5565 O O . LEU A 1 688 ? 13.109 -24.801 -16.104 1.00 47.69 688 LEU A O 1
ATOM 5569 N N . TRP A 1 689 ? 14.672 -25.773 -17.390 1.00 42.44 689 TRP A N 1
ATOM 5570 C CA . TRP A 1 689 ? 14.120 -27.130 -17.300 1.00 42.44 689 TRP A CA 1
ATOM 5571 C C . TRP A 1 689 ? 14.001 -27.634 -15.858 1.00 42.44 689 TRP A C 1
ATOM 5573 O O . TRP A 1 689 ? 13.016 -28.281 -15.508 1.00 42.44 689 TRP A O 1
ATOM 5583 N N . ARG A 1 690 ? 14.973 -27.306 -14.995 1.00 41.09 690 ARG A N 1
ATOM 5584 C CA . ARG A 1 690 ? 14.922 -27.690 -13.577 1.00 41.09 690 ARG A CA 1
ATOM 5585 C C . ARG A 1 690 ? 13.841 -26.949 -12.799 1.00 41.09 690 ARG A C 1
ATOM 5587 O O . ARG A 1 690 ? 13.326 -27.518 -11.849 1.00 41.09 690 ARG A O 1
ATOM 5594 N N . GLN A 1 691 ? 13.514 -25.712 -13.165 1.00 46.00 691 GLN A N 1
ATOM 5595 C CA . GLN A 1 691 ? 12.540 -24.901 -12.426 1.00 46.00 691 GLN A CA 1
ATOM 5596 C C . GLN A 1 691 ? 11.099 -25.197 -12.857 1.00 46.00 691 GLN A C 1
ATOM 5598 O O . GLN A 1 691 ? 10.211 -25.256 -12.012 1.00 46.00 691 GLN A O 1
ATOM 5603 N N . LEU A 1 692 ? 10.876 -25.473 -14.144 1.00 46.59 692 LEU A N 1
ATOM 5604 C CA . LEU A 1 692 ? 9.553 -25.804 -14.684 1.00 46.59 692 LEU A CA 1
ATOM 5605 C C . LEU A 1 692 ? 8.989 -27.130 -14.147 1.00 46.59 692 LEU A C 1
ATOM 5607 O O . LEU A 1 692 ? 7.794 -27.214 -13.889 1.00 46.59 692 LEU A O 1
ATOM 5611 N N . LEU A 1 693 ? 9.840 -28.135 -13.907 1.00 42.56 693 LEU A N 1
ATOM 5612 C CA . LEU A 1 693 ? 9.422 -29.457 -13.408 1.00 42.56 693 LEU A CA 1
ATOM 5613 C C . LEU A 1 693 ? 8.850 -29.456 -11.979 1.00 42.56 693 LEU A C 1
ATOM 5615 O O . LEU A 1 693 ? 8.186 -30.417 -11.609 1.00 42.56 693 LEU A O 1
ATOM 5619 N N . PHE A 1 694 ? 9.097 -28.417 -11.173 1.00 40.75 694 PHE A N 1
ATOM 5620 C CA . PHE A 1 694 ? 8.561 -28.321 -9.805 1.00 40.75 694 PHE A CA 1
ATOM 5621 C C . PHE A 1 694 ? 7.275 -27.488 -9.706 1.00 40.75 694 PHE A C 1
ATOM 5623 O O . PHE A 1 694 ? 6.682 -27.416 -8.633 1.00 40.75 694 PHE A O 1
ATOM 5630 N N . CYS A 1 695 ? 6.857 -26.842 -10.799 1.00 39.78 695 CYS A N 1
ATOM 5631 C CA . CYS A 1 695 ? 5.780 -25.850 -10.800 1.00 39.78 695 CYS A CA 1
ATOM 5632 C C . CYS A 1 695 ? 4.453 -26.364 -11.383 1.00 39.78 695 CYS A C 1
ATOM 5634 O O . CYS A 1 695 ? 3.406 -25.760 -11.153 1.00 39.78 695 CYS A O 1
ATOM 5636 N N . THR A 1 696 ? 4.507 -27.453 -12.150 1.00 37.19 696 THR A N 1
ATOM 5637 C CA . THR A 1 696 ? 3.366 -28.127 -12.792 1.00 37.19 696 THR A CA 1
ATOM 5638 C C . THR A 1 696 ? 3.105 -29.471 -12.155 1.00 37.19 696 THR A C 1
ATOM 5640 O O . THR A 1 696 ? 1.923 -29.884 -12.147 1.00 37.19 696 THR A O 1
#

pLDDT: mean 87.55, std 13.57, range [27.44, 98.62]

Radius of gyration: 33.86 Å; chains: 1; bounding box: 123×76×84 Å

Secondary structure (DSSP, 8-state):
--------------------BTTTT--EEESBS-GGGTTSS-TTS-B-B-S-SS-EEEEEEEEEEEEEEEEEE----GGGTTTTBT--EEEEEESS---GGGGGGGPSPEEEEEEE-B-STT-EEEE--SS-EEEEEEE---TTTTSPPPPPPBSEEEEEEEEEEE--PPPPPPP-PPPP-HHHHHHHHHHTT--EEEE--TTEEEE--TTTT-EEEEEETTEEEEEEEEETTEEEEEEE-SHHHHHTTT-STTHHHHHHHHHHHTTTS-TT--EEETTS---TT-EEEEETT----HHHHHHHHHHTS-EEEEEE----S--HHHHHHHHTT-EEEE-S-----EEEEHHHHHT-GGGS-HHHHHHHHHH-HHHHHHSPPP--S-HHHHTSHHHHHHHHHHHHHHHHHHHHT---SSSPBPP-TTTHHHHHHHHHHHTT--SSB-PPPTTGGGTT--B-TT---EEEEEEEE-SS-EEEEEEEEEEPTTBEEEEEEEEES-TT-TT-EEEESS-----TT-SSBSS-S---EEEE--SEEEEE-SS-EEEEEEE-TT-EEEEEEEEEEE--EEETT-HHHHHHHHHHHHHTTTBSEEEEE-SSEEEEEEHHHHHHH-HHHHHHHHHHHHHHHHHHHHHHT--TTTSPPEEEEEESS-SSSSEE-SSSEEEETTHHHHHHSTT-THHHHHHHTTT-

Organism: Opisthorchis felineus (NCBI:txid147828)